Protein AF-A0A7W9SSL1-F1 (afdb_monomer_lite)

Organism: Armatimonas rosea (NCBI:txid685828)

Sequence (379 aa):
MSREESDEGGVYIPPVVYAFINLAMTIAFVVAGLGLAYLLYGVFVGLGGFASWDVAKQNIMLGNIALAAKAMTIGLGVGAVCVAVLFWFEELAGYVLLIAAALLGLGLPFLFPMLGGEKASIGTAKALEAFPFAAMAPGAIGFILVVRDIIAKFTGAVLRRGAETETAGLQLGAGAKREQKPLRTSLIGKCWEGNYCRDWVRPHCPIYQKRDACWRQRRGCYCEQDIVNAAAGKSQQGGVQLEMAPASQYNYANPSAPGTSAAAKVFLTDAQKAERCRNCVIYNDHQSEKYKIIMPITIVVTLALCVLFAPLMRMGISASMSGIEHLAAKLSFASSQESGLKLTRPSDPVQWALVGAFSLMIISKALQVVEWCIFTKKI

Radius of gyration: 32.38 Å; chains: 1; bounding box: 70×40×94 Å

Secondary structure (DSSP, 8-state):
--S-S-TTT-----HHHHHHHHHHHHHHHHHHHHHHHHHHHIIIIITTTGGGS-HHHHHHHHHHHHHHHHHHHHHHHHHHHHHHHHTTT-HHHHHHHHHHHHIIIIIHHHHHHHTT--S--HHHHHHHHHHHHHHHHHHHHHHHHHHHHHHHHHHHHHHHHHHHHHHHT-SBSTTPPPP--PPPS-SS--TTTSTT--GGGGGG-HHHHTT--HHHHT--TTT-HHHHHHHHHHHHHHT------SSGGGS-S--SSTT-------PPPHHHHHHHHHTBHHHHHHHHHHHHHHHHHHHHHHHHHHHHTHHHHHHHHHHHHHHHHHHHHHHS----TT------PPPHHHHHHHHHHHHHHHHHHHHHHHHIIIIIS--

Structure (mmCIF, N/CA/C/O backbone):
data_AF-A0A7W9SSL1-F1
#
_entry.id   AF-A0A7W9SSL1-F1
#
loop_
_atom_site.group_PDB
_atom_site.id
_atom_site.type_symbol
_atom_site.label_atom_id
_atom_site.label_alt_id
_atom_site.label_comp_id
_atom_site.label_asym_id
_atom_site.label_entity_id
_atom_site.label_seq_id
_atom_site.pdbx_PDB_ins_code
_atom_site.Cartn_x
_atom_site.Cartn_y
_atom_site.Cartn_z
_atom_site.occupancy
_atom_site.B_iso_or_equiv
_atom_site.auth_seq_id
_atom_site.auth_comp_id
_atom_site.auth_asym_id
_atom_site.auth_atom_id
_atom_site.pdbx_PDB_model_num
ATOM 1 N N . MET A 1 1 ? 16.406 19.447 22.304 1.00 43.94 1 MET A N 1
ATOM 2 C CA . MET A 1 1 ? 15.602 18.630 21.374 1.00 43.94 1 MET A CA 1
ATOM 3 C C . MET A 1 1 ? 16.110 17.208 21.528 1.00 43.94 1 MET A C 1
ATOM 5 O O . MET A 1 1 ? 17.225 16.911 21.120 1.00 43.94 1 MET A O 1
ATOM 9 N N . SER A 1 2 ? 15.410 16.460 22.373 1.00 38.16 2 SER A N 1
ATOM 10 C CA . SER A 1 2 ? 15.856 15.261 23.086 1.00 38.16 2 SER A CA 1
ATOM 11 C C . SER A 1 2 ? 15.777 14.004 22.222 1.00 38.16 2 SER A C 1
ATOM 13 O O . SER A 1 2 ? 14.930 13.872 21.349 1.00 38.16 2 SER A O 1
ATOM 15 N N . ARG A 1 3 ? 16.709 13.094 22.493 1.00 44.00 3 ARG A N 1
ATOM 16 C CA . ARG A 1 3 ? 17.092 11.914 21.711 1.00 44.00 3 ARG A CA 1
ATOM 17 C C . ARG A 1 3 ? 16.282 10.657 22.084 1.00 44.00 3 ARG A C 1
ATOM 19 O O . ARG A 1 3 ? 16.758 9.558 21.847 1.00 44.00 3 ARG A O 1
ATOM 26 N N . GLU A 1 4 ? 15.119 10.820 22.717 1.00 45.44 4 GLU A N 1
ATOM 27 C CA . GLU A 1 4 ? 14.442 9.747 23.473 1.00 45.44 4 GLU A CA 1
ATOM 28 C C . GLU A 1 4 ? 13.094 9.284 22.897 1.00 45.44 4 GLU A C 1
ATOM 30 O O . GLU A 1 4 ? 12.489 8.377 23.450 1.00 45.44 4 GLU A O 1
ATOM 35 N N . GLU A 1 5 ? 12.628 9.822 21.765 1.00 45.00 5 GLU A N 1
ATOM 36 C CA . GLU A 1 5 ? 11.354 9.387 21.152 1.00 45.00 5 GLU A CA 1
ATOM 37 C C . GLU A 1 5 ? 11.513 8.394 19.983 1.00 45.00 5 GLU A C 1
ATOM 39 O O . GLU A 1 5 ? 10.534 8.028 19.341 1.00 45.00 5 GLU A O 1
ATOM 44 N N . SER A 1 6 ? 12.729 7.919 19.692 1.00 45.69 6 SER A N 1
ATOM 45 C CA . SER A 1 6 ? 12.998 7.024 18.550 1.00 45.69 6 SER A CA 1
ATOM 46 C C . SER A 1 6 ? 12.994 5.524 18.879 1.00 45.69 6 SER A C 1
ATOM 48 O O . SER A 1 6 ? 13.483 4.735 18.072 1.00 45.69 6 SER A O 1
ATOM 50 N N . ASP A 1 7 ? 12.481 5.115 20.043 1.00 43.03 7 ASP A N 1
ATOM 51 C CA . ASP A 1 7 ? 12.640 3.741 20.552 1.00 43.03 7 ASP A CA 1
ATOM 52 C C . ASP A 1 7 ? 11.503 2.769 20.186 1.00 43.03 7 ASP A C 1
ATOM 54 O O . ASP A 1 7 ? 11.475 1.627 20.639 1.00 43.03 7 ASP A O 1
ATOM 58 N N . GLU A 1 8 ? 10.585 3.151 19.296 1.00 47.69 8 GLU A N 1
ATOM 59 C CA . GLU A 1 8 ? 9.603 2.201 18.758 1.00 47.69 8 GLU A CA 1
ATOM 60 C C . GLU A 1 8 ? 10.129 1.504 17.487 1.00 47.69 8 GLU A C 1
ATOM 62 O O . GLU A 1 8 ? 9.604 1.653 16.387 1.00 47.69 8 GLU A O 1
ATOM 67 N N . GLY A 1 9 ? 11.192 0.704 17.645 1.00 57.44 9 GLY A N 1
ATOM 68 C CA . GLY A 1 9 ? 11.516 -0.396 16.722 1.00 57.44 9 GLY A CA 1
ATOM 69 C C . GLY A 1 9 ? 12.383 -0.082 15.495 1.00 57.44 9 GLY A C 1
ATOM 70 O O . GLY A 1 9 ? 12.453 -0.909 14.580 1.00 57.44 9 GLY A O 1
ATOM 71 N N . GLY A 1 10 ? 13.063 1.066 15.451 1.00 63.56 10 GLY A N 1
ATOM 72 C CA . GLY A 1 10 ? 14.034 1.371 14.394 1.00 63.56 10 GLY A CA 1
ATOM 73 C C . GLY A 1 10 ? 15.318 0.539 14.524 1.00 63.56 10 GLY A C 1
ATOM 74 O O . GLY A 1 10 ? 15.904 0.447 15.599 1.00 63.56 10 GLY A O 1
ATOM 75 N N . VAL A 1 11 ? 15.796 -0.062 13.429 1.00 77.88 11 VAL A N 1
ATOM 76 C CA . VAL A 1 11 ? 17.124 -0.706 13.401 1.00 77.88 11 VAL A CA 1
ATOM 77 C C . VAL A 1 11 ? 18.194 0.375 13.579 1.00 77.88 11 VAL A C 1
ATOM 79 O O . VAL A 1 11 ? 18.345 1.243 12.721 1.00 77.88 11 VAL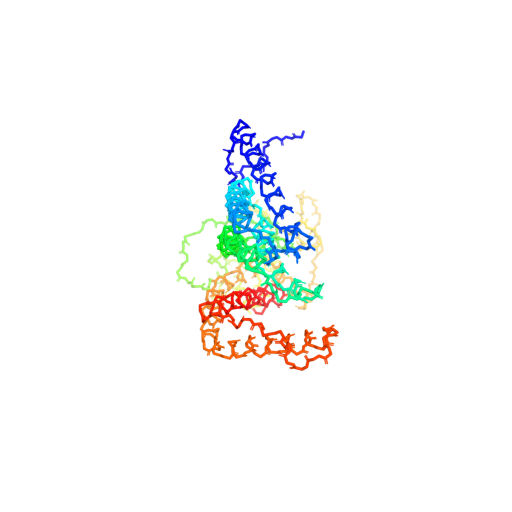 A O 1
ATOM 82 N N . TYR A 1 12 ? 18.951 0.322 14.677 1.00 87.12 12 TYR A N 1
ATOM 83 C CA . TYR A 1 12 ? 20.074 1.232 14.901 1.00 87.12 12 TYR A CA 1
ATOM 84 C C . TYR A 1 12 ? 21.216 0.919 13.923 1.00 87.12 12 TYR A C 1
ATOM 86 O O . TYR A 1 12 ? 21.890 -0.106 14.039 1.00 87.12 12 TYR A O 1
ATOM 94 N N . ILE A 1 13 ? 21.441 1.812 12.956 1.00 87.69 13 ILE A N 1
ATOM 95 C CA . ILE A 1 13 ? 22.567 1.733 12.020 1.00 87.69 13 ILE A CA 1
ATOM 96 C C . ILE A 1 13 ? 23.697 2.628 12.552 1.00 87.69 13 ILE A C 1
ATOM 98 O O . ILE A 1 13 ? 23.495 3.836 12.693 1.00 87.69 13 ILE A O 1
ATOM 102 N N . PRO A 1 14 ? 24.901 2.087 12.824 1.00 93.81 14 PRO A N 1
ATOM 103 C CA . PRO A 1 14 ? 26.034 2.900 13.250 1.00 93.81 14 PRO A CA 1
ATOM 104 C C . PRO A 1 14 ? 26.364 4.000 12.223 1.00 93.81 14 PRO A C 1
ATOM 106 O O . PRO A 1 14 ? 26.313 3.742 11.017 1.00 93.81 14 PRO A O 1
ATOM 109 N N . PRO A 1 15 ? 26.793 5.201 12.655 1.00 93.50 15 PRO A N 1
ATOM 110 C CA . PRO A 1 15 ? 27.019 6.338 11.756 1.00 93.50 15 PRO A CA 1
ATOM 111 C C . PRO A 1 15 ? 28.073 6.058 10.672 1.00 93.50 15 PRO A C 1
ATOM 113 O O . PRO A 1 15 ? 27.949 6.534 9.547 1.00 93.50 15 PRO A O 1
ATOM 116 N N . VAL A 1 16 ? 29.078 5.232 10.980 1.00 95.75 16 VAL A N 1
ATOM 117 C CA . VAL A 1 16 ? 30.107 4.803 10.016 1.00 95.75 16 VAL A CA 1
ATOM 118 C C . VAL A 1 16 ? 29.505 3.927 8.913 1.00 95.75 16 VAL A C 1
ATOM 120 O O . VAL A 1 16 ? 29.812 4.110 7.737 1.00 95.75 16 VAL A O 1
ATOM 123 N N . VAL A 1 17 ? 28.606 3.009 9.280 1.00 94.38 17 VAL A N 1
ATOM 124 C CA . VAL A 1 17 ? 27.911 2.129 8.331 1.00 94.38 17 VAL A CA 1
ATOM 125 C C . VAL A 1 17 ? 26.973 2.950 7.449 1.00 94.38 17 VAL A C 1
ATOM 127 O O . VAL A 1 17 ? 26.976 2.782 6.233 1.00 94.38 17 VAL A O 1
ATOM 130 N N . TYR A 1 18 ? 26.238 3.898 8.035 1.00 94.44 18 TYR A N 1
ATOM 131 C CA . TYR A 1 18 ? 25.381 4.818 7.287 1.00 94.44 18 TYR A CA 1
ATOM 132 C C . TYR A 1 18 ? 26.173 5.631 6.249 1.00 94.44 18 TYR A C 1
ATOM 134 O O . TYR A 1 18 ? 25.788 5.684 5.081 1.00 94.44 18 TYR A O 1
ATOM 142 N N . ALA A 1 19 ? 27.311 6.214 6.646 1.00 96.12 19 ALA A N 1
ATOM 143 C CA . ALA A 1 19 ? 28.172 6.976 5.742 1.00 96.12 19 ALA A CA 1
ATOM 144 C C . ALA A 1 19 ? 28.698 6.115 4.581 1.00 96.12 19 ALA A C 1
ATOM 146 O O . ALA A 1 19 ? 28.689 6.557 3.432 1.00 96.12 19 ALA A O 1
ATOM 147 N N . PHE A 1 20 ? 29.095 4.872 4.868 1.00 97.88 20 PHE A N 1
ATOM 148 C CA . PHE A 1 20 ? 29.548 3.931 3.846 1.00 97.88 20 PHE A CA 1
ATOM 149 C C . PHE A 1 20 ? 28.434 3.569 2.856 1.00 97.88 20 PHE A C 1
ATOM 151 O O . PHE A 1 20 ? 28.655 3.620 1.646 1.00 97.88 20 PHE A O 1
ATOM 158 N N . ILE A 1 21 ? 27.227 3.259 3.343 1.00 97.00 21 ILE A N 1
ATOM 159 C CA . ILE A 1 21 ? 26.086 2.923 2.477 1.00 97.00 21 ILE A CA 1
ATOM 160 C C . ILE A 1 21 ? 25.691 4.126 1.615 1.00 97.00 21 ILE A C 1
ATOM 162 O O . ILE A 1 21 ? 25.425 3.961 0.427 1.00 97.00 21 ILE A O 1
ATOM 166 N N . ASN A 1 22 ? 25.699 5.339 2.171 1.00 96.81 22 ASN A N 1
ATOM 167 C CA . ASN A 1 22 ? 25.375 6.553 1.421 1.00 96.81 22 ASN A CA 1
ATOM 168 C C . ASN A 1 22 ? 26.416 6.858 0.325 1.00 96.81 22 ASN A C 1
ATOM 170 O O . ASN A 1 22 ? 26.064 7.208 -0.804 1.00 96.81 22 ASN A O 1
ATOM 174 N N . LEU A 1 23 ? 27.705 6.664 0.625 1.00 97.56 23 LEU A N 1
ATOM 175 C CA . LEU A 1 23 ? 28.772 6.783 -0.370 1.00 97.56 23 LEU A CA 1
ATOM 176 C C . LEU A 1 23 ? 28.613 5.734 -1.479 1.00 97.56 23 LEU A C 1
ATOM 178 O O . LEU A 1 23 ? 28.662 6.079 -2.659 1.00 97.56 23 LEU A O 1
ATOM 182 N N . ALA A 1 24 ? 28.373 4.473 -1.108 1.00 98.06 24 ALA A N 1
ATOM 183 C CA . ALA A 1 24 ? 28.150 3.385 -2.056 1.00 98.06 24 ALA A CA 1
ATOM 184 C C . ALA A 1 24 ? 26.937 3.659 -2.958 1.00 98.06 24 ALA A C 1
ATOM 186 O O . ALA A 1 24 ? 27.037 3.514 -4.175 1.00 98.06 24 ALA A O 1
ATOM 187 N N . MET A 1 25 ? 25.829 4.133 -2.383 1.00 97.56 25 MET A N 1
ATOM 188 C CA . MET A 1 25 ? 24.629 4.550 -3.112 1.00 97.56 25 MET A CA 1
ATOM 189 C C . MET A 1 25 ? 24.938 5.663 -4.120 1.00 97.56 25 MET A C 1
ATOM 191 O O . MET A 1 25 ? 24.534 5.580 -5.278 1.00 97.56 25 MET A O 1
ATOM 195 N N . THR A 1 26 ? 25.689 6.683 -3.697 1.00 97.75 26 THR A N 1
ATOM 196 C CA . THR A 1 26 ? 26.062 7.818 -4.553 1.00 97.75 26 THR A CA 1
ATOM 197 C C . THR A 1 26 ? 26.919 7.360 -5.729 1.00 97.75 26 THR A C 1
ATOM 199 O O . THR A 1 26 ? 26.609 7.676 -6.876 1.00 97.75 26 THR A O 1
ATOM 202 N N . ILE A 1 27 ? 27.961 6.561 -5.470 1.00 98.06 27 ILE A N 1
ATOM 203 C CA . ILE A 1 27 ? 28.820 5.999 -6.522 1.00 98.06 27 ILE A CA 1
ATOM 204 C C . ILE A 1 27 ? 27.989 5.143 -7.484 1.00 98.06 27 ILE A C 1
ATOM 206 O O . ILE A 1 27 ? 28.113 5.286 -8.699 1.00 98.06 27 ILE A O 1
ATOM 210 N N . ALA A 1 28 ? 27.107 4.293 -6.955 1.00 98.00 28 ALA A N 1
ATOM 211 C CA . ALA A 1 28 ? 26.259 3.418 -7.753 1.00 98.00 28 ALA A CA 1
ATOM 212 C C . ALA A 1 28 ? 25.322 4.210 -8.684 1.00 98.00 28 ALA A C 1
ATOM 214 O O . ALA A 1 28 ? 25.220 3.882 -9.868 1.00 98.00 28 ALA A O 1
ATOM 215 N N . PHE A 1 29 ? 24.709 5.295 -8.197 1.00 97.69 29 PHE A N 1
ATOM 216 C CA . PHE A 1 29 ? 23.870 6.164 -9.025 1.00 97.69 29 PHE A CA 1
ATOM 217 C C . PHE A 1 29 ? 24.657 6.996 -10.035 1.00 97.69 29 PHE A C 1
ATOM 219 O O . PHE A 1 29 ? 24.166 7.196 -11.144 1.00 97.69 29 PHE A O 1
ATOM 226 N N . VAL A 1 30 ? 25.880 7.429 -9.716 1.00 98.12 30 VAL A N 1
ATOM 227 C CA . VAL A 1 30 ? 26.757 8.095 -10.694 1.00 98.12 30 VAL A CA 1
ATOM 228 C C . VAL A 1 30 ? 27.119 7.133 -11.826 1.00 98.12 30 VAL A C 1
ATOM 230 O O . VAL A 1 30 ? 26.968 7.481 -12.996 1.00 98.12 30 VAL A O 1
ATOM 233 N N . VAL A 1 31 ? 27.528 5.902 -11.503 1.00 97.94 31 VAL A N 1
ATOM 234 C CA . VAL A 1 31 ? 27.835 4.867 -12.507 1.00 97.94 31 VAL A CA 1
ATOM 235 C C . VAL A 1 31 ? 26.600 4.541 -13.351 1.00 97.94 31 VAL A C 1
ATOM 237 O O . VAL A 1 31 ? 26.694 4.474 -14.579 1.00 97.94 31 VAL A O 1
ATOM 240 N N . ALA A 1 32 ? 25.432 4.402 -12.716 1.00 97.94 32 ALA A N 1
ATOM 241 C CA . ALA A 1 32 ? 24.173 4.176 -13.417 1.00 97.94 32 ALA A CA 1
ATOM 242 C C . ALA A 1 32 ? 23.802 5.335 -14.348 1.00 97.94 32 ALA A C 1
ATOM 244 O O . ALA A 1 32 ? 23.439 5.100 -15.499 1.00 97.94 32 ALA A O 1
ATOM 245 N N . GLY A 1 33 ? 23.938 6.575 -13.873 1.00 97.62 33 GLY A N 1
ATOM 246 C CA . GLY A 1 33 ? 23.654 7.787 -14.636 1.00 97.62 33 GLY A CA 1
ATOM 247 C C . GLY A 1 33 ? 24.568 7.949 -15.848 1.00 97.62 33 GLY A C 1
ATOM 248 O O . GLY A 1 33 ? 24.086 8.283 -16.927 1.00 97.62 33 GLY A O 1
ATOM 249 N N . LEU A 1 34 ? 25.863 7.646 -15.712 1.00 98.00 34 LEU A N 1
ATOM 250 C CA . LEU A 1 34 ? 26.810 7.664 -16.833 1.00 98.00 34 LEU A CA 1
ATOM 251 C C . LEU A 1 34 ? 26.485 6.586 -17.875 1.00 98.00 34 LEU A C 1
ATOM 253 O O . LEU A 1 34 ? 26.486 6.875 -19.072 1.00 98.00 34 LEU A O 1
ATOM 257 N N . GLY A 1 35 ? 26.161 5.365 -17.435 1.00 97.62 35 GLY A N 1
ATOM 258 C CA . GLY A 1 35 ? 25.728 4.290 -18.333 1.00 97.62 35 GLY A CA 1
ATOM 259 C C . GLY A 1 35 ? 24.436 4.641 -19.075 1.00 97.62 35 GLY A C 1
ATOM 260 O O . GLY A 1 35 ? 24.365 4.496 -20.295 1.00 97.62 35 GLY A O 1
ATOM 261 N N . LEU A 1 36 ? 23.448 5.184 -18.357 1.00 97.06 36 LEU A N 1
ATOM 262 C CA . LEU A 1 36 ? 22.190 5.677 -18.917 1.00 97.06 36 LEU A CA 1
ATOM 263 C C . LEU A 1 36 ? 22.435 6.781 -19.951 1.00 97.06 36 LEU A C 1
ATOM 265 O O . LEU A 1 36 ? 21.954 6.676 -21.076 1.00 97.06 36 LEU A O 1
ATOM 269 N N . ALA A 1 37 ? 23.217 7.807 -19.608 1.00 97.06 37 ALA A N 1
ATOM 270 C CA . ALA A 1 37 ? 23.536 8.910 -20.511 1.00 97.06 37 ALA A CA 1
ATOM 271 C C . ALA A 1 37 ? 24.238 8.422 -21.788 1.00 97.06 37 ALA A C 1
ATOM 273 O O . ALA A 1 37 ? 23.883 8.856 -22.883 1.00 97.06 37 ALA A O 1
ATOM 274 N N . TYR A 1 38 ? 25.180 7.480 -21.666 1.00 97.50 38 TYR A N 1
ATOM 275 C CA . TYR A 1 38 ? 25.866 6.886 -22.815 1.00 97.50 38 TYR A CA 1
ATOM 276 C C . TYR A 1 38 ? 24.909 6.109 -23.729 1.00 97.50 38 TYR A C 1
ATOM 278 O O . TYR A 1 38 ? 24.946 6.275 -24.950 1.00 97.50 38 TYR A O 1
ATOM 286 N N . LEU A 1 39 ? 24.021 5.291 -23.155 1.00 95.88 39 LEU A N 1
ATOM 287 C CA . LEU A 1 39 ? 23.035 4.533 -23.929 1.00 95.88 39 LEU A CA 1
ATOM 288 C C . LEU A 1 39 ? 22.021 5.454 -24.612 1.00 95.88 39 LEU A C 1
ATOM 290 O O . LEU A 1 39 ? 21.743 5.266 -25.794 1.00 95.88 39 LEU A O 1
ATOM 294 N N . LEU A 1 40 ? 21.515 6.475 -23.915 1.00 94.50 40 LEU A N 1
ATOM 295 C CA . LEU A 1 40 ? 20.608 7.469 -24.499 1.00 94.50 40 LEU A CA 1
ATOM 296 C C . LEU A 1 40 ? 21.283 8.246 -25.629 1.00 94.50 40 LEU A C 1
ATOM 298 O O . LEU A 1 40 ? 20.686 8.424 -26.689 1.00 94.50 40 LEU A O 1
ATOM 302 N N . TYR A 1 41 ? 22.541 8.646 -25.443 1.00 94.44 41 TYR A N 1
ATOM 303 C CA . TYR A 1 41 ? 23.327 9.277 -26.499 1.00 94.44 41 TYR A CA 1
ATOM 304 C C . TYR A 1 41 ? 23.452 8.367 -27.727 1.00 94.44 41 TYR A C 1
ATOM 306 O O . TYR A 1 41 ? 23.226 8.816 -28.851 1.00 94.44 41 TYR A O 1
ATOM 314 N N . GLY A 1 42 ? 23.746 7.078 -27.529 1.00 91.00 42 GLY A N 1
ATOM 315 C CA . GLY A 1 42 ? 23.783 6.097 -28.614 1.00 91.00 42 GLY A CA 1
ATOM 316 C C . GLY A 1 42 ? 22.442 5.979 -29.342 1.00 91.00 42 GLY A C 1
ATOM 317 O O . GLY A 1 42 ? 22.404 6.040 -30.570 1.00 91.00 42 GLY A O 1
ATOM 318 N N . VAL A 1 43 ? 21.344 5.863 -28.593 1.00 90.00 43 VAL A N 1
ATOM 319 C CA . VAL A 1 43 ? 19.987 5.679 -29.131 1.00 90.00 43 VAL A CA 1
ATOM 320 C C . VAL A 1 43 ? 19.507 6.892 -29.934 1.00 90.00 43 VAL A C 1
ATOM 322 O O . VAL A 1 43 ? 18.952 6.700 -31.013 1.00 90.00 43 VAL A O 1
ATOM 325 N N . PHE A 1 44 ? 19.728 8.116 -29.446 1.00 88.88 44 PHE A N 1
ATOM 326 C CA . PHE A 1 44 ? 19.175 9.329 -30.066 1.00 88.88 44 PHE A CA 1
ATOM 327 C C . PHE A 1 44 ? 20.114 10.039 -31.045 1.00 88.88 44 PHE A C 1
ATOM 329 O O . PHE A 1 44 ? 19.637 10.738 -31.933 1.00 88.88 44 PHE A O 1
ATOM 336 N N . VAL A 1 45 ? 21.434 9.900 -30.889 1.00 88.00 45 VAL A N 1
ATOM 337 C CA . VAL A 1 45 ? 22.412 10.704 -31.646 1.00 88.00 45 VAL A CA 1
ATOM 338 C C . VAL A 1 45 ? 23.460 9.829 -32.330 1.00 88.00 45 VAL A C 1
ATOM 340 O O . VAL A 1 45 ? 23.725 9.981 -33.520 1.00 88.00 45 VAL A O 1
ATOM 343 N N . GLY A 1 46 ? 24.081 8.912 -31.588 1.00 78.19 46 GLY A N 1
ATOM 344 C CA . GLY A 1 46 ? 25.350 8.296 -31.986 1.00 78.19 46 GLY A CA 1
ATOM 345 C C . GLY A 1 46 ? 25.264 7.183 -33.034 1.00 78.19 46 GLY A C 1
ATOM 346 O O . GLY A 1 46 ? 26.270 6.891 -33.677 1.00 78.19 46 GLY A O 1
ATOM 347 N N . LEU A 1 47 ? 24.105 6.541 -33.216 1.00 82.88 47 LEU A N 1
ATOM 348 C CA . LEU A 1 47 ? 23.998 5.296 -33.997 1.00 82.88 47 LEU A CA 1
ATOM 349 C C . LEU A 1 47 ? 23.379 5.448 -35.397 1.00 82.88 47 LEU A C 1
ATOM 351 O O . LEU A 1 47 ? 23.239 4.448 -36.102 1.00 82.88 47 LEU A O 1
ATOM 355 N N . GLY A 1 48 ? 23.076 6.670 -35.851 1.00 80.81 48 GLY A N 1
ATOM 356 C CA . GLY A 1 48 ? 22.465 6.908 -37.172 1.00 80.81 48 GLY A CA 1
ATOM 357 C C . GLY A 1 48 ? 23.297 6.406 -38.365 1.00 80.81 48 GLY A C 1
ATOM 358 O O . GLY A 1 48 ? 22.745 6.043 -39.397 1.00 80.81 48 GLY A O 1
ATOM 359 N N . GLY A 1 49 ? 24.623 6.313 -38.213 1.00 83.69 49 GLY A N 1
ATOM 360 C CA . GLY A 1 49 ? 25.544 5.809 -39.240 1.00 83.69 49 GLY A CA 1
ATOM 361 C C . GLY A 1 49 ? 25.986 4.354 -39.061 1.00 83.69 49 GLY A C 1
ATOM 362 O O . GLY A 1 49 ? 26.836 3.899 -39.825 1.00 83.69 49 GLY A O 1
ATOM 363 N N . PHE A 1 50 ? 25.452 3.620 -38.077 1.00 88.00 50 PHE A N 1
ATOM 364 C CA . PHE A 1 50 ? 26.005 2.328 -37.640 1.00 88.00 50 PHE A CA 1
ATOM 365 C C . PHE A 1 50 ? 26.179 1.315 -38.785 1.00 88.00 50 PHE A C 1
ATOM 367 O O . PHE A 1 50 ? 27.210 0.651 -38.878 1.00 88.00 50 PHE A O 1
ATOM 374 N N . ALA A 1 51 ? 25.207 1.240 -39.700 1.00 87.75 51 ALA A N 1
ATOM 375 C CA . ALA A 1 51 ? 25.235 0.317 -40.837 1.00 87.75 51 ALA A CA 1
ATOM 376 C C . ALA A 1 51 ? 26.340 0.623 -41.868 1.00 87.75 51 ALA A C 1
ATOM 378 O O . ALA A 1 51 ? 26.760 -0.272 -42.591 1.00 87.75 51 ALA A O 1
ATOM 379 N N . SER A 1 52 ? 26.814 1.870 -41.928 1.00 91.88 52 SER A N 1
ATOM 380 C CA . SER A 1 52 ? 27.855 2.312 -42.868 1.00 91.88 52 SER A CA 1
ATOM 381 C C . SER A 1 52 ? 29.280 2.143 -42.334 1.00 91.88 52 SER A C 1
ATOM 383 O O . SER A 1 52 ? 30.249 2.388 -43.050 1.00 91.88 52 SER A O 1
ATOM 385 N N . TRP A 1 53 ? 29.427 1.776 -41.059 1.00 93.44 53 TRP A N 1
ATOM 386 C CA . TRP A 1 53 ? 30.730 1.646 -40.420 1.00 93.44 53 TRP A CA 1
ATOM 387 C C . TRP A 1 53 ? 31.409 0.325 -40.765 1.00 93.44 53 TRP A C 1
ATOM 389 O O . TRP A 1 53 ? 30.757 -0.694 -40.962 1.00 93.44 53 TRP A O 1
ATOM 399 N N . ASP A 1 54 ? 32.741 0.346 -40.753 1.00 96.88 54 ASP A N 1
ATOM 400 C CA . ASP A 1 54 ? 33.551 -0.865 -40.831 1.00 96.88 54 ASP A CA 1
ATOM 401 C C . ASP A 1 54 ? 33.239 -1.832 -39.672 1.00 96.88 54 ASP A C 1
ATOM 403 O O . ASP A 1 54 ? 32.941 -1.409 -38.546 1.00 96.88 54 ASP A O 1
ATOM 407 N N . VAL A 1 55 ? 33.359 -3.135 -39.936 1.00 95.62 55 VAL A N 1
ATOM 408 C CA . VAL A 1 55 ? 33.029 -4.222 -39.000 1.00 95.62 55 VAL A CA 1
ATOM 409 C C . VAL A 1 55 ? 33.831 -4.092 -37.702 1.00 95.62 55 VAL A C 1
ATOM 411 O O . VAL A 1 55 ? 33.295 -4.315 -36.614 1.00 95.62 55 VAL A O 1
ATOM 414 N N . ALA A 1 56 ? 35.094 -3.653 -37.776 1.00 96.19 56 ALA A N 1
ATOM 415 C CA . ALA A 1 56 ? 35.910 -3.421 -36.585 1.00 96.19 56 ALA A CA 1
ATOM 416 C C . ALA A 1 56 ? 35.316 -2.322 -35.683 1.00 96.19 56 ALA A C 1
ATOM 418 O O . ALA A 1 56 ? 35.218 -2.498 -34.467 1.00 96.19 56 ALA A O 1
ATOM 419 N N . LYS A 1 57 ? 34.848 -1.211 -36.269 1.00 93.69 57 LYS A N 1
ATOM 420 C CA . LYS A 1 57 ? 34.211 -0.110 -35.524 1.00 93.69 57 LYS A CA 1
ATOM 421 C C . LYS A 1 57 ? 32.855 -0.516 -34.950 1.00 93.69 57 LYS A C 1
ATOM 423 O O . LYS A 1 57 ? 32.548 -0.146 -33.817 1.00 93.69 57 LYS A O 1
ATOM 428 N N . GLN A 1 58 ? 32.071 -1.298 -35.695 1.00 93.56 58 GLN A N 1
ATOM 429 C CA . GLN A 1 58 ? 30.805 -1.851 -35.204 1.00 93.56 58 GLN A CA 1
ATOM 430 C C . GLN A 1 58 ? 31.025 -2.718 -33.959 1.00 93.56 58 GLN A C 1
ATOM 432 O O . GLN A 1 58 ? 30.342 -2.524 -32.954 1.00 93.56 58 GLN A O 1
ATOM 437 N N . ASN A 1 59 ? 32.023 -3.606 -33.982 1.00 95.12 59 ASN A N 1
ATOM 438 C CA . ASN A 1 59 ? 32.348 -4.471 -32.845 1.00 95.12 59 ASN A CA 1
ATOM 439 C C . ASN A 1 59 ? 32.813 -3.681 -31.614 1.00 95.12 59 ASN A C 1
ATOM 441 O O . ASN A 1 59 ? 32.371 -3.973 -30.502 1.00 95.12 59 ASN A O 1
ATOM 445 N N . ILE A 1 60 ? 33.646 -2.650 -31.799 1.00 94.75 60 ILE A N 1
ATOM 446 C CA . ILE A 1 60 ? 34.069 -1.763 -30.702 1.00 94.75 60 ILE A CA 1
ATOM 447 C C . ILE A 1 60 ? 32.854 -1.061 -30.083 1.00 94.75 60 ILE A C 1
ATOM 449 O O . ILE A 1 60 ? 32.703 -1.044 -28.861 1.00 94.75 60 ILE A O 1
ATOM 453 N N . MET A 1 61 ? 31.955 -0.521 -30.912 1.00 94.69 61 MET A N 1
ATOM 454 C CA . MET A 1 61 ? 30.759 0.161 -30.417 1.00 94.69 61 MET A CA 1
ATOM 455 C C . MET A 1 61 ? 29.815 -0.797 -29.678 1.00 94.69 61 MET A C 1
ATOM 457 O O . MET A 1 61 ? 29.328 -0.461 -28.601 1.00 94.69 61 MET A O 1
ATOM 461 N N . LEU A 1 62 ? 29.589 -2.006 -30.203 1.00 95.19 62 LEU A N 1
ATOM 462 C CA . LEU A 1 62 ? 28.784 -3.027 -29.523 1.00 95.19 62 LEU A CA 1
ATOM 463 C C . LEU A 1 62 ? 29.396 -3.430 -28.173 1.00 95.19 62 LEU A C 1
ATOM 465 O O . LEU A 1 62 ? 28.663 -3.597 -27.197 1.00 95.19 62 LEU A O 1
ATOM 469 N N . GLY A 1 63 ? 30.727 -3.523 -28.093 1.00 95.44 63 GLY A N 1
ATOM 470 C CA . GLY A 1 63 ? 31.447 -3.744 -26.838 1.00 95.44 63 GLY A CA 1
ATOM 471 C C . GLY A 1 63 ? 31.202 -2.631 -25.816 1.00 95.44 63 GLY A C 1
ATOM 472 O O . GLY A 1 63 ? 30.891 -2.916 -24.658 1.00 95.44 63 GLY A O 1
ATOM 473 N N . ASN A 1 64 ? 31.253 -1.369 -26.249 1.00 96.06 64 ASN A N 1
ATOM 474 C CA . ASN A 1 64 ? 30.994 -0.219 -25.380 1.00 96.06 64 ASN A CA 1
ATOM 475 C C . ASN A 1 64 ? 29.533 -0.150 -24.913 1.00 96.06 64 ASN A C 1
ATOM 477 O O . ASN A 1 64 ? 29.283 0.106 -23.736 1.00 96.06 64 ASN A O 1
ATOM 481 N N . ILE A 1 65 ? 28.569 -0.435 -25.797 1.00 96.12 65 ILE A N 1
ATOM 482 C CA . ILE A 1 65 ? 27.142 -0.529 -25.442 1.00 96.12 65 ILE A CA 1
ATOM 483 C C . ILE A 1 65 ? 26.935 -1.618 -24.384 1.00 96.12 65 ILE A C 1
ATOM 485 O O . ILE A 1 65 ? 26.271 -1.381 -23.376 1.00 96.12 65 ILE A O 1
ATOM 489 N N . ALA A 1 66 ? 27.542 -2.795 -24.567 1.00 96.69 66 ALA A N 1
ATOM 490 C CA . ALA A 1 66 ? 27.443 -3.890 -23.606 1.00 96.69 66 ALA A CA 1
ATOM 491 C C . ALA A 1 66 ? 28.079 -3.537 -22.250 1.00 96.69 66 ALA A C 1
ATOM 493 O O . ALA A 1 66 ? 27.530 -3.885 -21.201 1.00 96.69 66 ALA A O 1
ATOM 494 N N . LEU A 1 67 ? 29.215 -2.835 -22.253 1.00 97.12 67 LEU A N 1
ATOM 495 C CA . LEU A 1 67 ? 29.864 -2.362 -21.031 1.00 97.12 67 LEU A CA 1
ATOM 496 C C . LEU A 1 67 ? 28.990 -1.338 -20.295 1.00 97.12 67 LEU A C 1
ATOM 498 O O . LEU A 1 67 ? 28.774 -1.484 -19.092 1.00 97.12 67 LEU A O 1
ATOM 502 N N . ALA A 1 68 ? 28.438 -0.354 -21.009 1.00 97.75 68 ALA A N 1
ATOM 503 C CA . ALA A 1 68 ? 27.543 0.654 -20.443 1.00 97.75 68 ALA A CA 1
ATOM 504 C C . ALA A 1 68 ? 26.256 0.031 -19.881 1.00 97.75 68 ALA A C 1
ATOM 506 O O . ALA A 1 68 ? 25.841 0.374 -18.775 1.00 97.75 68 ALA A O 1
ATOM 507 N N . ALA A 1 69 ? 25.670 -0.942 -20.584 1.00 96.69 69 ALA A N 1
ATOM 508 C CA . ALA A 1 69 ? 24.512 -1.702 -20.115 1.00 96.69 69 ALA A CA 1
ATOM 509 C C . ALA A 1 69 ? 24.800 -2.462 -18.810 1.00 96.69 69 ALA A C 1
ATOM 511 O O . ALA A 1 69 ? 24.006 -2.408 -17.865 1.00 96.69 69 ALA A O 1
ATOM 512 N N . LYS A 1 70 ? 25.956 -3.136 -18.722 1.00 97.56 70 LYS A N 1
ATOM 513 C CA . LYS A 1 70 ? 26.391 -3.828 -17.497 1.00 97.56 70 LYS A CA 1
ATOM 514 C C . LYS A 1 70 ? 26.642 -2.849 -16.353 1.00 97.56 70 LYS A C 1
ATOM 516 O O . LYS A 1 70 ? 26.153 -3.084 -15.252 1.00 97.56 70 LYS A O 1
ATOM 521 N N . ALA A 1 71 ? 27.351 -1.750 -16.615 1.00 97.62 71 ALA A N 1
ATOM 522 C CA . ALA A 1 71 ? 27.622 -0.712 -15.624 1.00 97.62 71 ALA A CA 1
ATOM 523 C C . ALA A 1 71 ? 26.321 -0.098 -15.082 1.00 97.62 71 ALA A C 1
ATOM 525 O O . ALA A 1 71 ? 26.150 -0.002 -13.868 1.00 97.62 71 ALA A O 1
ATOM 526 N N . MET A 1 72 ? 25.370 0.219 -15.967 1.00 97.56 72 MET A N 1
ATOM 527 C CA . MET A 1 72 ? 24.046 0.719 -15.594 1.00 97.56 72 MET A CA 1
ATOM 528 C C . MET A 1 72 ? 23.278 -0.281 -14.730 1.00 97.56 72 MET A C 1
ATOM 530 O O . MET A 1 72 ? 22.757 0.088 -13.681 1.00 97.56 72 MET A O 1
ATOM 534 N N . THR A 1 73 ? 23.246 -1.553 -15.133 1.00 97.12 73 THR A N 1
ATOM 535 C CA . THR A 1 73 ? 22.533 -2.610 -14.397 1.00 97.12 73 THR A CA 1
ATOM 536 C C . THR A 1 73 ? 23.121 -2.824 -13.001 1.00 97.12 73 THR A C 1
ATOM 538 O O . THR A 1 73 ? 22.379 -2.882 -12.022 1.00 97.12 73 THR A O 1
ATOM 541 N N . ILE A 1 74 ? 24.453 -2.904 -12.888 1.00 97.88 74 ILE A N 1
ATOM 542 C CA . ILE A 1 74 ? 25.142 -3.071 -11.600 1.00 97.88 74 ILE A CA 1
ATOM 543 C C . ILE A 1 74 ? 24.917 -1.840 -10.716 1.00 97.88 74 ILE A C 1
ATOM 545 O O . ILE A 1 74 ? 24.567 -1.991 -9.548 1.00 97.88 74 ILE A O 1
ATOM 549 N N . GLY A 1 75 ? 25.060 -0.631 -11.270 1.00 97.94 75 GLY A N 1
ATOM 550 C CA . GLY A 1 75 ? 24.831 0.617 -10.542 1.00 97.94 75 GLY A CA 1
ATOM 551 C C . GLY A 1 75 ? 23.402 0.731 -10.007 1.00 97.94 75 GLY A C 1
ATOM 552 O O . GLY A 1 75 ? 23.206 1.025 -8.832 1.00 97.94 75 GLY A O 1
ATOM 553 N N . LEU A 1 76 ? 22.392 0.415 -10.822 1.00 98.00 76 LEU A N 1
ATOM 554 C CA . LEU A 1 76 ? 20.995 0.419 -10.378 1.00 98.00 76 LEU A CA 1
ATOM 555 C C . LEU A 1 76 ? 20.704 -0.669 -9.344 1.00 98.00 76 LEU A C 1
ATOM 557 O O . LEU A 1 76 ? 19.977 -0.407 -8.389 1.00 98.00 76 LEU A O 1
ATOM 561 N N . GLY A 1 77 ? 21.275 -1.865 -9.499 1.00 97.62 77 GLY A N 1
ATOM 562 C CA . GLY A 1 77 ? 21.113 -2.949 -8.532 1.00 97.62 77 GLY A CA 1
ATOM 563 C C . GLY A 1 77 ? 21.708 -2.605 -7.168 1.00 97.62 77 GLY A C 1
ATOM 564 O O . GLY A 1 77 ? 21.012 -2.682 -6.158 1.00 97.62 77 GLY A O 1
ATOM 565 N N . VAL A 1 78 ? 22.969 -2.162 -7.136 1.00 98.19 78 VAL A N 1
ATOM 566 C CA . VAL A 1 78 ? 23.642 -1.743 -5.894 1.00 98.19 78 VAL A CA 1
ATOM 567 C C . VAL A 1 78 ? 22.933 -0.538 -5.27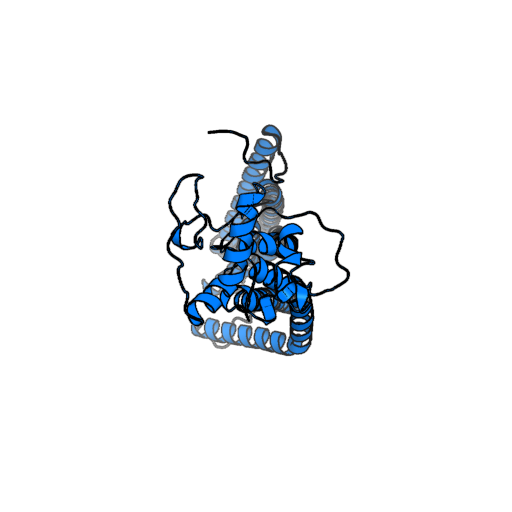8 1.00 98.19 78 VAL A C 1
ATOM 569 O O . VAL A 1 78 ? 22.633 -0.555 -4.086 1.00 98.19 78 VAL A O 1
ATOM 572 N N . GLY A 1 79 ? 22.590 0.470 -6.086 1.00 98.12 79 GLY A N 1
ATOM 573 C CA . GLY A 1 79 ? 21.858 1.651 -5.631 1.00 98.12 79 GLY A CA 1
ATOM 574 C C . GLY A 1 79 ? 20.504 1.297 -5.013 1.00 98.12 79 GLY A C 1
ATOM 575 O O . GLY A 1 79 ? 20.188 1.773 -3.927 1.00 98.12 79 GLY A O 1
ATOM 576 N N . ALA A 1 80 ? 19.737 0.401 -5.640 1.00 97.88 80 ALA A N 1
ATOM 577 C CA . ALA A 1 80 ? 18.452 -0.056 -5.116 1.00 97.88 80 ALA A CA 1
ATOM 578 C C . ALA A 1 80 ? 18.589 -0.828 -3.794 1.00 97.88 80 ALA A C 1
ATOM 580 O O . ALA A 1 80 ? 17.770 -0.631 -2.898 1.00 97.88 80 ALA A O 1
ATOM 581 N N . VAL A 1 81 ? 19.630 -1.656 -3.630 1.00 98.00 81 VAL A N 1
ATOM 582 C CA . VAL A 1 81 ? 19.911 -2.331 -2.348 1.00 98.00 81 VAL A CA 1
ATOM 583 C C . VAL A 1 81 ? 20.257 -1.309 -1.267 1.00 98.00 81 VAL A C 1
ATOM 585 O O . VAL A 1 81 ? 19.707 -1.378 -0.170 1.00 98.00 81 VAL A O 1
ATOM 588 N N . CYS A 1 82 ? 21.118 -0.332 -1.563 1.00 97.88 82 CYS A N 1
ATOM 589 C CA . CYS A 1 82 ? 21.449 0.725 -0.609 1.00 97.88 82 CYS A CA 1
ATOM 590 C C . CYS A 1 82 ? 20.212 1.543 -0.211 1.00 97.88 82 CYS A C 1
ATOM 592 O O . CYS A 1 82 ? 20.017 1.793 0.977 1.00 97.88 82 CYS A O 1
ATOM 594 N N . VAL A 1 83 ? 19.347 1.894 -1.172 1.00 97.31 83 VAL A N 1
ATOM 595 C CA . VAL A 1 83 ? 18.061 2.558 -0.900 1.00 97.31 83 VAL A CA 1
ATOM 596 C C . VAL A 1 83 ? 17.186 1.690 0.000 1.00 97.31 83 VAL A C 1
ATOM 598 O O . VAL A 1 83 ? 16.662 2.192 0.987 1.00 97.31 83 VAL A O 1
ATOM 601 N N . ALA A 1 84 ? 17.062 0.391 -0.279 1.00 96.44 84 ALA A N 1
ATOM 602 C CA . ALA A 1 84 ? 16.271 -0.508 0.555 1.00 96.44 84 ALA A CA 1
ATOM 603 C C . ALA A 1 84 ? 16.796 -0.592 1.994 1.00 96.44 84 ALA A C 1
ATOM 605 O O . ALA A 1 84 ? 15.996 -0.621 2.921 1.00 96.44 84 ALA A O 1
ATOM 606 N N . VAL A 1 85 ? 18.117 -0.600 2.197 1.00 95.75 85 VAL A N 1
ATOM 607 C CA . VAL A 1 85 ? 18.715 -0.639 3.541 1.00 95.75 85 VAL A CA 1
ATOM 608 C C . VAL A 1 85 ? 18.528 0.688 4.282 1.00 95.75 85 VAL A C 1
ATOM 610 O O . VAL A 1 85 ? 18.117 0.678 5.440 1.00 95.75 85 VAL A O 1
ATOM 613 N N . LEU A 1 86 ? 18.812 1.823 3.635 1.00 95.00 86 LEU A N 1
ATOM 614 C CA . LEU A 1 86 ? 18.711 3.148 4.264 1.00 95.00 86 LEU A CA 1
ATOM 615 C C . LEU A 1 86 ? 17.265 3.545 4.555 1.00 95.00 86 LEU A C 1
ATOM 617 O O . LEU A 1 86 ? 16.969 4.086 5.616 1.00 95.00 86 LEU A O 1
ATOM 621 N N . PHE A 1 87 ? 16.369 3.252 3.618 1.00 95.19 87 PHE A N 1
ATOM 622 C CA . PHE A 1 87 ? 14.967 3.646 3.657 1.00 95.19 87 PHE A CA 1
ATOM 623 C C . PHE A 1 87 ? 14.064 2.447 3.913 1.00 95.19 87 PHE A C 1
ATOM 625 O O . PHE A 1 87 ? 12.939 2.403 3.423 1.00 95.19 87 PHE A O 1
ATOM 632 N N . TRP A 1 88 ? 14.551 1.468 4.685 1.00 93.00 88 TRP A N 1
ATOM 633 C CA . TRP A 1 88 ? 13.785 0.262 4.979 1.00 93.00 88 TRP A CA 1
ATOM 634 C C . TRP A 1 88 ? 12.415 0.648 5.537 1.00 93.00 88 TRP A C 1
ATOM 636 O O . TRP A 1 88 ? 11.404 0.197 5.026 1.00 93.00 88 TRP A O 1
ATOM 646 N N . PHE A 1 89 ? 12.339 1.522 6.538 1.00 85.50 89 PHE A N 1
ATOM 647 C CA . PHE A 1 89 ? 11.075 1.886 7.192 1.00 85.50 89 PHE A CA 1
ATOM 648 C C . PHE A 1 89 ? 10.216 2.912 6.443 1.00 85.50 89 PHE A C 1
ATOM 650 O O . PHE A 1 89 ? 9.078 3.132 6.846 1.00 85.50 89 PHE A O 1
ATOM 657 N N . GLU A 1 90 ? 10.719 3.508 5.363 1.00 87.31 90 GLU A N 1
ATOM 658 C CA . GLU A 1 90 ? 9.975 4.515 4.611 1.00 87.31 90 GLU A CA 1
ATOM 659 C C . GLU A 1 90 ? 9.051 3.862 3.584 1.00 87.31 90 GLU A C 1
ATOM 661 O O . GLU A 1 90 ? 9.494 3.189 2.650 1.00 87.31 90 GLU A O 1
ATOM 666 N N . GLU A 1 91 ? 7.748 4.112 3.709 1.00 84.69 91 GLU A N 1
ATOM 667 C CA . GLU A 1 91 ? 6.737 3.512 2.831 1.00 84.69 91 GLU A CA 1
ATOM 668 C C . GLU A 1 91 ? 6.916 3.943 1.366 1.00 84.69 91 GLU A C 1
ATOM 670 O O . GLU A 1 91 ? 6.648 3.177 0.442 1.00 84.69 91 GLU A O 1
ATOM 675 N N . LEU A 1 92 ? 7.410 5.165 1.136 1.00 89.31 92 LEU A N 1
ATOM 676 C CA . LEU A 1 92 ? 7.554 5.749 -0.200 1.00 89.31 92 LEU A CA 1
ATOM 677 C C . LEU A 1 92 ? 8.670 5.106 -1.032 1.00 89.31 92 LEU A C 1
ATOM 679 O O . LEU A 1 92 ? 8.585 5.111 -2.263 1.00 89.31 92 LEU A O 1
ATOM 683 N N . ALA A 1 93 ? 9.693 4.530 -0.396 1.00 93.38 93 ALA A N 1
ATOM 684 C CA . ALA A 1 93 ? 10.881 4.035 -1.092 1.00 93.38 93 ALA A CA 1
ATOM 685 C C . ALA A 1 93 ? 10.547 2.931 -2.110 1.00 93.38 93 ALA A C 1
ATOM 687 O O . ALA A 1 93 ? 11.021 2.964 -3.248 1.00 93.38 93 ALA A O 1
ATOM 688 N N . GLY A 1 94 ? 9.674 1.990 -1.732 1.00 91.56 94 GLY A N 1
ATOM 689 C CA . GLY A 1 94 ? 9.239 0.905 -2.614 1.00 91.56 94 GLY A CA 1
ATOM 690 C C . GLY A 1 94 ? 8.505 1.410 -3.860 1.00 91.56 94 GLY A C 1
ATOM 691 O O . GLY A 1 94 ? 8.816 0.991 -4.976 1.00 91.56 94 GLY A O 1
ATOM 692 N N . TYR A 1 95 ? 7.580 2.360 -3.691 1.00 90.88 95 TYR A N 1
ATOM 693 C CA . TYR A 1 95 ? 6.821 2.937 -4.806 1.00 90.88 95 TYR A CA 1
ATOM 694 C C . TYR A 1 95 ? 7.712 3.748 -5.751 1.00 90.88 95 TYR A C 1
ATOM 696 O O . TYR A 1 95 ? 7.579 3.621 -6.967 1.00 90.88 95 TYR A O 1
ATOM 704 N N . VAL A 1 96 ? 8.652 4.536 -5.216 1.00 95.44 96 VAL A N 1
ATOM 705 C CA . VAL A 1 96 ? 9.598 5.315 -6.032 1.00 95.44 96 VAL A CA 1
ATOM 706 C C . VAL A 1 96 ? 10.483 4.394 -6.875 1.00 95.44 96 VAL A C 1
ATOM 708 O O . VAL A 1 96 ? 10.639 4.638 -8.072 1.00 95.44 96 VAL A O 1
ATOM 711 N N . LEU A 1 97 ? 11.004 3.303 -6.299 1.00 95.50 97 LEU A N 1
ATOM 712 C CA . LEU A 1 97 ? 11.797 2.315 -7.042 1.00 95.50 97 LEU A CA 1
ATOM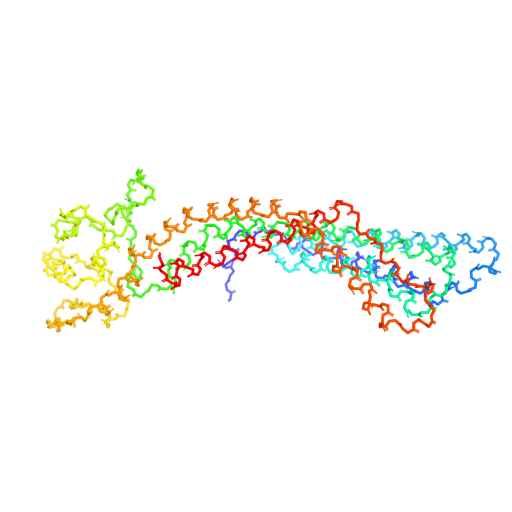 713 C C . LEU A 1 97 ? 10.985 1.617 -8.140 1.00 95.50 97 LEU A C 1
ATOM 715 O O . LEU A 1 97 ? 11.495 1.432 -9.245 1.00 95.50 97 LEU A O 1
ATOM 719 N N . LEU A 1 98 ? 9.722 1.271 -7.874 1.00 94.62 98 LEU A N 1
ATOM 720 C CA . LEU A 1 98 ? 8.833 0.680 -8.880 1.00 94.62 98 LEU A CA 1
ATOM 721 C C . LEU A 1 98 ? 8.513 1.651 -10.018 1.00 94.62 98 LEU A C 1
ATOM 723 O O . LEU A 1 98 ? 8.536 1.248 -11.180 1.00 94.62 98 LEU A O 1
ATOM 727 N N . ILE A 1 99 ? 8.251 2.925 -9.710 1.00 91.25 99 ILE A N 1
ATOM 728 C CA . ILE A 1 99 ? 8.023 3.961 -10.727 1.00 91.25 99 ILE A CA 1
ATOM 729 C C . ILE A 1 99 ? 9.288 4.156 -11.566 1.00 91.25 99 ILE A C 1
ATOM 731 O O . ILE A 1 99 ? 9.206 4.167 -12.791 1.00 91.25 99 ILE A O 1
ATOM 735 N N . ALA A 1 100 ? 10.459 4.250 -10.933 1.00 95.00 100 ALA A N 1
ATOM 736 C CA . ALA A 1 100 ? 11.732 4.369 -11.640 1.00 95.00 100 ALA A CA 1
ATOM 737 C C . ALA A 1 100 ? 11.995 3.157 -12.550 1.00 95.00 100 ALA A C 1
ATOM 739 O O . ALA A 1 100 ? 12.368 3.330 -13.710 1.00 95.00 100 ALA A O 1
ATOM 740 N N . ALA A 1 101 ? 11.734 1.939 -12.066 1.00 95.81 101 ALA A N 1
ATOM 741 C CA . ALA A 1 101 ? 11.842 0.719 -12.861 1.00 95.81 101 ALA A CA 1
ATOM 742 C C . ALA A 1 101 ? 10.849 0.702 -14.035 1.00 95.81 101 ALA A C 1
ATOM 744 O O . ALA A 1 101 ? 11.225 0.341 -15.148 1.00 95.81 101 ALA A O 1
ATOM 745 N N . ALA A 1 102 ? 9.605 1.138 -13.828 1.00 89.69 102 ALA A N 1
ATOM 746 C CA . ALA A 1 102 ? 8.606 1.228 -14.891 1.00 89.69 102 ALA A CA 1
ATOM 747 C C . ALA A 1 102 ? 8.993 2.270 -15.955 1.00 89.69 102 ALA A C 1
ATOM 749 O O . ALA A 1 102 ? 8.919 1.987 -17.150 1.00 89.69 102 ALA A O 1
ATOM 750 N N . LEU A 1 103 ? 9.463 3.451 -15.541 1.00 92.94 103 LEU A N 1
ATOM 751 C CA . LEU A 1 103 ? 9.932 4.497 -16.455 1.00 92.94 103 LEU A CA 1
ATOM 752 C C . LEU A 1 103 ? 11.147 4.039 -17.265 1.00 92.94 103 LEU A C 1
ATOM 754 O O . LEU A 1 103 ? 11.191 4.250 -18.476 1.00 92.94 103 LEU A O 1
ATOM 758 N N . LEU A 1 104 ? 12.107 3.375 -16.620 1.00 94.75 104 LEU A N 1
ATOM 759 C CA . LEU A 1 104 ? 13.303 2.880 -17.292 1.00 94.75 104 LEU A CA 1
ATOM 760 C C . LEU A 1 104 ? 12.973 1.715 -18.236 1.00 94.75 104 LEU A C 1
ATOM 762 O O . LEU A 1 104 ? 13.349 1.744 -19.402 1.00 94.75 104 LEU A O 1
ATOM 766 N N . GLY A 1 105 ? 12.255 0.702 -17.747 1.00 91.94 105 GLY A N 1
ATOM 767 C CA . GLY A 1 105 ? 12.018 -0.544 -18.475 1.00 91.94 105 GLY A CA 1
ATOM 768 C C . GLY A 1 105 ? 10.929 -0.460 -19.542 1.00 91.94 105 GLY A C 1
ATOM 769 O O . GLY A 1 105 ? 11.027 -1.148 -20.554 1.00 91.94 105 GLY A O 1
ATOM 770 N N . LEU A 1 106 ? 9.904 0.372 -19.339 1.00 88.50 106 LEU A N 1
ATOM 771 C CA . LEU A 1 106 ? 8.776 0.518 -20.269 1.00 88.50 106 LEU A CA 1
ATOM 772 C C . LEU A 1 106 ? 8.770 1.887 -20.946 1.00 88.50 106 LEU A C 1
ATOM 774 O O . LEU A 1 106 ? 8.524 1.971 -22.146 1.00 88.50 106 LEU A O 1
ATOM 778 N N . GLY A 1 107 ? 9.060 2.951 -20.193 1.00 87.19 107 GLY A N 1
ATOM 779 C CA . GLY A 1 107 ? 8.981 4.324 -20.693 1.00 87.19 107 GLY A CA 1
ATOM 780 C C . GLY A 1 107 ? 9.945 4.595 -21.846 1.00 87.19 107 GLY A C 1
ATOM 781 O O . GLY A 1 107 ? 9.530 5.126 -22.871 1.00 87.19 107 GLY A O 1
ATOM 782 N N . LEU A 1 108 ? 11.210 4.186 -21.726 1.00 88.00 108 LEU A N 1
ATOM 783 C CA . LEU A 1 108 ? 12.218 4.430 -22.767 1.00 88.00 108 LEU A CA 1
ATOM 784 C C . LEU A 1 108 ? 11.972 3.652 -24.070 1.00 88.00 108 LEU A C 1
ATOM 786 O O . LEU A 1 108 ? 11.941 4.290 -25.126 1.00 88.00 108 LEU A O 1
ATOM 790 N N . PRO A 1 109 ? 11.737 2.323 -24.043 1.00 86.62 109 PRO A N 1
ATOM 791 C CA . PRO A 1 109 ? 11.373 1.585 -25.253 1.00 86.62 109 PRO A CA 1
ATOM 792 C C . PRO A 1 109 ? 10.090 2.094 -25.918 1.00 86.62 109 PRO A C 1
ATOM 794 O O . PRO A 1 109 ? 9.975 2.026 -27.138 1.00 86.62 109 PRO A O 1
ATOM 797 N N . PHE A 1 110 ? 9.143 2.625 -25.137 1.00 83.00 110 PHE A N 1
ATOM 798 C CA . PHE A 1 110 ? 7.908 3.224 -25.647 1.00 83.00 110 PHE A CA 1
ATOM 799 C C . PHE A 1 110 ? 8.125 4.613 -26.269 1.00 83.00 110 PHE A C 1
ATOM 801 O O . PHE A 1 110 ? 7.562 4.914 -27.320 1.00 83.00 110 PHE A O 1
ATOM 808 N N . LEU A 1 111 ? 8.954 5.460 -25.650 1.00 85.19 111 LEU A N 1
ATOM 809 C CA . LEU A 1 111 ? 9.251 6.815 -26.134 1.00 85.19 111 LEU A CA 1
ATOM 810 C C . LEU A 1 111 ? 10.068 6.813 -27.427 1.00 85.19 111 LEU A C 1
ATOM 812 O O . LEU A 1 111 ? 9.881 7.691 -28.265 1.00 85.19 111 LEU A O 1
ATOM 816 N N . PHE A 1 112 ? 10.959 5.836 -27.608 1.00 86.62 112 PHE A N 1
ATOM 817 C CA . PHE A 1 112 ? 11.835 5.763 -28.778 1.00 86.62 112 PHE A CA 1
ATOM 818 C C . PHE A 1 112 ? 11.094 5.806 -30.136 1.00 86.62 112 PHE A C 1
ATOM 820 O O . PHE A 1 112 ? 11.392 6.699 -30.933 1.00 86.62 112 PHE A O 1
ATOM 827 N N . PRO A 1 113 ? 10.110 4.928 -30.427 1.00 81.12 113 PRO A N 1
ATOM 828 C CA . PRO A 1 113 ? 9.358 5.002 -31.682 1.00 81.12 113 PRO A CA 1
ATOM 829 C C . PRO A 1 113 ? 8.511 6.280 -31.787 1.00 81.12 113 PRO A C 1
ATOM 831 O O . PRO A 1 113 ? 8.326 6.799 -32.884 1.00 81.12 113 PRO A O 1
ATOM 834 N N . MET A 1 114 ? 8.031 6.825 -30.661 1.00 80.62 114 MET A N 1
ATOM 835 C CA . MET A 1 114 ? 7.232 8.058 -30.641 1.00 80.62 114 MET A CA 1
ATOM 836 C C . MET A 1 114 ? 8.048 9.296 -31.044 1.00 80.62 114 MET A C 1
ATOM 838 O O . MET A 1 114 ? 7.499 10.236 -31.613 1.00 80.62 114 MET A O 1
ATOM 842 N N . LEU A 1 115 ? 9.358 9.284 -30.791 1.00 84.75 115 LEU A N 1
ATOM 843 C CA . LEU A 1 115 ? 10.289 10.357 -31.151 1.00 84.75 115 LEU A CA 1
ATOM 844 C C . LEU A 1 115 ? 10.841 10.233 -32.584 1.00 84.75 115 LEU A C 1
ATOM 846 O O . LEU A 1 115 ? 11.802 10.916 -32.928 1.00 84.75 115 LEU A O 1
ATOM 850 N N . GLY A 1 116 ? 10.243 9.382 -33.426 1.00 77.56 116 GLY A N 1
ATOM 851 C CA . GLY A 1 116 ? 10.658 9.210 -34.822 1.00 77.56 116 GLY A CA 1
ATOM 852 C C . GLY A 1 116 ? 11.844 8.261 -35.008 1.00 77.56 116 GLY A C 1
ATOM 853 O O . GLY A 1 116 ? 12.548 8.355 -36.010 1.00 77.56 116 GLY A O 1
ATOM 854 N N . GLY A 1 117 ? 12.084 7.349 -34.059 1.00 74.44 117 GLY A N 1
ATOM 855 C CA . GLY A 1 117 ? 13.088 6.298 -34.209 1.00 74.44 117 GLY A CA 1
ATOM 856 C C . GLY A 1 117 ? 12.736 5.334 -35.348 1.00 74.44 117 GLY A C 1
ATOM 857 O O . GLY A 1 117 ? 11.977 4.387 -35.147 1.00 74.44 117 GLY A O 1
ATOM 858 N N . GLU A 1 118 ? 13.279 5.561 -36.548 1.00 66.44 118 GLU A N 1
ATOM 859 C CA . GLU A 1 118 ? 13.187 4.610 -37.663 1.00 66.44 118 GLU A CA 1
ATOM 860 C C . GLU A 1 118 ? 14.010 3.334 -37.399 1.00 66.44 118 GLU A C 1
ATOM 862 O O . GLU A 1 118 ? 14.874 3.309 -36.521 1.00 66.44 118 GLU A O 1
ATOM 867 N N . LYS A 1 119 ? 13.695 2.264 -38.158 1.00 62.19 119 LYS A N 1
ATOM 868 C CA . LYS A 1 119 ? 14.245 0.889 -38.100 1.00 62.19 119 LYS A CA 1
ATOM 869 C C . LYS A 1 119 ? 15.531 0.790 -37.270 1.00 62.19 119 LYS A C 1
ATOM 871 O O . LYS A 1 119 ? 16.616 1.094 -37.763 1.00 62.19 119 LYS A O 1
ATOM 876 N N . ALA A 1 120 ? 15.391 0.348 -36.017 1.00 68.44 120 ALA A N 1
ATOM 877 C CA . ALA A 1 120 ? 16.497 0.273 -35.074 1.00 68.44 120 ALA A CA 1
ATOM 878 C C . ALA A 1 120 ? 17.684 -0.476 -35.698 1.00 68.44 120 ALA A C 1
ATOM 880 O O . ALA A 1 120 ? 17.577 -1.656 -36.042 1.00 68.44 120 ALA A O 1
ATOM 881 N N . SER A 1 121 ? 18.823 0.213 -35.837 1.00 86.94 121 SER A N 1
ATOM 882 C CA . SER A 1 121 ? 20.087 -0.448 -36.158 1.00 86.94 121 SER A CA 1
ATOM 883 C C . SER A 1 121 ? 20.354 -1.557 -35.131 1.00 86.94 121 SER A C 1
ATOM 885 O O . SER A 1 121 ? 19.858 -1.489 -34.004 1.00 86.94 121 SER A O 1
ATOM 887 N N . ILE A 1 122 ? 21.166 -2.562 -35.474 1.00 89.44 122 ILE A N 1
ATOM 888 C CA . ILE A 1 122 ? 21.522 -3.638 -34.527 1.00 89.44 122 ILE A CA 1
ATOM 889 C C . ILE A 1 122 ? 22.072 -3.045 -33.215 1.00 89.44 122 ILE A C 1
ATOM 891 O O . ILE A 1 122 ? 21.722 -3.514 -32.132 1.00 89.44 122 ILE A O 1
ATOM 895 N N . GLY A 1 123 ? 22.862 -1.967 -33.299 1.00 89.00 123 GLY A N 1
ATOM 896 C CA . GLY A 1 123 ? 23.350 -1.232 -32.131 1.00 89.00 123 GLY A CA 1
ATOM 897 C C . GLY A 1 123 ? 22.226 -0.594 -31.308 1.00 89.00 123 GLY A C 1
ATOM 898 O O . GLY A 1 123 ? 22.202 -0.742 -30.088 1.00 89.00 123 GLY A O 1
ATOM 899 N N . THR A 1 124 ? 21.266 0.069 -31.960 1.00 90.50 124 THR A N 1
ATOM 900 C CA . THR A 1 124 ? 20.129 0.719 -31.285 1.00 90.50 124 THR A CA 1
ATOM 901 C C . THR A 1 124 ? 19.228 -0.312 -30.612 1.00 90.50 124 THR A C 1
ATOM 903 O O . THR A 1 124 ? 18.830 -0.125 -29.467 1.00 90.50 124 THR A O 1
ATOM 906 N N . ALA A 1 125 ? 18.960 -1.434 -31.284 1.00 90.44 125 ALA A N 1
ATOM 907 C CA . ALA A 1 125 ? 18.183 -2.535 -30.725 1.00 90.44 125 ALA A CA 1
ATOM 908 C C . ALA A 1 125 ? 18.864 -3.123 -29.479 1.00 90.44 125 ALA A C 1
ATOM 910 O O . ALA A 1 125 ? 18.208 -3.311 -28.456 1.00 90.44 125 ALA A O 1
ATOM 911 N N . LYS A 1 126 ? 20.189 -3.331 -29.525 1.00 92.25 126 LYS A N 1
ATOM 912 C CA . LYS A 1 126 ? 20.963 -3.796 -28.364 1.00 92.25 126 LYS A CA 1
ATOM 913 C C . LYS A 1 126 ? 21.002 -2.795 -27.215 1.00 92.25 126 LYS A C 1
ATOM 915 O O . LYS A 1 126 ? 20.939 -3.209 -26.061 1.00 92.25 126 LYS A O 1
ATOM 920 N N . ALA A 1 127 ? 21.068 -1.498 -27.507 1.00 93.69 127 ALA A N 1
ATOM 921 C CA . ALA A 1 127 ? 20.974 -0.467 -26.479 1.00 93.69 127 ALA A CA 1
ATOM 922 C C . ALA A 1 127 ? 19.579 -0.437 -25.829 1.00 93.69 127 ALA A C 1
ATOM 924 O O . ALA A 1 127 ? 19.478 -0.350 -24.609 1.00 93.69 127 ALA A O 1
ATOM 925 N N . LEU A 1 128 ? 18.507 -0.573 -26.620 1.00 92.06 128 LEU A N 1
ATOM 926 C CA . LEU A 1 128 ? 17.131 -0.600 -26.112 1.00 92.06 128 LEU A CA 1
ATOM 927 C C . LEU A 1 128 ? 16.828 -1.855 -25.278 1.00 92.06 128 LEU A C 1
ATOM 929 O O . LEU A 1 128 ? 16.130 -1.762 -24.270 1.00 92.06 128 LEU A O 1
ATOM 933 N N . GLU A 1 129 ? 17.391 -3.009 -25.648 1.00 92.62 129 GLU A N 1
ATOM 934 C CA . GLU A 1 129 ? 17.271 -4.275 -24.905 1.00 92.62 129 GLU A CA 1
ATOM 935 C C . GLU A 1 129 ? 17.877 -4.189 -23.489 1.00 92.62 129 GLU A C 1
ATOM 937 O O . GLU A 1 129 ? 17.442 -4.894 -22.576 1.00 92.62 129 GLU A O 1
ATOM 942 N N . ALA A 1 130 ? 18.844 -3.291 -23.267 1.00 94.81 130 ALA A N 1
ATOM 943 C CA . ALA A 1 130 ? 19.480 -3.119 -21.965 1.00 94.81 130 ALA A CA 1
ATOM 944 C C . ALA A 1 130 ? 18.554 -2.496 -20.904 1.00 94.81 130 ALA A C 1
ATOM 946 O O . ALA A 1 130 ? 18.722 -2.782 -19.717 1.00 94.81 130 ALA A O 1
ATOM 947 N N . PHE A 1 131 ? 17.583 -1.660 -21.294 1.00 95.31 131 PHE A N 1
ATOM 948 C CA . PHE A 1 131 ? 16.747 -0.934 -20.328 1.00 95.31 131 PHE A CA 1
ATOM 949 C C . PHE A 1 131 ? 15.795 -1.836 -19.532 1.00 95.31 131 PHE A C 1
ATOM 951 O O . PHE A 1 131 ? 15.811 -1.737 -18.302 1.00 95.31 131 PHE A O 1
ATOM 958 N N . PRO A 1 132 ? 15.010 -2.746 -20.152 1.00 93.62 132 PRO A N 1
ATOM 959 C CA . PRO A 1 132 ? 14.169 -3.675 -19.401 1.00 93.62 132 PRO A CA 1
ATOM 960 C C . PRO A 1 132 ? 14.975 -4.535 -18.427 1.00 93.62 132 PRO A C 1
ATOM 962 O O . PRO A 1 132 ? 14.559 -4.709 -17.285 1.00 93.62 132 PRO A O 1
ATOM 965 N N . PHE A 1 133 ? 16.148 -5.022 -18.847 1.00 93.94 133 PHE A N 1
ATOM 966 C CA . PHE A 1 133 ? 17.010 -5.844 -17.997 1.00 93.94 133 PHE A CA 1
ATOM 967 C C . PHE A 1 133 ? 17.552 -5.053 -16.799 1.00 93.94 133 PHE A C 1
ATOM 969 O O . PHE A 1 133 ? 17.458 -5.507 -15.659 1.00 93.94 133 PHE A O 1
ATOM 976 N N . ALA A 1 134 ? 18.046 -3.836 -17.033 1.00 96.06 134 ALA A N 1
ATOM 977 C CA . ALA A 1 134 ? 18.536 -2.965 -15.969 1.00 96.06 134 ALA A CA 1
ATOM 978 C C . ALA A 1 134 ? 17.429 -2.543 -14.987 1.00 96.06 134 ALA A C 1
ATOM 980 O O . ALA A 1 134 ? 17.691 -2.369 -13.797 1.00 96.06 134 ALA A O 1
ATOM 981 N N . ALA A 1 135 ? 16.185 -2.421 -15.462 1.00 96.25 135 ALA A N 1
ATOM 982 C CA . ALA A 1 135 ? 15.025 -2.085 -14.641 1.00 96.25 135 ALA A CA 1
ATOM 983 C C . ALA A 1 135 ? 14.573 -3.224 -13.708 1.00 96.25 135 ALA A C 1
ATOM 985 O O . ALA A 1 135 ? 13.916 -2.959 -12.699 1.00 96.25 135 ALA A O 1
ATOM 986 N N . MET A 1 136 ? 14.932 -4.483 -13.995 1.00 94.31 136 MET A N 1
ATOM 987 C CA . MET A 1 136 ? 14.510 -5.629 -13.178 1.00 94.31 136 MET A CA 1
ATOM 988 C C . MET A 1 136 ? 15.016 -5.544 -11.737 1.00 94.31 136 MET A C 1
ATOM 990 O O . MET A 1 136 ? 14.274 -5.879 -10.819 1.00 94.31 136 MET A O 1
ATOM 994 N N . ALA A 1 137 ? 16.254 -5.090 -11.521 1.00 94.94 137 ALA A N 1
ATOM 995 C CA . ALA A 1 137 ? 16.848 -5.020 -10.187 1.00 94.94 137 ALA A CA 1
ATOM 996 C C . ALA A 1 137 ? 16.125 -4.023 -9.251 1.00 94.94 137 ALA A C 1
ATOM 998 O O . ALA A 1 137 ? 15.626 -4.459 -8.208 1.00 94.94 137 ALA A O 1
ATOM 999 N N . PRO A 1 138 ? 15.980 -2.724 -9.599 1.00 96.81 138 PRO A N 1
ATOM 1000 C CA . PRO A 1 138 ? 15.188 -1.798 -8.791 1.00 96.81 138 PRO A CA 1
ATOM 1001 C C . PRO A 1 138 ? 13.709 -2.201 -8.728 1.00 96.81 138 PRO A C 1
ATOM 1003 O O . PRO A 1 138 ? 13.086 -2.023 -7.685 1.00 96.81 138 PRO A O 1
ATOM 1006 N N . GLY A 1 139 ? 13.158 -2.803 -9.790 1.00 94.00 139 GLY A N 1
ATOM 1007 C CA . GLY A 1 139 ? 11.781 -3.296 -9.804 1.00 94.00 139 GLY A CA 1
ATOM 1008 C C . GLY A 1 139 ? 11.534 -4.418 -8.791 1.00 94.00 139 GLY A C 1
ATOM 1009 O O . GLY A 1 139 ? 10.576 -4.357 -8.024 1.00 94.00 139 GLY A O 1
ATOM 1010 N N . ALA A 1 140 ? 12.420 -5.416 -8.732 1.00 94.31 140 ALA A N 1
ATOM 1011 C CA . ALA A 1 140 ? 12.320 -6.528 -7.788 1.00 94.31 140 ALA A CA 1
ATOM 1012 C C . ALA A 1 140 ? 12.466 -6.056 -6.334 1.00 94.31 140 ALA A C 1
ATOM 1014 O O . ALA A 1 140 ? 11.678 -6.446 -5.473 1.00 94.31 140 ALA A O 1
ATOM 1015 N N . ILE A 1 141 ? 13.435 -5.178 -6.063 1.00 96.31 141 ILE A N 1
ATOM 1016 C CA . ILE A 1 141 ? 13.655 -4.626 -4.719 1.00 96.31 141 ILE A CA 1
ATOM 1017 C C . ILE A 1 141 ? 12.482 -3.733 -4.300 1.00 96.31 141 ILE A C 1
ATOM 1019 O O . ILE A 1 141 ? 11.958 -3.886 -3.197 1.00 96.31 141 ILE A O 1
ATOM 1023 N N . GLY A 1 142 ? 12.013 -2.856 -5.192 1.00 95.12 142 GLY A N 1
ATOM 1024 C CA . GLY A 1 142 ? 10.832 -2.026 -4.956 1.00 95.12 142 GLY A CA 1
ATOM 1025 C C . GLY A 1 142 ? 9.586 -2.863 -4.662 1.00 95.12 142 GLY A C 1
ATOM 1026 O O . GLY A 1 142 ? 8.854 -2.565 -3.719 1.00 95.12 142 GLY A O 1
ATOM 1027 N N . PHE A 1 143 ? 9.387 -3.964 -5.393 1.00 91.62 143 PHE A N 1
ATOM 1028 C CA . PHE A 1 143 ? 8.290 -4.903 -5.148 1.00 91.62 143 PHE A CA 1
ATOM 1029 C C . PHE A 1 143 ? 8.373 -5.544 -3.758 1.00 91.62 143 PHE A C 1
ATOM 1031 O O . PHE A 1 143 ? 7.370 -5.576 -3.047 1.00 91.62 143 PHE A O 1
ATOM 1038 N N . ILE A 1 144 ? 9.559 -6.000 -3.334 1.00 93.75 144 ILE A N 1
ATOM 1039 C CA . ILE A 1 144 ? 9.769 -6.569 -1.991 1.00 93.75 144 ILE A CA 1
ATOM 1040 C C . ILE A 1 144 ? 9.405 -5.551 -0.903 1.00 93.75 144 ILE A C 1
ATOM 1042 O O . ILE A 1 144 ? 8.699 -5.900 0.046 1.00 93.75 144 ILE A O 1
ATOM 1046 N N . LEU A 1 145 ? 9.839 -4.294 -1.046 1.00 93.19 145 LEU A N 1
ATOM 1047 C CA . LEU A 1 145 ? 9.525 -3.232 -0.085 1.00 93.19 145 LEU A CA 1
ATOM 1048 C C . LEU A 1 145 ? 8.019 -2.953 -0.009 1.00 93.19 145 LEU A C 1
ATOM 1050 O O . LEU A 1 145 ? 7.483 -2.846 1.091 1.00 93.19 145 LEU A O 1
ATOM 1054 N N . VAL A 1 146 ? 7.324 -2.909 -1.150 1.00 89.44 146 VAL A N 1
ATOM 1055 C CA . VAL A 1 146 ? 5.863 -2.721 -1.186 1.00 89.44 146 VAL A CA 1
ATOM 1056 C C . VAL A 1 146 ? 5.124 -3.908 -0.570 1.00 89.44 146 VAL A C 1
ATOM 1058 O O . VAL A 1 146 ? 4.207 -3.708 0.222 1.00 89.44 146 VAL A O 1
ATOM 1061 N N . VAL A 1 147 ? 5.521 -5.149 -0.869 1.00 85.56 147 VAL A N 1
ATOM 1062 C CA . VAL A 1 147 ? 4.917 -6.342 -0.247 1.00 85.56 147 VAL A CA 1
ATOM 1063 C C . VAL A 1 147 ? 5.100 -6.308 1.267 1.00 85.56 147 VAL A C 1
ATOM 1065 O O . VAL A 1 147 ? 4.158 -6.575 2.011 1.00 85.56 147 VAL A O 1
ATOM 1068 N N . ARG A 1 148 ? 6.291 -5.936 1.739 1.00 91.12 148 ARG A N 1
ATOM 1069 C CA . ARG A 1 148 ? 6.562 -5.790 3.168 1.00 91.12 148 ARG A CA 1
ATOM 1070 C C . ARG A 1 148 ? 5.727 -4.672 3.800 1.00 91.12 148 ARG A C 1
ATOM 1072 O O . ARG A 1 148 ? 5.184 -4.902 4.876 1.00 91.12 148 ARG A O 1
ATOM 1079 N N . ASP A 1 149 ? 5.583 -3.516 3.152 1.00 86.25 149 ASP A N 1
ATOM 1080 C CA . ASP A 1 149 ? 4.697 -2.426 3.601 1.00 86.25 149 ASP A CA 1
ATOM 1081 C C . ASP A 1 149 ? 3.243 -2.908 3.717 1.00 86.25 149 ASP A C 1
ATOM 1083 O O . ASP A 1 149 ? 2.594 -2.723 4.744 1.00 86.25 149 ASP A O 1
ATOM 1087 N N . ILE A 1 150 ? 2.755 -3.645 2.716 1.00 80.44 150 ILE A N 1
ATOM 1088 C CA . ILE A 1 150 ? 1.421 -4.258 2.741 1.00 80.44 150 ILE A CA 1
ATOM 1089 C C . ILE A 1 150 ? 1.285 -5.225 3.923 1.00 80.44 150 ILE A C 1
ATOM 1091 O O . ILE A 1 150 ? 0.286 -5.162 4.638 1.00 80.44 150 ILE A O 1
ATOM 1095 N N . ILE A 1 151 ? 2.277 -6.089 4.169 1.00 82.06 151 ILE A N 1
ATOM 1096 C CA . ILE A 1 151 ? 2.272 -7.026 5.305 1.00 82.06 151 ILE A CA 1
ATOM 1097 C C . ILE A 1 151 ? 2.283 -6.269 6.635 1.00 82.06 151 ILE A C 1
ATOM 1099 O O . ILE A 1 151 ? 1.491 -6.594 7.515 1.00 82.06 151 ILE A O 1
ATOM 1103 N N . ALA A 1 152 ? 3.142 -5.258 6.780 1.00 78.50 152 ALA A N 1
ATOM 1104 C CA . ALA A 1 152 ? 3.264 -4.452 7.993 1.00 78.50 152 ALA A CA 1
ATOM 1105 C C . ALA A 1 152 ? 1.984 -3.657 8.276 1.00 78.50 152 ALA A C 1
ATOM 1107 O O . ALA A 1 152 ? 1.529 -3.596 9.416 1.00 78.50 152 ALA A O 1
ATOM 1108 N N . LYS A 1 153 ? 1.348 -3.107 7.239 1.00 74.38 153 LYS A N 1
ATOM 1109 C CA . LYS A 1 153 ? 0.033 -2.468 7.346 1.00 74.38 153 LYS A CA 1
ATOM 1110 C C . LYS A 1 153 ? -1.039 -3.474 7.705 1.00 74.38 153 LYS A C 1
ATOM 1112 O O . LYS A 1 153 ? -1.899 -3.159 8.513 1.00 74.38 153 LYS A O 1
ATOM 1117 N N . PHE A 1 154 ? -0.995 -4.678 7.151 1.00 70.50 154 PHE A N 1
ATOM 1118 C CA . PHE A 1 154 ? -1.974 -5.706 7.469 1.00 70.50 154 PHE A CA 1
ATOM 1119 C C . PHE A 1 154 ? -1.846 -6.170 8.926 1.00 70.50 154 PHE A C 1
ATOM 1121 O O . PHE A 1 154 ? -2.836 -6.188 9.648 1.00 70.50 154 PHE A O 1
ATOM 1128 N N . THR A 1 155 ? -0.637 -6.464 9.404 1.00 72.69 155 THR A N 1
ATOM 1129 C CA . THR A 1 155 ? -0.396 -6.910 10.789 1.00 72.69 155 THR A CA 1
ATOM 1130 C C . THR A 1 155 ? -0.562 -5.769 11.796 1.00 72.69 155 THR A C 1
ATOM 1132 O O . THR A 1 155 ? -1.197 -5.940 12.838 1.00 72.69 155 THR A O 1
ATOM 1135 N N . GLY A 1 156 ? -0.053 -4.582 11.468 1.00 63.12 156 GLY A N 1
ATOM 1136 C CA . GLY A 1 156 ? -0.123 -3.380 12.292 1.00 63.12 156 GLY A CA 1
ATOM 1137 C C . GLY A 1 156 ? -1.524 -2.778 12.368 1.00 63.12 156 GLY A C 1
ATOM 1138 O O . GLY A 1 156 ? -1.954 -2.408 13.456 1.00 63.12 156 GLY A O 1
ATOM 1139 N N . ALA A 1 157 ? -2.284 -2.727 11.269 1.00 57.66 157 ALA A N 1
ATOM 1140 C CA . ALA A 1 157 ? -3.667 -2.240 11.299 1.00 57.66 157 ALA A CA 1
ATOM 1141 C C . ALA A 1 157 ? -4.589 -3.180 12.079 1.00 57.66 157 ALA A C 1
ATOM 1143 O O . ALA A 1 157 ? -5.483 -2.705 12.774 1.00 57.66 157 ALA A O 1
ATOM 1144 N N . VAL A 1 158 ? -4.346 -4.493 12.019 1.00 57.47 158 VAL A N 1
ATOM 1145 C CA . VAL A 1 158 ? -5.077 -5.481 12.826 1.00 57.47 158 VAL A CA 1
ATOM 1146 C C . VAL A 1 158 ? -4.880 -5.233 14.328 1.00 57.47 158 VAL A C 1
ATOM 1148 O O . VAL A 1 158 ? -5.826 -5.385 15.099 1.00 57.47 158 VAL A O 1
ATOM 1151 N N . LEU A 1 159 ? -3.680 -4.816 14.749 1.00 54.41 159 LEU A N 1
ATOM 1152 C CA . LEU A 1 159 ? -3.334 -4.640 16.164 1.00 54.41 159 LEU A CA 1
ATOM 1153 C C . LEU A 1 159 ? -3.565 -3.207 16.690 1.00 54.41 159 LEU A C 1
ATOM 1155 O O . LEU A 1 159 ? -4.135 -3.049 17.769 1.00 54.41 159 LEU A O 1
ATOM 1159 N N . ARG A 1 160 ? -3.162 -2.161 15.951 1.00 52.59 160 ARG A N 1
ATOM 1160 C CA . ARG A 1 160 ? -3.210 -0.749 16.400 1.00 52.59 160 ARG A CA 1
ATOM 1161 C C . ARG A 1 160 ? -4.552 -0.059 16.155 1.00 52.59 160 ARG A C 1
ATOM 1163 O O . ARG A 1 160 ? -4.986 0.694 17.023 1.00 52.59 160 ARG A O 1
ATOM 1170 N N . ARG A 1 161 ? -5.266 -0.333 15.048 1.00 52.62 161 ARG A N 1
ATOM 1171 C CA . ARG A 1 161 ? -6.557 0.349 14.776 1.00 52.62 161 ARG A CA 1
ATOM 1172 C C . ARG A 1 161 ? -7.657 -0.035 15.758 1.00 52.62 161 ARG A C 1
ATOM 1174 O O . ARG A 1 161 ? -8.572 0.744 15.981 1.00 52.62 161 ARG A O 1
ATOM 1181 N N . GLY A 1 162 ? -7.547 -1.197 16.401 1.00 51.78 162 GLY A N 1
ATOM 1182 C CA . GLY A 1 162 ? -8.404 -1.519 17.538 1.00 51.78 162 GLY A CA 1
ATOM 1183 C C . GLY A 1 162 ? -8.214 -0.543 18.705 1.00 51.78 162 GLY A C 1
ATOM 1184 O O . GLY A 1 162 ? -9.195 -0.152 19.313 1.00 51.78 162 GLY A O 1
ATOM 1185 N N . ALA A 1 163 ? -6.980 -0.112 18.989 1.00 50.62 163 ALA A N 1
ATOM 1186 C CA . ALA A 1 163 ? -6.626 0.645 20.193 1.00 50.62 163 ALA A CA 1
ATOM 1187 C C . ALA A 1 163 ? -6.679 2.180 20.020 1.00 50.62 163 ALA A C 1
ATOM 1189 O O . ALA A 1 163 ? -7.116 2.893 20.928 1.00 50.62 163 ALA A O 1
ATOM 1190 N N . GLU A 1 164 ? -6.264 2.707 18.864 1.00 52.00 164 GLU A N 1
ATOM 1191 C CA . GLU A 1 164 ? -6.285 4.157 18.593 1.00 52.00 164 GLU A CA 1
ATOM 1192 C C . GLU A 1 164 ? -7.706 4.665 18.316 1.00 52.00 164 GLU A C 1
ATOM 1194 O O . GLU A 1 164 ? -8.129 5.670 18.890 1.00 52.00 164 GLU A O 1
ATOM 1199 N N . THR A 1 165 ? -8.505 3.933 17.533 1.00 51.66 165 THR A N 1
ATOM 1200 C CA . THR A 1 165 ? -9.918 4.280 17.293 1.00 51.66 165 THR A CA 1
ATOM 1201 C C . THR A 1 165 ? -10.769 4.086 18.555 1.00 51.66 165 THR A C 1
ATOM 1203 O O . THR A 1 165 ? -11.752 4.801 18.759 1.00 51.66 165 THR A O 1
ATOM 1206 N N . GLU A 1 166 ? -10.361 3.176 19.451 1.00 54.03 166 GLU A N 1
ATOM 1207 C CA . GLU A 1 166 ? -10.952 3.023 20.786 1.00 54.03 166 GLU A CA 1
ATOM 1208 C C . GLU A 1 166 ? -10.777 4.278 21.647 1.00 54.03 166 GLU A C 1
ATOM 1210 O O . GLU A 1 166 ? -11.668 4.559 22.436 1.00 54.03 166 GLU A O 1
ATOM 1215 N N . THR A 1 167 ? -9.685 5.040 21.516 1.00 53.12 167 THR A N 1
ATOM 1216 C CA . THR A 1 167 ? -9.352 6.150 22.432 1.00 53.12 167 THR A CA 1
ATOM 1217 C C . THR A 1 167 ? -9.576 7.540 21.838 1.00 53.12 167 THR A C 1
ATOM 1219 O O . THR A 1 167 ? -10.070 8.420 22.544 1.00 53.12 167 THR A O 1
ATOM 1222 N N . ALA A 1 168 ? -9.310 7.741 20.545 1.00 52.62 168 ALA A N 1
ATOM 1223 C CA . ALA A 1 168 ? -9.359 9.058 19.900 1.00 52.62 168 ALA A CA 1
ATOM 1224 C C . ALA A 1 168 ? -10.778 9.655 19.760 1.00 52.62 168 ALA A C 1
ATOM 1226 O O . ALA A 1 168 ? -10.927 10.862 19.584 1.00 52.62 168 ALA A O 1
ATOM 1227 N N . GLY A 1 169 ? -11.832 8.833 19.854 1.00 56.25 169 GLY A N 1
ATOM 1228 C CA . GLY A 1 169 ? -13.233 9.267 19.720 1.00 56.25 169 GLY A CA 1
ATOM 1229 C C . GLY A 1 169 ? -14.061 9.246 21.010 1.00 56.25 169 GLY A C 1
ATOM 1230 O O . GLY A 1 169 ? -15.272 9.486 20.960 1.00 56.25 169 GLY A O 1
ATOM 1231 N N . LEU A 1 170 ? -13.471 8.903 22.160 1.00 61.88 170 LEU A N 1
ATOM 1232 C CA . LEU A 1 170 ? -14.224 8.751 23.407 1.00 61.88 170 LEU A CA 1
ATOM 1233 C C . LEU A 1 170 ? -14.460 10.095 24.092 1.00 61.88 170 LEU A C 1
ATOM 1235 O O . LEU A 1 170 ? -13.540 10.718 24.607 1.00 61.88 170 LEU A O 1
ATOM 1239 N N . GLN A 1 171 ? -15.725 10.504 24.180 1.00 65.25 171 GLN A N 1
ATOM 1240 C CA . GLN A 1 171 ? -16.128 11.620 25.040 1.00 65.25 171 GLN A CA 1
ATOM 1241 C C . GLN A 1 171 ? -16.456 11.147 26.463 1.00 65.25 171 GLN A C 1
ATOM 1243 O O . GLN A 1 171 ? -16.197 11.868 27.420 1.00 65.25 171 GLN A O 1
ATOM 1248 N N . LEU A 1 172 ? -17.002 9.932 26.625 1.00 62.31 172 LEU A N 1
ATOM 1249 C CA . LEU A 1 172 ? -17.453 9.389 27.913 1.00 62.31 172 LEU A CA 1
ATOM 1250 C C . LEU A 1 172 ? -16.590 8.199 28.354 1.00 62.31 172 LEU A C 1
ATOM 1252 O O . LEU A 1 172 ? -16.652 7.125 27.753 1.00 62.31 172 LEU A O 1
ATOM 1256 N N . GLY A 1 173 ? -15.832 8.387 29.440 1.00 59.94 173 GLY A N 1
ATOM 1257 C CA . GLY A 1 173 ? -14.912 7.379 29.984 1.00 59.94 173 GLY A CA 1
ATOM 1258 C C . GLY A 1 173 ? -13.520 7.385 29.343 1.00 59.94 173 GLY A C 1
ATOM 1259 O O . GLY A 1 173 ? -12.798 6.395 29.458 1.00 59.94 173 GLY A O 1
ATOM 1260 N N . ALA A 1 174 ? -13.133 8.475 28.669 1.00 61.78 174 ALA A N 1
ATOM 1261 C CA . ALA A 1 174 ? -11.753 8.689 28.241 1.00 61.78 174 ALA A CA 1
ATOM 1262 C C . ALA A 1 174 ? -10.843 8.726 29.480 1.00 61.78 174 ALA A C 1
ATOM 1264 O O . ALA A 1 174 ? -10.954 9.631 30.302 1.00 61.78 174 ALA A O 1
ATOM 1265 N N . GLY A 1 175 ? -10.006 7.699 29.646 1.00 63.00 175 GLY A N 1
ATOM 1266 C CA . GLY A 1 175 ? -9.163 7.514 30.833 1.00 63.00 175 GLY A CA 1
ATOM 1267 C C . GLY A 1 175 ? -9.694 6.516 31.869 1.00 63.00 175 GLY A C 1
ATOM 1268 O O . GLY A 1 175 ? -9.037 6.315 32.887 1.00 63.00 175 GLY A O 1
ATOM 1269 N N . ALA A 1 176 ? -10.833 5.854 31.625 1.00 67.19 176 ALA A N 1
ATOM 1270 C CA . ALA A 1 176 ? -11.296 4.775 32.496 1.00 67.19 176 ALA A CA 1
ATOM 1271 C C . ALA A 1 176 ? -10.258 3.639 32.539 1.00 67.19 176 ALA A C 1
ATOM 1273 O O . ALA A 1 176 ? -9.903 3.070 31.498 1.00 67.19 176 ALA A O 1
ATOM 1274 N N . LYS A 1 177 ? -9.769 3.287 33.734 1.00 70.75 177 LYS A N 1
ATOM 1275 C CA . LYS A 1 177 ? -8.750 2.233 33.876 1.00 70.75 177 LYS A CA 1
ATOM 1276 C C . LYS A 1 177 ? -9.350 0.866 33.552 1.00 70.75 177 LYS A C 1
ATOM 1278 O O . LYS A 1 177 ? -10.411 0.513 34.063 1.00 70.75 177 LYS A O 1
ATOM 1283 N N . ARG A 1 178 ? -8.639 0.069 32.757 1.00 76.06 178 ARG A N 1
ATOM 1284 C CA . ARG A 1 178 ? -9.012 -1.321 32.460 1.00 76.06 178 ARG A CA 1
ATOM 1285 C C . ARG A 1 178 ? -8.729 -2.207 33.670 1.00 76.06 178 ARG A C 1
ATOM 1287 O O . ARG A 1 178 ? -7.616 -2.200 34.189 1.00 76.06 178 ARG A O 1
ATOM 1294 N N . GLU A 1 179 ? -9.718 -2.977 34.109 1.00 78.50 179 GLU A N 1
ATOM 1295 C CA . GLU A 1 179 ? -9.494 -4.067 35.061 1.00 78.50 179 GLU A CA 1
ATOM 1296 C C . GLU A 1 179 ? -8.926 -5.279 34.337 1.00 78.50 179 GLU A C 1
ATOM 1298 O O . GLU A 1 179 ? -9.397 -5.644 33.259 1.00 78.50 179 GLU A O 1
ATOM 1303 N N . GLN A 1 180 ? -7.934 -5.921 34.948 1.00 74.62 180 GLN A N 1
ATOM 1304 C CA . GLN A 1 180 ? -7.485 -7.231 34.504 1.00 74.62 180 GLN A CA 1
ATOM 1305 C C . GLN A 1 180 ? -8.493 -8.269 34.997 1.00 74.62 180 GLN A C 1
ATOM 1307 O O . GLN A 1 180 ? -8.623 -8.503 36.198 1.00 74.62 180 GLN A O 1
ATOM 1312 N N . LYS A 1 181 ? -9.236 -8.865 34.065 1.00 76.56 181 LYS A N 1
ATOM 1313 C CA . LYS A 1 181 ? -10.189 -9.946 34.330 1.00 76.56 181 LYS A CA 1
ATOM 1314 C C . LYS A 1 181 ? -9.737 -11.235 33.648 1.00 76.56 181 LYS A C 1
ATOM 1316 O O . LYS A 1 181 ? -9.015 -11.163 32.652 1.00 76.56 181 LYS A O 1
ATOM 1321 N N . PRO A 1 182 ? -10.147 -12.410 34.164 1.00 74.31 182 PRO A N 1
ATOM 1322 C CA . PRO A 1 182 ? -9.850 -13.680 33.512 1.00 74.31 182 PRO A CA 1
ATOM 1323 C C . PRO A 1 182 ? -10.386 -13.699 32.076 1.00 74.31 182 PRO A C 1
ATOM 1325 O O . PRO A 1 182 ? -11.409 -13.078 31.773 1.00 74.31 182 PRO A O 1
ATOM 1328 N N . LEU A 1 183 ? -9.675 -14.420 31.203 1.00 62.34 183 LEU A N 1
ATOM 1329 C CA . LEU A 1 183 ? -10.033 -14.592 29.795 1.00 62.34 183 LEU A CA 1
ATOM 1330 C C . LEU A 1 183 ? -11.491 -15.047 29.663 1.00 62.34 183 LEU A C 1
ATOM 1332 O O . LEU A 1 183 ? -11.924 -16.011 30.297 1.00 62.34 183 LEU A O 1
ATOM 1336 N N . ARG A 1 184 ? -12.252 -14.322 28.840 1.00 69.94 184 ARG A N 1
ATOM 1337 C CA . ARG A 1 184 ? -13.664 -14.616 28.595 1.00 69.94 184 ARG A CA 1
ATOM 1338 C C . ARG A 1 184 ? -13.817 -15.893 27.778 1.00 69.94 184 ARG A C 1
ATOM 1340 O O . ARG A 1 184 ? -13.003 -16.182 26.907 1.00 69.94 184 ARG A O 1
ATOM 1347 N N . THR A 1 185 ? -14.916 -16.604 28.013 1.00 67.75 185 THR A N 1
ATOM 1348 C CA . THR A 1 185 ? -15.323 -17.771 27.217 1.00 67.75 185 THR A CA 1
ATOM 1349 C C . THR A 1 185 ? -16.298 -17.426 26.085 1.00 67.75 185 THR A C 1
ATOM 1351 O O . THR A 1 185 ? -16.521 -18.247 25.200 1.00 67.75 185 THR A O 1
ATOM 1354 N N . SER A 1 186 ? -16.885 -16.224 26.086 1.00 78.50 186 SER A N 1
ATOM 1355 C CA . SER A 1 186 ? -17.848 -15.754 25.085 1.00 78.50 186 SER A CA 1
ATOM 1356 C C . SER A 1 186 ? -17.165 -14.909 23.998 1.00 78.50 186 SER A C 1
ATOM 1358 O O . SER A 1 186 ? -16.336 -14.053 24.295 1.00 78.50 186 SER A O 1
ATOM 1360 N N . LEU A 1 187 ? -17.532 -15.132 22.727 1.00 75.81 187 LEU A N 1
ATOM 1361 C CA . LEU A 1 187 ? -17.046 -14.336 21.583 1.00 75.81 187 LEU A CA 1
ATOM 1362 C C . LEU A 1 187 ? -17.484 -12.869 21.673 1.00 75.81 187 LEU A C 1
ATOM 1364 O O . LEU A 1 187 ? -16.727 -11.970 21.332 1.00 75.81 187 LEU A O 1
ATOM 1368 N N . ILE A 1 188 ? -18.716 -12.640 22.127 1.00 81.31 188 ILE A N 1
ATOM 1369 C CA . ILE A 1 188 ? -19.285 -11.314 22.347 1.00 81.31 188 ILE A CA 1
ATOM 1370 C C . ILE A 1 188 ? -19.680 -11.243 23.814 1.00 81.31 188 ILE A C 1
ATOM 1372 O O . ILE A 1 188 ? -20.676 -11.848 24.231 1.00 81.31 188 ILE A O 1
ATOM 1376 N N . GLY A 1 189 ? -18.864 -10.541 24.595 1.00 80.56 189 GLY A N 1
ATOM 1377 C CA . GLY A 1 189 ? -19.023 -10.507 26.037 1.00 80.56 189 GLY A CA 1
ATOM 1378 C C . GLY A 1 189 ? -20.217 -9.678 26.479 1.00 80.56 189 GLY A C 1
ATOM 1379 O O . GLY A 1 189 ? -20.647 -8.711 25.840 1.00 80.56 189 GLY A O 1
ATOM 1380 N N . LYS A 1 190 ? -20.752 -10.037 27.640 1.00 89.31 190 LYS A N 1
ATOM 1381 C CA . LYS A 1 190 ? -21.681 -9.157 28.352 1.00 89.31 190 LYS A CA 1
ATOM 1382 C C . LYS A 1 190 ? -20.891 -8.030 29.014 1.00 89.31 190 LYS A C 1
ATOM 1384 O O . LYS A 1 190 ? -19.713 -8.172 29.330 1.00 89.31 190 LYS A O 1
ATOM 1389 N N . CYS A 1 191 ? -21.536 -6.899 29.288 1.00 86.56 191 CYS A N 1
ATOM 1390 C CA . CYS A 1 191 ? -20.821 -5.707 29.753 1.00 86.56 191 CYS A CA 1
ATOM 1391 C C . CYS A 1 191 ? -20.038 -5.901 31.062 1.00 86.56 191 CYS A C 1
ATOM 1393 O O . CYS A 1 191 ? -19.030 -5.234 31.254 1.00 86.56 191 CYS A O 1
ATOM 1395 N N . TRP A 1 192 ? -20.463 -6.807 31.951 1.00 86.56 192 TRP A N 1
ATOM 1396 C CA . TRP A 1 192 ? -19.739 -7.119 33.194 1.00 86.56 192 TRP A CA 1
ATOM 1397 C C . TRP A 1 192 ? -18.550 -8.063 33.019 1.00 86.56 192 TRP A C 1
ATOM 1399 O O . TRP A 1 192 ? -17.666 -8.085 33.876 1.00 86.56 192 TRP A O 1
ATOM 1409 N N . GLU A 1 193 ? -18.512 -8.820 31.924 1.00 87.38 193 GLU A N 1
ATOM 1410 C CA . GLU A 1 193 ? -17.324 -9.567 31.497 1.00 87.38 193 GLU A CA 1
ATOM 1411 C C . GLU A 1 193 ? -16.272 -8.578 30.944 1.00 87.38 193 GLU A C 1
ATOM 1413 O O . GLU A 1 193 ? -15.076 -8.853 30.989 1.00 87.38 193 GLU A O 1
ATOM 1418 N N . GLY A 1 194 ? -16.738 -7.394 30.513 1.00 84.44 194 GLY A N 1
ATOM 1419 C CA . GLY A 1 194 ? -16.019 -6.146 30.217 1.00 84.44 194 GLY A CA 1
ATOM 1420 C C . GLY A 1 194 ? -14.861 -5.793 31.147 1.00 84.44 194 GLY A C 1
ATOM 1421 O O . GLY A 1 194 ? -15.027 -5.850 32.364 1.00 84.44 194 GLY A O 1
ATOM 1422 N N . ASN A 1 195 ? -13.758 -5.266 30.604 1.00 84.06 195 ASN A N 1
ATOM 1423 C CA . ASN A 1 195 ? -12.662 -4.693 31.410 1.00 84.06 195 ASN A CA 1
ATOM 1424 C C . ASN A 1 195 ? -13.043 -3.352 32.068 1.00 84.06 195 ASN A C 1
ATOM 1426 O O . ASN A 1 195 ? -12.360 -2.885 32.973 1.00 84.06 195 ASN A O 1
ATOM 1430 N N . TYR A 1 196 ? -14.134 -2.729 31.613 1.00 84.69 196 TYR A N 1
ATOM 1431 C CA . TYR A 1 196 ? -14.599 -1.419 32.079 1.00 84.69 196 TYR A CA 1
ATOM 1432 C C . TYR A 1 196 ? -15.718 -1.491 33.131 1.00 84.69 196 TYR A C 1
ATOM 1434 O O . TYR A 1 196 ? -16.065 -0.481 33.741 1.00 84.69 196 TYR A O 1
ATOM 1442 N N . CYS A 1 197 ? -16.322 -2.661 33.354 1.00 84.75 197 CYS A N 1
ATOM 1443 C CA . CYS A 1 197 ? -17.385 -2.804 34.347 1.00 84.75 197 CYS A CA 1
ATOM 1444 C C . CYS A 1 197 ? -16.813 -3.172 35.714 1.00 84.75 197 CYS A C 1
ATOM 1446 O O . CYS A 1 197 ? -16.373 -4.299 35.917 1.00 84.75 197 CYS A O 1
ATOM 1448 N N . ARG A 1 198 ? -16.886 -2.242 36.662 1.00 83.75 198 ARG A N 1
ATOM 1449 C CA . ARG A 1 198 ? -16.370 -2.422 38.022 1.00 83.75 198 ARG A CA 1
ATOM 1450 C C . ARG A 1 198 ? -17.244 -3.348 38.860 1.00 83.75 198 ARG A C 1
ATOM 1452 O O . ARG A 1 198 ? -18.473 -3.271 38.787 1.00 83.75 198 ARG A O 1
ATOM 1459 N N . ASP A 1 199 ? -16.622 -4.146 39.722 1.00 84.88 199 ASP A N 1
ATOM 1460 C CA . ASP A 1 199 ? -17.319 -5.092 40.607 1.00 84.88 199 ASP A CA 1
ATOM 1461 C C . ASP A 1 199 ? -18.329 -4.413 41.536 1.00 84.88 199 ASP A C 1
ATOM 1463 O O . ASP A 1 199 ? -19.450 -4.895 41.687 1.00 84.88 199 ASP A O 1
ATOM 1467 N N . TRP A 1 200 ? -17.988 -3.240 42.071 1.00 82.00 200 TRP A N 1
ATOM 1468 C CA . TRP A 1 200 ? -18.847 -2.490 42.990 1.00 82.00 200 TRP A CA 1
ATOM 1469 C C . TRP A 1 200 ? -20.120 -1.924 42.326 1.00 82.00 200 TRP A C 1
ATOM 1471 O O . TRP A 1 200 ? -21.141 -1.747 42.994 1.00 82.00 200 TRP A O 1
ATOM 1481 N N . VAL A 1 201 ? -20.109 -1.697 41.005 1.00 83.06 201 VAL A N 1
ATOM 1482 C CA . VAL A 1 201 ? -21.284 -1.216 40.249 1.00 83.06 201 VAL A CA 1
ATOM 1483 C C . VAL A 1 201 ? -22.295 -2.345 40.024 1.00 83.06 201 VAL A C 1
ATOM 1485 O O . VAL A 1 201 ? -23.499 -2.095 39.935 1.00 83.06 201 VAL A O 1
ATOM 1488 N N . ARG A 1 202 ? -21.839 -3.604 39.940 1.00 86.62 202 ARG A N 1
ATOM 1489 C CA . ARG A 1 202 ? -22.672 -4.743 39.513 1.00 86.62 202 ARG A CA 1
ATOM 1490 C C . ARG A 1 202 ? -23.914 -4.968 40.384 1.00 86.62 202 ARG A C 1
ATOM 1492 O O . ARG A 1 202 ? -24.991 -5.062 39.798 1.00 86.62 202 ARG A O 1
ATOM 1499 N N . PRO A 1 203 ? -23.845 -4.984 41.733 1.00 84.62 203 PRO A N 1
ATOM 1500 C CA . PRO A 1 203 ? -25.027 -5.231 42.566 1.00 84.62 203 PRO A CA 1
ATOM 1501 C C . PRO A 1 203 ? -26.120 -4.167 42.401 1.00 84.62 203 PRO A C 1
ATOM 1503 O O . PRO A 1 203 ? -27.286 -4.430 42.679 1.00 84.62 203 PRO A O 1
ATOM 1506 N N . HIS A 1 204 ? -25.744 -2.980 41.921 1.00 81.19 204 HIS A N 1
ATOM 1507 C CA . HIS A 1 204 ? -26.601 -1.802 41.796 1.00 81.19 204 HIS A CA 1
ATOM 1508 C C . HIS A 1 204 ? -27.097 -1.592 40.362 1.00 81.19 204 HIS A C 1
ATOM 1510 O O . HIS A 1 204 ? -27.985 -0.780 40.116 1.00 81.19 204 HIS A O 1
ATOM 1516 N N . CYS A 1 205 ? -26.522 -2.313 39.401 1.00 86.25 205 CYS A N 1
ATOM 1517 C CA . CYS A 1 205 ? -26.864 -2.178 38.001 1.00 86.25 205 CYS A CA 1
ATOM 1518 C C . CYS A 1 205 ? -28.125 -3.005 37.683 1.00 86.25 205 CYS A C 1
ATOM 1520 O O . CYS A 1 205 ? -28.067 -4.238 37.717 1.00 86.25 205 CYS A O 1
ATOM 1522 N N . PRO A 1 206 ? -29.251 -2.378 37.287 1.00 88.44 206 PRO A N 1
ATOM 1523 C CA . PRO A 1 206 ? -30.483 -3.105 36.964 1.00 88.44 206 PRO A CA 1
ATOM 1524 C C . PRO A 1 206 ? -30.308 -4.033 35.752 1.00 88.44 206 PRO A C 1
ATOM 1526 O O . PRO A 1 206 ? -30.979 -5.055 35.637 1.00 88.44 206 PRO A O 1
ATOM 1529 N N . ILE A 1 207 ? -29.378 -3.703 34.852 1.00 90.75 207 ILE A N 1
ATOM 1530 C CA . ILE A 1 207 ? -29.053 -4.512 33.673 1.00 90.75 207 ILE A CA 1
ATOM 1531 C C . ILE A 1 207 ? -28.299 -5.788 34.066 1.00 90.75 207 ILE A C 1
ATOM 1533 O O . ILE A 1 207 ? -28.595 -6.864 33.548 1.00 90.75 207 ILE A O 1
ATOM 1537 N N . TYR A 1 208 ? -27.383 -5.686 35.035 1.00 90.62 208 TYR A N 1
ATOM 1538 C CA . TYR A 1 208 ? -26.676 -6.842 35.587 1.00 90.62 208 TYR A CA 1
ATOM 1539 C C . TYR A 1 208 ? -27.640 -7.791 36.305 1.00 90.62 208 TYR A C 1
ATOM 1541 O O . TYR A 1 208 ? -27.599 -8.998 36.076 1.00 90.62 208 TYR A O 1
ATOM 1549 N N . GLN A 1 209 ? -28.560 -7.244 37.105 1.00 90.88 209 GLN A N 1
ATOM 1550 C CA . GLN A 1 209 ? -29.588 -8.030 37.795 1.00 90.88 209 GLN A CA 1
ATOM 1551 C C . GLN A 1 209 ? -30.495 -8.785 36.809 1.00 90.88 209 GLN A C 1
ATOM 1553 O O . GLN A 1 209 ? -30.806 -9.953 37.028 1.00 90.88 209 GLN A O 1
ATOM 1558 N N . LYS A 1 210 ? -30.845 -8.159 35.677 1.00 90.94 210 LYS A N 1
ATOM 1559 C CA . LYS A 1 210 ? -31.594 -8.799 34.579 1.00 90.94 210 LYS A CA 1
ATOM 1560 C C . LYS A 1 210 ? -30.756 -9.754 33.718 1.00 90.94 210 LYS A C 1
ATOM 1562 O O . LYS A 1 210 ? -31.307 -10.423 32.852 1.00 90.94 210 LYS A O 1
ATOM 1567 N N . ARG A 1 211 ? -29.438 -9.823 33.935 1.00 89.31 211 ARG A N 1
ATOM 1568 C CA . ARG A 1 211 ? -28.474 -10.603 33.139 1.00 89.31 211 ARG A CA 1
ATOM 1569 C C . ARG A 1 211 ? -28.528 -10.322 31.627 1.00 89.31 211 ARG A C 1
ATOM 1571 O O . ARG A 1 211 ? -28.190 -11.206 30.829 1.00 89.31 211 ARG A O 1
ATOM 1578 N N . ASP A 1 212 ? -28.837 -9.082 31.251 1.00 90.25 212 ASP A N 1
ATOM 1579 C CA . ASP A 1 212 ? -28.855 -8.612 29.858 1.00 90.25 212 ASP A CA 1
ATOM 1580 C C . ASP A 1 212 ? -27.667 -7.684 29.547 1.00 90.25 212 ASP A C 1
ATOM 1582 O O . ASP A 1 212 ? -26.991 -7.208 30.449 1.00 90.25 212 ASP A O 1
ATOM 1586 N N . ALA A 1 213 ? -27.365 -7.414 28.280 1.00 87.88 213 ALA A N 1
ATOM 1587 C CA . ALA A 1 213 ? -26.232 -6.575 27.899 1.00 87.88 213 ALA A CA 1
ATOM 1588 C C . ALA A 1 213 ? -26.599 -5.081 27.839 1.00 87.88 213 ALA A C 1
ATOM 1590 O O . ALA A 1 213 ? -27.591 -4.692 27.218 1.00 87.88 213 ALA A O 1
ATOM 1591 N N . CYS A 1 214 ? -25.752 -4.216 28.414 1.00 88.62 214 CYS A N 1
ATOM 1592 C CA . CYS A 1 214 ? -25.996 -2.766 28.443 1.00 88.62 214 CYS A CA 1
ATOM 1593 C C . CYS A 1 214 ? -26.146 -2.147 27.043 1.00 88.62 214 CYS A C 1
ATOM 1595 O O . CYS A 1 214 ? -26.994 -1.281 26.835 1.00 88.62 214 CYS A O 1
ATOM 1597 N N . TRP A 1 215 ? -25.373 -2.630 26.066 1.00 85.06 215 TRP A N 1
ATOM 1598 C CA . TRP A 1 215 ? -25.388 -2.138 24.689 1.00 85.06 215 TRP A CA 1
ATOM 1599 C C . TRP A 1 215 ? -26.665 -2.533 23.938 1.00 85.06 215 TRP A C 1
ATOM 1601 O O . TRP A 1 215 ? -27.099 -1.798 23.053 1.00 85.06 215 TRP A O 1
ATOM 1611 N N . ARG A 1 216 ? -27.303 -3.650 24.314 1.00 87.56 216 ARG A N 1
ATOM 1612 C CA . ARG A 1 216 ? -28.572 -4.106 23.726 1.00 87.56 216 ARG A CA 1
ATOM 1613 C C . ARG A 1 216 ? -29.745 -3.274 24.239 1.00 87.56 216 ARG A C 1
ATOM 1615 O O . ARG A 1 216 ? -30.578 -2.844 23.450 1.00 87.56 216 ARG A O 1
ATOM 1622 N N . GLN A 1 217 ? -29.761 -2.996 25.541 1.00 87.44 217 GLN A N 1
ATOM 1623 C CA . GLN A 1 217 ? -30.782 -2.163 26.187 1.00 87.44 217 GLN A CA 1
ATOM 1624 C C . GLN A 1 217 ? -30.540 -0.655 26.001 1.00 87.44 217 GLN A C 1
ATOM 1626 O O . GLN A 1 217 ? -31.405 0.147 26.337 1.00 87.44 217 GLN A O 1
ATOM 1631 N N . ARG A 1 218 ? -29.367 -0.261 25.479 1.00 85.75 218 ARG A N 1
ATOM 1632 C CA . ARG A 1 218 ? -28.893 1.133 25.365 1.00 85.75 218 ARG A CA 1
ATOM 1633 C C . ARG A 1 218 ? -28.918 1.894 26.698 1.00 85.75 218 ARG A C 1
ATOM 1635 O O . ARG A 1 218 ? -29.141 3.101 26.730 1.00 85.75 218 ARG A O 1
ATOM 1642 N N . ARG A 1 219 ? -28.677 1.179 27.801 1.00 86.56 219 ARG A N 1
ATOM 1643 C CA . ARG A 1 219 ? -28.642 1.707 29.174 1.00 86.56 219 ARG A CA 1
ATOM 1644 C C . ARG A 1 219 ? -27.466 1.090 29.915 1.00 86.56 219 ARG A C 1
ATOM 1646 O O . ARG A 1 219 ? -27.318 -0.129 29.924 1.00 86.56 219 ARG A O 1
ATOM 1653 N N . GLY A 1 220 ? -26.628 1.904 30.547 1.00 86.62 220 GLY A N 1
ATOM 1654 C CA . GLY A 1 220 ? -25.404 1.432 31.194 1.00 86.62 220 GLY A CA 1
ATOM 1655 C C . GLY A 1 220 ? -24.813 2.437 32.175 1.00 86.62 220 GLY A C 1
ATOM 1656 O O . GLY A 1 220 ? -25.238 3.585 32.234 1.00 86.62 220 GLY A O 1
ATOM 1657 N N . CYS A 1 221 ? -23.802 2.008 32.929 1.00 83.31 221 CYS A N 1
ATOM 1658 C CA . CYS A 1 221 ? -23.199 2.773 34.027 1.00 83.31 221 CYS A CA 1
ATOM 1659 C C . CYS A 1 221 ? -22.439 4.045 33.617 1.00 83.31 221 CYS A C 1
ATOM 1661 O O . CYS A 1 221 ? -22.013 4.780 34.493 1.00 83.31 221 CYS A O 1
ATOM 1663 N N . TYR A 1 222 ? -22.271 4.302 32.318 1.00 79.69 222 TYR A N 1
ATOM 1664 C CA . TYR A 1 222 ? -21.663 5.528 31.786 1.00 79.69 222 TYR A CA 1
ATOM 1665 C C . TYR A 1 222 ? -22.646 6.400 30.994 1.00 79.69 222 TYR A C 1
ATOM 1667 O O . TYR A 1 222 ? -22.352 7.557 30.716 1.00 79.69 222 TYR A O 1
ATOM 1675 N N . CYS A 1 223 ? -23.801 5.859 30.596 1.00 81.56 223 CYS A N 1
ATOM 1676 C CA . CYS A 1 223 ? -24.744 6.549 29.715 1.00 81.56 223 CYS A CA 1
ATOM 1677 C C . CYS A 1 223 ? -26.130 6.752 30.329 1.00 81.56 223 CYS A C 1
ATOM 1679 O O . CYS A 1 223 ? -26.807 7.687 29.915 1.00 81.56 223 CYS A O 1
ATOM 1681 N N . GLU A 1 224 ? -26.545 5.952 31.315 1.00 84.50 224 GLU A N 1
ATOM 1682 C CA . GLU A 1 224 ? -27.841 6.093 31.983 1.00 84.50 224 GLU A CA 1
ATOM 1683 C C . GLU A 1 224 ? -27.703 6.872 33.286 1.00 84.50 224 GLU A C 1
ATOM 1685 O O . GLU A 1 224 ? -26.892 6.541 34.153 1.00 84.50 224 GLU A O 1
ATOM 1690 N N . GLN A 1 225 ? -28.553 7.877 33.440 1.00 77.56 225 GLN A N 1
ATOM 1691 C CA . GLN A 1 225 ? -28.474 8.797 34.558 1.00 77.56 225 GLN A CA 1
ATOM 1692 C C . GLN A 1 225 ? -28.853 8.141 35.888 1.00 77.56 225 GLN A C 1
ATOM 1694 O O . GLN A 1 225 ? -28.185 8.373 36.892 1.00 77.56 225 GLN A O 1
ATOM 1699 N N . ASP A 1 226 ? -29.882 7.293 35.898 1.00 79.69 226 ASP A N 1
ATOM 1700 C CA . ASP A 1 226 ? -30.350 6.629 37.120 1.00 79.69 226 ASP A CA 1
ATOM 1701 C C . ASP A 1 226 ? -29.274 5.705 37.699 1.00 79.69 226 ASP A C 1
ATOM 1703 O O . ASP A 1 226 ? -29.054 5.673 38.909 1.00 79.69 226 ASP A O 1
ATOM 1707 N N . ILE A 1 227 ? -28.549 5.002 36.821 1.00 79.94 227 ILE A N 1
ATOM 1708 C CA . ILE A 1 227 ? -27.467 4.091 37.209 1.00 79.94 227 ILE A CA 1
ATOM 1709 C C . ILE A 1 227 ? -26.268 4.888 37.721 1.00 79.94 227 ILE A C 1
ATOM 1711 O O . ILE A 1 227 ? -25.701 4.528 38.750 1.00 79.94 227 ILE A O 1
ATOM 1715 N N . VAL A 1 228 ? -25.897 5.976 37.037 1.00 75.38 228 VAL A N 1
ATOM 1716 C CA . VAL A 1 228 ? -24.788 6.839 37.466 1.00 75.38 228 VAL A CA 1
ATOM 1717 C C . VAL A 1 228 ? -25.101 7.504 38.802 1.00 75.38 228 VAL A C 1
ATOM 1719 O O . VAL A 1 228 ? -24.265 7.463 39.694 1.00 75.38 228 VAL A O 1
ATOM 1722 N N . ASN A 1 229 ? -26.302 8.056 38.983 1.00 72.69 229 ASN A N 1
ATOM 1723 C CA . ASN A 1 229 ? -26.704 8.703 40.232 1.00 72.69 229 ASN A CA 1
ATOM 1724 C C . ASN A 1 229 ? -26.768 7.701 41.395 1.00 72.69 229 ASN A C 1
ATOM 1726 O O . ASN A 1 229 ? -26.308 8.008 42.494 1.00 72.69 229 ASN A O 1
ATOM 1730 N N . ALA A 1 230 ? -27.302 6.495 41.159 1.00 73.44 230 ALA A N 1
ATOM 1731 C CA . ALA A 1 230 ? -27.340 5.433 42.165 1.00 73.44 230 ALA A CA 1
ATOM 1732 C C . ALA A 1 230 ? -25.933 4.940 42.539 1.00 73.44 230 ALA A C 1
ATOM 1734 O O . ALA A 1 230 ? -25.663 4.673 43.711 1.00 73.44 230 ALA A O 1
ATOM 1735 N N . ALA A 1 231 ? -25.035 4.845 41.555 1.00 69.94 231 ALA A N 1
ATOM 1736 C CA . ALA A 1 231 ? -23.639 4.487 41.767 1.00 69.94 231 ALA A CA 1
ATOM 1737 C C . ALA A 1 231 ? -22.886 5.600 42.517 1.00 69.94 231 ALA A C 1
ATOM 1739 O O . ALA A 1 231 ? -22.288 5.324 43.551 1.00 69.94 231 ALA A O 1
ATOM 1740 N N . ALA A 1 232 ? -22.974 6.853 42.061 1.00 67.69 232 ALA A N 1
ATOM 1741 C CA . ALA A 1 232 ? -22.289 8.014 42.632 1.00 67.69 232 ALA A CA 1
ATOM 1742 C C . ALA A 1 232 ? -22.735 8.322 44.069 1.00 67.69 232 ALA A C 1
ATOM 1744 O O . ALA A 1 232 ? -21.888 8.531 44.938 1.00 67.69 232 ALA A O 1
ATOM 1745 N N . GLY A 1 233 ? -24.045 8.282 44.345 1.00 65.19 233 GLY A N 1
ATOM 1746 C CA . GLY A 1 233 ? -24.590 8.567 45.677 1.00 65.19 233 GLY A CA 1
ATOM 1747 C C . GLY A 1 233 ? -24.099 7.602 46.760 1.00 65.19 233 GLY A C 1
ATOM 1748 O O . GLY A 1 233 ? -23.938 7.998 47.910 1.00 65.19 233 GLY A O 1
ATOM 1749 N N . LYS A 1 234 ? -23.793 6.350 46.398 1.00 63.31 234 LYS A N 1
ATOM 1750 C CA . LYS A 1 234 ? -23.196 5.369 47.319 1.00 63.31 234 LYS A CA 1
ATOM 1751 C C . LYS A 1 234 ? -21.669 5.344 47.270 1.00 63.31 234 LYS A C 1
ATOM 1753 O O . LYS A 1 234 ? -21.037 5.033 48.273 1.00 63.31 234 LYS A O 1
ATOM 1758 N N . SER A 1 235 ? -21.076 5.739 46.145 1.00 59.88 235 SER A N 1
ATOM 1759 C CA . SER A 1 235 ? -19.634 5.961 45.998 1.00 59.88 235 SER A CA 1
ATOM 1760 C C . SER A 1 235 ? -19.109 6.988 47.008 1.00 59.88 235 SER A C 1
ATOM 1762 O O . SER A 1 235 ? -18.055 6.784 47.606 1.00 59.88 235 SER A O 1
ATOM 1764 N N . GLN A 1 236 ? -19.889 8.045 47.273 1.00 56.44 236 GLN A N 1
ATOM 1765 C CA . GLN A 1 236 ? -19.580 9.063 48.285 1.00 56.44 236 GLN A CA 1
ATOM 1766 C C . GLN A 1 236 ? -19.488 8.512 49.715 1.00 56.44 236 GLN A C 1
ATOM 1768 O O . GLN A 1 236 ? -18.746 9.062 50.521 1.00 56.44 236 GLN A O 1
ATOM 1773 N N . GLN A 1 237 ? -20.188 7.417 50.028 1.00 55.44 237 GLN A N 1
ATOM 1774 C CA . GLN A 1 237 ? -20.109 6.763 51.340 1.00 55.44 237 GLN A CA 1
ATOM 1775 C C . GLN A 1 237 ? -18.880 5.845 51.474 1.00 55.44 237 GLN A C 1
ATOM 1777 O O . GLN A 1 237 ? -18.507 5.498 52.589 1.00 55.44 237 GLN A O 1
ATOM 1782 N N . GLY A 1 238 ? -18.245 5.463 50.358 1.00 54.31 238 GLY A N 1
ATOM 1783 C CA . GLY A 1 238 ? -17.111 4.528 50.317 1.00 54.31 238 GLY A CA 1
ATOM 1784 C C . GLY A 1 238 ? -15.808 5.092 49.735 1.00 54.31 238 GLY A C 1
ATOM 1785 O O . GLY A 1 238 ? -14.869 4.329 49.538 1.00 54.31 238 GLY A O 1
ATOM 1786 N N . GLY A 1 239 ? -15.740 6.389 49.411 1.00 54.53 239 GLY A N 1
ATOM 1787 C CA . GLY A 1 239 ? -14.531 7.046 48.885 1.00 54.53 239 GLY A CA 1
ATOM 1788 C C . GLY A 1 239 ? -14.137 6.674 47.447 1.00 54.53 239 GLY A C 1
ATOM 1789 O O . GLY A 1 239 ? -13.074 7.074 46.979 1.00 54.53 239 GLY A O 1
ATOM 1790 N N . VAL A 1 240 ? -14.972 5.930 46.719 1.00 56.84 240 VAL A N 1
ATOM 1791 C CA . VAL A 1 240 ? -14.706 5.555 45.321 1.00 56.84 240 VAL A CA 1
ATOM 1792 C C . VAL A 1 240 ? -15.169 6.700 44.414 1.00 56.84 240 VAL A C 1
ATOM 1794 O O . VAL A 1 240 ? -16.222 7.287 44.656 1.00 56.84 240 VAL A O 1
ATOM 1797 N N . GLN A 1 241 ? -14.420 7.046 43.368 1.00 59.47 241 GLN A N 1
ATOM 1798 C CA . GLN A 1 241 ? -14.854 8.023 42.362 1.00 59.47 241 GLN A CA 1
ATOM 1799 C C . GLN A 1 241 ? -15.119 7.321 41.030 1.00 59.47 241 GLN A C 1
ATOM 1801 O O . GLN A 1 241 ? -14.332 6.488 40.583 1.00 59.47 241 GLN A O 1
ATOM 1806 N N . LEU A 1 242 ? -16.236 7.661 40.385 1.00 62.28 242 LEU A N 1
ATOM 1807 C CA . LEU A 1 242 ? -16.474 7.278 38.996 1.00 62.28 242 LEU A CA 1
ATOM 1808 C C . LEU A 1 242 ? -15.550 8.104 38.102 1.00 62.28 242 LEU A C 1
ATOM 1810 O O . LEU A 1 242 ? -15.693 9.323 38.025 1.00 62.28 242 LEU A O 1
ATOM 1814 N N . GLU A 1 243 ? -14.635 7.425 37.413 1.00 62.47 243 GLU A N 1
ATOM 1815 C CA . GLU A 1 243 ? -13.812 7.992 36.341 1.00 62.47 243 GLU A CA 1
ATOM 1816 C C . GLU A 1 243 ? -14.738 8.356 35.166 1.00 62.47 243 GLU A C 1
ATOM 1818 O O . GLU A 1 243 ? -15.035 7.527 34.303 1.00 62.47 243 GLU A O 1
ATOM 1823 N N . MET A 1 244 ? -15.298 9.567 35.199 1.00 62.00 244 MET A N 1
ATOM 1824 C CA . MET A 1 244 ? -16.220 10.076 34.181 1.00 62.00 244 MET A CA 1
ATOM 1825 C C . MET A 1 244 ? -15.488 10.917 33.124 1.00 62.00 244 MET A C 1
ATOM 1827 O O . MET A 1 244 ? -14.268 11.049 33.153 1.00 62.00 244 MET A O 1
ATOM 1831 N N . ALA A 1 245 ? -16.231 11.423 32.137 1.00 55.12 245 ALA A N 1
ATOM 1832 C CA . ALA A 1 245 ? -15.697 12.197 31.022 1.00 55.12 245 ALA A CA 1
ATOM 1833 C C . ALA A 1 245 ? -14.785 13.355 31.489 1.00 55.12 245 ALA A C 1
ATOM 1835 O O . ALA A 1 245 ? -15.099 14.018 32.483 1.00 55.12 245 ALA A O 1
ATOM 1836 N N . PRO A 1 246 ? -13.707 13.672 30.746 1.00 51.91 246 PRO A N 1
ATOM 1837 C CA . PRO A 1 246 ? -12.819 14.787 31.082 1.00 51.91 246 PRO A CA 1
ATOM 1838 C C . PRO A 1 246 ? -13.532 16.148 31.041 1.00 51.91 246 PRO A C 1
ATOM 1840 O O . PRO A 1 246 ? -13.157 17.067 31.762 1.00 51.91 246 PRO A O 1
ATOM 1843 N N . ALA A 1 247 ? -14.598 16.284 30.244 1.00 53.03 247 ALA A N 1
ATOM 1844 C CA . ALA A 1 247 ? -15.416 17.491 30.211 1.00 53.03 247 ALA A CA 1
ATOM 1845 C C . ALA A 1 247 ? -16.593 17.401 31.203 1.00 53.03 247 ALA A C 1
ATOM 1847 O O . ALA A 1 247 ? -17.479 16.552 31.073 1.00 53.03 247 ALA A O 1
ATOM 1848 N N . SER A 1 248 ? -16.631 18.337 32.159 1.00 57.00 248 SER A N 1
ATOM 1849 C CA . SER A 1 248 ? -17.615 18.406 33.254 1.00 57.00 248 SER A CA 1
ATOM 1850 C C . SER A 1 248 ? -19.075 18.474 32.791 1.00 57.00 248 SER A C 1
ATOM 1852 O O . SER A 1 248 ? -19.952 17.969 33.481 1.00 57.00 248 SER A O 1
ATOM 1854 N N . GLN A 1 249 ? -19.341 19.008 31.595 1.00 56.16 249 GLN A N 1
ATOM 1855 C CA . GLN A 1 249 ? -20.677 19.071 30.980 1.00 56.16 249 GLN A CA 1
ATOM 1856 C C . GLN A 1 249 ? -21.309 17.695 30.692 1.00 56.16 249 GLN A C 1
ATOM 1858 O O . GLN A 1 249 ? -22.533 17.564 30.606 1.00 56.16 249 GLN A O 1
ATOM 1863 N N . TYR A 1 250 ? -20.489 16.650 30.542 1.00 55.75 250 TYR A N 1
ATOM 1864 C CA . TYR A 1 250 ? -20.967 15.281 30.323 1.00 55.75 250 TYR A CA 1
ATOM 1865 C C . TYR A 1 250 ? -21.077 14.479 31.620 1.00 55.75 250 TYR A C 1
ATOM 1867 O O . TYR A 1 250 ? -21.736 13.436 31.639 1.00 55.75 250 TYR A O 1
ATOM 1875 N N . ASN A 1 251 ? -20.501 14.992 32.707 1.00 59.34 251 ASN A N 1
ATOM 1876 C CA . ASN A 1 251 ? -20.564 14.376 34.018 1.00 59.34 251 ASN A CA 1
ATOM 1877 C C . ASN A 1 251 ? -21.940 14.672 34.616 1.00 59.34 251 ASN A C 1
ATOM 1879 O O . ASN A 1 251 ? -22.251 15.800 34.990 1.00 59.34 251 ASN A O 1
ATOM 1883 N N . TYR A 1 252 ? -22.796 13.647 34.687 1.00 56.88 252 TYR A N 1
ATOM 1884 C CA . TYR A 1 252 ? -23.960 13.686 35.579 1.00 56.88 252 TYR A CA 1
ATOM 1885 C C . TYR A 1 252 ? -23.500 14.097 36.965 1.00 56.88 252 TYR A C 1
ATOM 1887 O O . TYR A 1 252 ? -22.412 13.668 37.321 1.00 56.88 252 TYR A O 1
ATOM 1895 N N . ALA A 1 253 ? -24.315 14.870 37.693 1.00 51.34 253 ALA A N 1
ATOM 1896 C CA . ALA A 1 253 ? -24.105 15.367 39.055 1.00 51.34 253 ALA A CA 1
ATOM 1897 C C . ALA A 1 253 ? -23.108 14.546 39.900 1.00 51.34 253 ALA A C 1
ATOM 1899 O O . ALA A 1 253 ? -23.473 13.773 40.779 1.00 51.34 253 ALA A O 1
ATOM 1900 N N . ASN A 1 254 ? -21.830 14.723 39.604 1.00 45.44 254 ASN A N 1
ATOM 1901 C CA . ASN A 1 254 ? -20.701 14.118 40.268 1.00 45.44 254 ASN A CA 1
ATOM 1902 C C . ASN A 1 254 ? -20.020 15.359 40.798 1.00 45.44 254 ASN A C 1
ATOM 1904 O O . ASN A 1 254 ? -19.449 16.098 39.991 1.00 45.44 254 ASN A O 1
ATOM 1908 N N . PRO A 1 255 ? -20.229 15.720 42.072 1.00 47.22 255 PRO A N 1
ATOM 1909 C CA . PRO A 1 255 ? -19.546 16.874 42.614 1.00 47.22 255 PRO A CA 1
ATOM 1910 C C . PRO A 1 255 ? -18.059 16.572 42.474 1.00 47.22 255 PRO A C 1
ATOM 1912 O O . PRO A 1 255 ? -17.523 15.693 43.144 1.00 47.22 255 PRO A O 1
ATOM 1915 N N . SER A 1 256 ? -17.412 17.258 41.534 1.00 43.41 256 SER A N 1
ATOM 1916 C CA . SER A 1 256 ? -16.012 17.045 41.163 1.00 43.41 256 SER A CA 1
ATOM 1917 C C . SER A 1 256 ? -15.055 17.329 42.327 1.00 43.41 256 SER A C 1
ATOM 1919 O O . SER A 1 256 ? -13.859 17.092 42.213 1.00 43.41 256 SER A O 1
ATOM 1921 N N . ALA A 1 257 ? -15.576 17.844 43.444 1.00 43.84 257 ALA A N 1
ATOM 1922 C CA . ALA A 1 257 ? -14.850 18.124 44.662 1.00 43.84 257 ALA A CA 1
ATOM 1923 C C . ALA A 1 257 ? -15.742 17.884 45.898 1.00 43.84 257 ALA A C 1
ATOM 1925 O O . ALA A 1 257 ? -16.916 18.287 45.889 1.00 43.84 257 ALA A O 1
ATOM 1926 N N . PRO A 1 258 ? -15.203 17.285 46.980 1.00 42.22 258 PRO A N 1
ATOM 1927 C CA . PRO A 1 258 ? -15.884 17.263 48.270 1.00 42.22 258 PRO A CA 1
ATOM 1928 C C . PRO A 1 258 ? -16.157 18.709 48.720 1.00 42.22 258 PRO A C 1
ATOM 1930 O O . PRO A 1 258 ? -15.239 19.518 48.794 1.00 42.22 258 PRO A O 1
ATOM 1933 N N . GLY A 1 259 ? -17.428 19.047 48.972 1.00 45.41 259 GLY A N 1
ATOM 1934 C CA . GLY A 1 259 ? -17.853 20.378 49.438 1.00 45.41 259 GLY A CA 1
ATOM 1935 C C . GLY A 1 259 ? -18.611 21.247 48.425 1.00 45.41 259 GLY A C 1
ATOM 1936 O O . GLY A 1 259 ? -19.085 22.317 48.795 1.00 45.41 259 GLY A O 1
ATOM 1937 N N . THR A 1 260 ? -18.790 20.806 47.174 1.00 47.12 260 THR A N 1
ATOM 1938 C CA . THR A 1 260 ? -19.634 21.527 46.200 1.00 47.12 260 THR A CA 1
ATOM 1939 C C . THR A 1 260 ? -21.086 21.042 46.261 1.00 47.12 260 THR A C 1
ATOM 1941 O O . THR A 1 260 ? -21.370 19.848 46.159 1.00 47.12 260 THR A O 1
ATOM 1944 N N . SER A 1 261 ? -22.011 21.979 46.492 1.00 43.19 261 SER A N 1
ATOM 1945 C CA . SER A 1 261 ? -23.453 21.739 46.624 1.00 43.19 261 SER A CA 1
ATOM 1946 C C . SER A 1 261 ? -24.025 20.984 45.423 1.00 43.19 261 SER A C 1
ATOM 1948 O O . SER A 1 261 ? -23.648 21.259 44.285 1.00 43.19 261 SER A O 1
ATOM 1950 N N . ALA A 1 262 ? -24.949 20.061 45.709 1.00 48.50 262 ALA A N 1
ATOM 1951 C CA . ALA A 1 262 ? -25.586 19.130 44.783 1.00 48.50 262 ALA A CA 1
ATOM 1952 C C . ALA A 1 262 ? -25.803 19.713 43.376 1.00 48.50 262 ALA A C 1
ATOM 1954 O O . ALA A 1 262 ? -26.698 20.527 43.151 1.00 48.50 262 ALA A O 1
ATOM 1955 N N . ALA A 1 263 ? -24.980 19.272 42.423 1.00 50.59 263 ALA A N 1
ATOM 1956 C CA . ALA A 1 263 ? -25.165 19.591 41.017 1.00 50.59 263 ALA A CA 1
ATOM 1957 C C . ALA A 1 263 ? -26.585 19.189 40.577 1.00 50.59 263 ALA A C 1
ATOM 1959 O O . ALA A 1 263 ? -27.069 18.103 40.908 1.00 50.59 263 ALA A O 1
ATOM 1960 N N . ALA A 1 264 ? -27.262 20.088 39.857 1.00 52.41 264 ALA A N 1
ATOM 1961 C CA . ALA A 1 264 ? -28.631 19.894 39.397 1.00 52.41 264 ALA A CA 1
ATOM 1962 C C . ALA A 1 264 ? -28.792 18.541 38.678 1.00 52.41 264 ALA A C 1
ATOM 1964 O O . ALA A 1 264 ? -27.958 18.148 37.859 1.00 52.41 264 ALA A O 1
ATOM 1965 N N . LYS A 1 265 ? -29.876 17.814 38.975 1.00 56.44 265 LYS A N 1
ATOM 1966 C CA . LYS A 1 265 ? -30.218 16.571 38.269 1.00 56.44 265 LYS A CA 1
ATOM 1967 C C . LYS A 1 265 ? -30.529 16.907 36.804 1.00 56.44 265 LYS A C 1
ATOM 1969 O O . LYS A 1 265 ? -31.601 17.415 36.498 1.00 56.44 265 LYS A O 1
ATOM 1974 N N . VAL A 1 266 ? -29.585 16.646 35.901 1.00 59.91 266 VAL A N 1
ATOM 1975 C CA . VAL A 1 266 ? -29.725 16.924 34.458 1.00 59.91 266 VAL A CA 1
ATOM 1976 C C . VAL A 1 266 ? -30.556 15.838 33.779 1.00 59.91 266 VAL A C 1
ATOM 1978 O O . VAL A 1 266 ? -29.984 14.846 33.349 1.00 59.91 266 VAL A O 1
ATOM 1981 N N . PHE A 1 267 ? -31.878 15.967 33.696 1.00 67.31 267 PHE A N 1
ATOM 1982 C CA . PHE A 1 267 ? -32.699 14.979 32.984 1.00 67.31 267 PHE A CA 1
ATOM 1983 C C . PHE A 1 267 ? -32.416 15.017 31.476 1.00 67.31 267 PHE A C 1
ATOM 1985 O O . PHE A 1 267 ? -32.602 16.045 30.830 1.00 67.31 267 PHE A O 1
ATOM 1992 N N . LEU A 1 268 ? -31.955 13.898 30.917 1.00 74.31 268 LEU A N 1
ATOM 1993 C CA . LEU A 1 268 ? -31.693 13.767 29.481 1.00 74.31 268 LEU A CA 1
ATOM 1994 C C . LEU A 1 268 ? -32.897 13.202 28.734 1.00 74.31 268 LEU A C 1
ATOM 1996 O O . LEU A 1 268 ? -33.548 12.269 29.208 1.00 74.31 268 LEU A O 1
ATOM 2000 N N . THR A 1 269 ? -33.112 13.702 27.520 1.00 82.56 269 THR A N 1
ATOM 2001 C CA . THR A 1 269 ? -34.061 13.113 26.563 1.00 82.56 269 THR A CA 1
ATOM 2002 C C . THR A 1 269 ? -33.574 11.747 26.068 1.00 82.56 269 THR A C 1
ATOM 2004 O O . THR A 1 269 ? -32.371 11.477 26.039 1.00 82.56 269 THR A O 1
ATOM 2007 N N . ASP A 1 270 ? -34.488 10.887 25.613 1.00 82.94 270 ASP A N 1
ATOM 2008 C CA . ASP A 1 270 ? -34.136 9.551 25.106 1.00 82.94 270 ASP A CA 1
ATOM 2009 C C . ASP A 1 270 ? -33.157 9.597 23.918 1.00 82.94 270 ASP A C 1
ATOM 2011 O O . ASP A 1 270 ? -32.273 8.744 23.804 1.00 82.94 270 ASP A O 1
ATOM 2015 N N . ALA A 1 271 ? -33.248 10.627 23.070 1.00 83.75 271 ALA A N 1
ATOM 2016 C CA . ALA A 1 271 ? -32.312 10.848 21.969 1.00 83.75 271 ALA A CA 1
ATOM 2017 C C . ALA A 1 271 ? -30.891 11.156 22.476 1.00 83.75 271 ALA A C 1
ATOM 2019 O O . ALA A 1 271 ? -29.924 10.537 22.028 1.00 83.75 271 ALA A O 1
ATOM 2020 N N . GLN A 1 272 ? -30.765 12.038 23.472 1.00 82.81 272 GLN A N 1
ATOM 2021 C CA . GLN A 1 272 ? -29.479 12.359 24.100 1.00 82.81 272 GLN A CA 1
ATOM 2022 C C . GLN A 1 272 ? -28.894 11.154 24.849 1.00 82.81 272 GLN A C 1
ATOM 2024 O O . GLN A 1 272 ? -27.684 10.928 24.812 1.00 82.81 272 GLN A O 1
ATOM 2029 N N . LYS A 1 273 ? -29.737 10.338 25.498 1.00 82.88 273 LYS A N 1
ATOM 2030 C CA . LYS A 1 273 ? -29.303 9.080 26.131 1.00 82.88 273 LYS A CA 1
ATOM 2031 C C . LYS A 1 273 ? -28.742 8.102 25.101 1.00 82.88 273 LYS A C 1
ATOM 2033 O O . LYS A 1 273 ? -27.685 7.511 25.327 1.00 82.88 273 LYS A O 1
ATOM 2038 N N . ALA A 1 274 ? -29.410 7.958 23.956 1.00 84.12 274 ALA A N 1
ATOM 2039 C CA . ALA A 1 274 ? -28.943 7.099 22.873 1.00 84.12 274 ALA A CA 1
ATOM 2040 C C . ALA A 1 274 ? -27.600 7.578 22.294 1.00 84.12 274 ALA A C 1
ATOM 2042 O O . ALA A 1 274 ? -26.709 6.760 22.058 1.00 84.12 274 ALA A O 1
ATOM 2043 N N . GLU A 1 275 ? -27.425 8.888 22.116 1.00 84.38 275 GLU A N 1
ATOM 2044 C CA . GLU A 1 275 ? -26.164 9.481 21.658 1.00 84.38 275 GLU A CA 1
ATOM 2045 C C . GLU A 1 275 ? -25.027 9.275 22.670 1.00 84.38 275 GLU A C 1
ATOM 2047 O O . GLU A 1 275 ? -23.946 8.804 22.309 1.00 84.38 275 GLU A O 1
ATOM 2052 N N . ARG A 1 276 ? -25.288 9.498 23.964 1.00 83.12 276 ARG A N 1
ATOM 2053 C CA . ARG A 1 276 ? -24.316 9.199 25.028 1.00 83.12 276 ARG A CA 1
ATOM 2054 C C . ARG A 1 276 ? -23.961 7.722 25.090 1.00 83.12 276 ARG A C 1
ATOM 2056 O O . ARG A 1 276 ? -22.794 7.385 25.264 1.00 83.12 276 ARG A O 1
ATOM 2063 N N . CYS A 1 277 ? -24.939 6.830 24.931 1.00 86.06 277 CYS A N 1
ATOM 2064 C CA . CYS A 1 277 ? -24.681 5.393 24.881 1.00 86.06 277 CYS A CA 1
ATOM 2065 C C . CYS A 1 277 ? -23.787 5.028 23.696 1.00 86.06 277 CYS A C 1
ATOM 2067 O O . CYS A 1 277 ? -22.900 4.199 23.853 1.00 86.06 277 CYS A O 1
ATOM 2069 N N . ARG A 1 278 ? -23.974 5.658 22.531 1.00 85.12 278 ARG A N 1
ATOM 2070 C CA . ARG A 1 278 ? -23.093 5.448 21.376 1.00 85.12 278 ARG A CA 1
ATOM 2071 C C . ARG A 1 278 ? -21.661 5.880 21.665 1.00 85.12 278 ARG A C 1
ATOM 2073 O O . ARG A 1 278 ? -20.750 5.246 21.154 1.00 85.12 278 ARG A O 1
ATOM 2080 N N . ASN A 1 279 ? -21.453 6.934 22.451 1.00 83.81 279 ASN A N 1
ATOM 2081 C CA . ASN A 1 279 ? -20.130 7.498 22.742 1.00 83.81 279 ASN A CA 1
ATOM 2082 C C . ASN A 1 279 ? -19.511 7.000 24.060 1.00 83.81 279 ASN A C 1
ATOM 2084 O O . ASN A 1 279 ? -18.483 7.533 24.481 1.00 83.81 279 ASN A O 1
ATOM 2088 N N . CYS A 1 280 ? -20.116 6.006 24.720 1.00 84.88 280 CYS A N 1
ATOM 2089 C CA . CYS A 1 280 ? -19.594 5.470 25.972 1.00 84.88 280 CYS A CA 1
ATOM 2090 C C . CYS A 1 280 ? -18.501 4.420 25.739 1.00 84.88 280 CYS A C 1
ATOM 2092 O O . CYS A 1 280 ? -18.559 3.634 24.790 1.00 84.88 280 CYS A O 1
ATOM 2094 N N . VAL A 1 281 ? -17.532 4.376 26.657 1.00 85.38 281 VAL A N 1
ATOM 2095 C CA . VAL A 1 281 ? -16.386 3.457 26.590 1.00 85.38 281 VAL A CA 1
ATOM 2096 C C . VAL A 1 281 ? -16.790 1.989 26.445 1.00 85.38 281 VAL A C 1
ATOM 2098 O O . VAL A 1 281 ? -16.234 1.289 25.610 1.00 85.38 281 VAL A O 1
ATOM 2101 N N . ILE A 1 282 ? -17.824 1.538 27.164 1.00 86.38 282 ILE A N 1
ATOM 2102 C CA . ILE A 1 282 ? -18.292 0.142 27.097 1.00 86.38 282 ILE A CA 1
ATOM 2103 C C . ILE A 1 282 ? -18.891 -0.186 25.723 1.00 86.38 282 ILE A C 1
ATOM 2105 O O . ILE A 1 282 ? -18.710 -1.290 25.215 1.00 86.38 282 ILE A O 1
ATOM 2109 N N . TYR A 1 283 ? -19.626 0.749 25.117 1.00 87.94 283 TYR A N 1
ATOM 2110 C CA . TYR A 1 283 ? -20.217 0.521 23.800 1.00 87.94 283 TYR A CA 1
ATOM 2111 C C . TYR A 1 283 ? -19.140 0.482 22.716 1.00 87.94 283 TYR A C 1
ATOM 2113 O O . TYR A 1 283 ? -19.193 -0.382 21.847 1.00 87.94 283 TYR A O 1
ATOM 2121 N N . ASN A 1 284 ? -18.150 1.374 22.779 1.00 85.56 284 ASN A N 1
ATOM 2122 C CA . ASN A 1 284 ? -17.037 1.371 21.831 1.00 85.56 284 ASN A CA 1
ATOM 2123 C C . ASN A 1 284 ? -16.137 0.132 21.987 1.00 85.56 284 ASN A C 1
ATOM 2125 O O . ASN A 1 284 ? -15.748 -0.440 20.973 1.00 85.56 284 ASN A O 1
ATOM 2129 N N . ASP A 1 285 ? -15.878 -0.331 23.215 1.00 85.19 285 ASP A N 1
ATOM 2130 C CA . ASP A 1 285 ? -15.168 -1.597 23.486 1.00 85.19 285 ASP A CA 1
ATOM 2131 C C . ASP A 1 285 ? -15.892 -2.781 22.823 1.00 85.19 285 ASP A C 1
ATOM 2133 O O . ASP A 1 285 ? -15.300 -3.581 22.103 1.00 85.19 285 ASP A O 1
ATOM 2137 N N . HIS A 1 286 ? -17.222 -2.819 22.936 1.00 87.31 286 HIS A N 1
ATOM 2138 C CA . HIS A 1 286 ? -18.044 -3.815 22.245 1.00 87.31 286 HIS A CA 1
ATOM 2139 C C . HIS A 1 286 ? -18.003 -3.690 20.712 1.00 87.31 286 HIS A C 1
ATOM 2141 O O . HIS A 1 286 ? -17.998 -4.698 20.006 1.00 87.31 286 HIS A O 1
ATOM 2147 N N . GLN A 1 287 ? -17.966 -2.472 20.163 1.00 88.44 287 GLN A N 1
ATOM 2148 C CA . GLN A 1 287 ? -17.795 -2.272 18.715 1.00 88.44 287 GLN A CA 1
ATOM 2149 C C . GLN A 1 287 ? -16.409 -2.733 18.238 1.00 88.44 287 GLN A C 1
ATOM 2151 O O . GLN A 1 287 ? -16.297 -3.318 17.163 1.00 88.44 287 GLN A O 1
ATOM 2156 N N . SER A 1 288 ? -15.373 -2.570 19.059 1.00 84.38 288 SER A N 1
ATOM 2157 C CA . SER A 1 288 ? -14.046 -3.133 18.801 1.00 84.38 288 SER A CA 1
ATOM 2158 C C . SER A 1 288 ? -14.055 -4.665 18.827 1.00 84.38 288 SER A C 1
ATOM 2160 O O . SER A 1 288 ? -13.503 -5.299 17.928 1.00 84.38 288 SER A O 1
ATOM 2162 N N . GLU A 1 289 ? -14.748 -5.290 19.786 1.00 85.50 289 GLU A N 1
ATOM 2163 C CA . GLU A 1 289 ? -14.951 -6.749 19.805 1.00 85.50 289 GLU A CA 1
ATOM 2164 C C . GLU A 1 289 ? -15.680 -7.241 18.544 1.00 85.50 289 GLU A C 1
ATOM 2166 O O . GLU A 1 289 ? -15.224 -8.182 17.890 1.00 85.50 289 GLU A O 1
ATOM 2171 N N . LYS A 1 290 ? -16.757 -6.559 18.130 1.00 88.94 290 LYS A N 1
ATOM 2172 C CA . LYS A 1 290 ? -17.439 -6.832 16.853 1.00 88.94 290 LYS A CA 1
ATOM 2173 C C . LYS A 1 290 ? -16.488 -6.713 15.662 1.00 88.94 290 LYS A C 1
ATOM 2175 O O . LYS A 1 290 ? -16.486 -7.595 14.806 1.00 88.94 290 LYS A O 1
ATOM 2180 N N . TYR A 1 291 ? -15.680 -5.652 15.602 1.00 87.31 291 TYR A N 1
ATOM 2181 C CA . TYR A 1 291 ? -14.711 -5.443 14.526 1.00 87.31 291 TYR A CA 1
ATOM 2182 C C . TYR A 1 291 ? -13.691 -6.583 14.462 1.00 87.31 291 TYR A C 1
ATOM 2184 O O . TYR A 1 291 ? -13.462 -7.128 13.385 1.00 87.31 291 TYR A O 1
ATOM 2192 N N . LYS A 1 292 ? -13.153 -7.023 15.608 1.00 84.56 292 LYS A N 1
ATOM 2193 C CA . LYS A 1 292 ? -12.198 -8.146 15.692 1.00 84.56 292 LYS A CA 1
ATOM 2194 C C . LYS A 1 292 ? -12.765 -9.452 15.128 1.00 84.56 292 LYS A C 1
ATOM 2196 O O . LYS A 1 292 ? -12.009 -10.235 14.564 1.00 84.56 292 LYS A O 1
ATOM 2201 N N . ILE A 1 293 ? -14.077 -9.673 15.239 1.00 87.88 293 ILE A N 1
ATOM 2202 C CA . ILE A 1 293 ? -14.760 -10.846 14.668 1.00 87.88 293 ILE A CA 1
ATOM 2203 C C . ILE A 1 293 ? -15.070 -10.645 13.179 1.00 87.88 293 ILE A C 1
ATOM 2205 O O . ILE A 1 293 ? -14.844 -11.541 12.368 1.00 87.88 293 ILE A O 1
ATOM 2209 N N . ILE A 1 294 ? -15.592 -9.477 12.798 1.00 90.06 294 ILE A N 1
ATOM 2210 C CA . ILE A 1 294 ? -16.053 -9.209 11.426 1.00 90.06 294 ILE A CA 1
ATOM 2211 C C . ILE A 1 294 ? -14.877 -9.029 10.460 1.00 90.06 294 ILE A C 1
ATOM 2213 O O . ILE A 1 294 ? -14.970 -9.421 9.298 1.00 90.06 294 ILE A O 1
ATOM 2217 N N . MET A 1 295 ? -13.756 -8.478 10.918 1.00 87.25 295 MET A N 1
ATOM 2218 C CA . MET A 1 295 ? -12.559 -8.240 10.113 1.00 87.25 295 MET A CA 1
ATOM 2219 C C . MET A 1 295 ? -12.014 -9.515 9.430 1.00 87.25 295 MET A C 1
ATOM 2221 O O . MET A 1 295 ? -11.918 -9.503 8.201 1.00 87.25 295 MET A O 1
ATOM 2225 N N . PRO A 1 296 ? -11.699 -10.628 10.132 1.00 86.00 296 PRO A N 1
ATOM 2226 C CA . PRO A 1 296 ? -11.216 -11.847 9.476 1.00 86.00 296 PRO A CA 1
ATOM 2227 C C . PRO A 1 296 ? -12.260 -12.446 8.527 1.00 86.00 296 PRO A C 1
ATOM 2229 O O . PRO A 1 296 ? -11.904 -12.90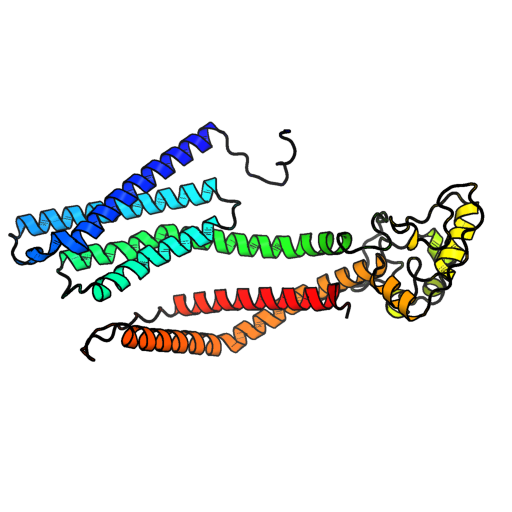3 7.443 1.00 86.00 296 PRO A O 1
ATOM 2232 N N . ILE A 1 297 ? -13.549 -12.376 8.877 1.00 91.50 297 ILE A N 1
ATOM 2233 C CA . ILE A 1 297 ? -14.639 -12.821 7.996 1.00 91.50 297 ILE A CA 1
ATOM 2234 C C . ILE A 1 297 ? -14.649 -11.991 6.708 1.00 91.50 297 ILE A C 1
ATOM 2236 O O . ILE A 1 297 ? -14.719 -12.546 5.616 1.00 91.50 297 ILE A O 1
ATOM 2240 N N . THR A 1 298 ? -14.518 -10.668 6.821 1.00 91.62 298 THR A N 1
ATOM 2241 C CA . THR A 1 298 ? -14.480 -9.748 5.676 1.00 91.62 298 THR A CA 1
ATOM 2242 C C . THR A 1 298 ? -13.302 -10.058 4.766 1.00 91.62 298 THR A C 1
ATOM 2244 O O . THR A 1 298 ? -13.473 -10.088 3.549 1.00 91.62 298 THR A O 1
ATOM 2247 N N . ILE A 1 299 ? -12.125 -10.336 5.333 1.00 86.19 299 ILE A N 1
ATOM 2248 C CA . ILE A 1 299 ? -10.938 -10.728 4.565 1.00 86.19 299 ILE A CA 1
ATOM 2249 C C . ILE A 1 299 ? -11.205 -12.024 3.795 1.00 86.19 299 ILE A C 1
ATOM 2251 O O . ILE A 1 299 ? -11.006 -12.048 2.584 1.00 86.19 299 ILE A O 1
ATOM 2255 N N . VAL A 1 300 ? -11.695 -13.074 4.463 1.00 89.94 300 VAL A N 1
ATOM 2256 C CA . VAL A 1 300 ? -11.960 -14.380 3.831 1.00 89.94 300 VAL A CA 1
ATOM 2257 C C . VAL A 1 300 ? -13.019 -14.262 2.736 1.00 89.94 300 VAL A C 1
ATOM 2259 O O . VAL A 1 300 ? -12.807 -14.746 1.626 1.00 89.94 300 VAL A O 1
ATOM 2262 N N . VAL A 1 301 ? -14.133 -13.580 3.014 1.00 95.69 301 VAL A N 1
ATOM 2263 C CA . VAL A 1 301 ? -15.220 -13.381 2.044 1.00 95.69 301 VAL A CA 1
ATOM 2264 C C . VAL A 1 301 ? -14.741 -12.554 0.854 1.00 95.69 301 VAL A C 1
ATOM 2266 O O . VAL A 1 301 ? -14.963 -12.944 -0.289 1.00 95.69 301 VAL A O 1
ATOM 2269 N N . THR A 1 302 ? -14.044 -11.442 1.093 1.00 93.75 302 THR A N 1
ATOM 2270 C CA . THR A 1 302 ? -13.557 -10.577 0.008 1.00 93.75 302 THR A CA 1
ATOM 2271 C C . THR A 1 302 ? -12.506 -11.290 -0.835 1.00 93.75 302 THR A C 1
ATOM 2273 O O . THR A 1 302 ? -12.542 -11.187 -2.058 1.00 93.75 302 THR A O 1
ATOM 2276 N N . LEU A 1 303 ? -11.609 -12.059 -0.213 1.00 91.56 303 LEU A N 1
ATOM 2277 C CA . LEU A 1 303 ? -10.627 -12.873 -0.925 1.00 91.56 303 LEU A CA 1
ATOM 2278 C C . LEU A 1 303 ? -11.309 -13.944 -1.785 1.00 91.56 303 LEU A C 1
ATOM 2280 O O . LEU A 1 303 ? -10.968 -14.080 -2.957 1.00 91.56 303 LEU A O 1
ATOM 2284 N N . ALA A 1 304 ? -12.300 -14.658 -1.244 1.00 94.38 304 ALA A N 1
ATOM 2285 C CA . ALA A 1 304 ? -13.067 -15.653 -1.993 1.00 94.38 304 ALA A CA 1
ATOM 2286 C C . ALA A 1 304 ? -13.787 -15.028 -3.199 1.00 94.38 304 ALA A C 1
ATOM 2288 O O . ALA A 1 304 ? -13.737 -15.579 -4.298 1.00 94.38 304 ALA A O 1
ATOM 2289 N N . LEU A 1 305 ? -14.389 -13.846 -3.022 1.00 97.12 305 LEU A N 1
ATOM 2290 C CA . LEU A 1 305 ? -14.985 -13.085 -4.121 1.00 97.12 305 LEU A CA 1
ATOM 2291 C C . LEU A 1 305 ? -13.926 -12.664 -5.150 1.00 97.12 305 LEU A C 1
ATOM 2293 O O . LEU A 1 305 ? -14.146 -12.836 -6.344 1.00 97.12 305 LEU A O 1
ATOM 2297 N N . CYS A 1 306 ? -12.758 -12.179 -4.724 1.00 94.69 306 CYS A N 1
ATOM 2298 C CA . CYS A 1 306 ? -11.676 -11.817 -5.645 1.00 94.69 306 CYS A CA 1
ATOM 2299 C C . CYS A 1 306 ? -11.201 -13.020 -6.471 1.00 94.69 306 CYS A C 1
ATOM 2301 O O . CYS A 1 306 ? -11.002 -12.887 -7.674 1.00 94.69 306 CYS A O 1
ATOM 2303 N N . VAL A 1 307 ? -11.072 -14.203 -5.861 1.00 94.50 307 VAL A N 1
ATOM 2304 C CA . VAL A 1 307 ? -10.716 -15.441 -6.575 1.00 94.50 307 VAL A CA 1
ATOM 2305 C C . VAL A 1 307 ? -11.810 -15.831 -7.569 1.00 94.50 307 VAL A C 1
ATOM 2307 O O . VAL A 1 307 ? -11.509 -16.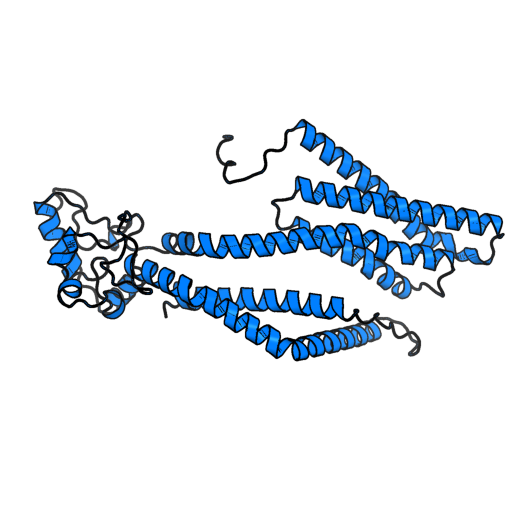120 -8.726 1.00 94.50 307 VAL A O 1
ATOM 2310 N N . LEU A 1 308 ? -13.078 -15.779 -7.155 1.00 97.81 308 LEU A N 1
ATOM 2311 C CA . LEU A 1 308 ? -14.222 -16.098 -8.013 1.00 97.81 308 LEU A CA 1
ATOM 2312 C C . LEU A 1 308 ? -14.317 -15.158 -9.228 1.00 97.81 308 LEU A C 1
ATOM 2314 O O . LEU A 1 308 ? -14.574 -15.607 -10.343 1.00 97.81 308 LEU A O 1
ATOM 2318 N N . PHE A 1 309 ? -14.071 -13.861 -9.027 1.00 97.81 309 PHE A N 1
ATOM 2319 C CA . PHE A 1 309 ? -14.121 -12.837 -10.076 1.00 97.81 309 PHE A CA 1
ATOM 2320 C C . PHE A 1 309 ? -12.775 -12.598 -10.778 1.00 97.81 309 PHE A C 1
ATOM 2322 O O . PHE A 1 309 ? -12.684 -11.731 -11.650 1.00 97.81 309 PHE A O 1
ATOM 2329 N N . ALA A 1 310 ? -11.732 -13.375 -10.471 1.00 94.94 310 ALA A N 1
ATOM 2330 C CA . ALA A 1 310 ? -10.417 -13.220 -11.088 1.00 94.94 310 ALA A CA 1
ATOM 2331 C C . ALA A 1 310 ? -10.429 -13.307 -12.627 1.00 94.94 310 ALA A C 1
ATOM 2333 O O . ALA A 1 310 ? -9.797 -12.455 -13.259 1.00 94.94 310 ALA A O 1
ATOM 2334 N N . PRO A 1 311 ? -11.172 -14.233 -13.272 1.00 95.88 311 PRO A N 1
ATOM 2335 C CA . PRO A 1 311 ? -11.255 -14.272 -14.733 1.00 95.88 311 PRO A CA 1
ATOM 2336 C C . PRO A 1 311 ? -11.849 -12.988 -15.328 1.00 95.88 311 PRO A C 1
ATOM 2338 O O . PRO A 1 311 ? -11.366 -12.492 -16.346 1.00 95.88 311 PRO A O 1
ATOM 2341 N N . LEU A 1 312 ? -12.856 -12.411 -14.663 1.00 97.12 312 LEU A N 1
ATOM 2342 C CA . LEU A 1 312 ? -13.480 -11.158 -15.087 1.00 97.12 312 LEU A CA 1
ATOM 2343 C C . LEU A 1 312 ? -12.504 -9.983 -14.950 1.00 97.12 312 LEU A C 1
ATOM 2345 O O . LEU A 1 312 ? -12.395 -9.166 -15.862 1.00 97.12 312 LEU A O 1
ATOM 2349 N N . MET A 1 313 ? -11.739 -9.932 -13.855 1.00 94.25 313 MET A N 1
ATOM 2350 C CA . MET A 1 313 ? -10.688 -8.926 -13.668 1.00 94.25 313 MET A CA 1
ATOM 2351 C C . MET A 1 313 ? -9.605 -9.026 -14.749 1.00 94.25 313 MET A C 1
ATOM 2353 O O . MET A 1 313 ? -9.203 -8.005 -15.304 1.00 94.25 313 MET A O 1
ATOM 2357 N N . ARG A 1 314 ? -9.181 -10.242 -15.121 1.00 94.38 314 ARG A N 1
ATOM 2358 C CA . ARG A 1 314 ? -8.231 -10.456 -16.230 1.00 94.38 314 ARG A CA 1
ATOM 2359 C C . ARG A 1 314 ? -8.771 -9.939 -17.557 1.00 94.38 314 ARG A C 1
ATOM 2361 O O . ARG A 1 314 ? -8.059 -9.242 -18.281 1.00 94.38 314 ARG A O 1
ATOM 2368 N N . MET A 1 315 ? -10.031 -10.250 -17.856 1.00 94.31 315 MET A N 1
ATOM 2369 C CA . MET A 1 315 ? -10.700 -9.746 -19.052 1.00 94.31 315 MET A CA 1
ATOM 2370 C C . MET A 1 315 ? -10.728 -8.213 -19.046 1.00 94.31 315 MET A C 1
ATOM 2372 O O . MET A 1 315 ? -10.340 -7.595 -20.037 1.00 94.31 315 MET A O 1
ATOM 2376 N N . GLY A 1 316 ? -11.058 -7.602 -17.905 1.00 93.44 316 GLY A N 1
ATOM 2377 C CA . GLY A 1 316 ? -11.017 -6.153 -17.712 1.00 93.44 316 GLY A CA 1
ATOM 2378 C C . GLY A 1 316 ? -9.633 -5.544 -17.954 1.00 93.44 316 GLY A C 1
ATOM 2379 O O . GLY A 1 316 ? -9.530 -4.546 -18.665 1.00 93.44 316 GLY A O 1
ATOM 2380 N N . ILE A 1 317 ? -8.558 -6.159 -17.448 1.00 90.88 317 ILE A N 1
ATOM 2381 C CA . ILE A 1 317 ? -7.175 -5.703 -17.689 1.00 90.88 317 ILE A CA 1
ATOM 2382 C C . ILE A 1 317 ? -6.852 -5.757 -19.187 1.00 90.88 317 ILE A C 1
ATOM 2384 O O . ILE A 1 317 ? -6.362 -4.777 -19.746 1.00 90.88 317 ILE A O 1
ATOM 2388 N N . SER A 1 318 ? -7.180 -6.861 -19.863 1.00 89.75 318 SER A N 1
ATOM 2389 C CA . SER A 1 318 ? -6.928 -7.001 -21.305 1.00 89.75 318 SER A CA 1
ATOM 2390 C C . SER A 1 318 ? -7.719 -5.994 -22.153 1.00 89.75 318 SER A C 1
ATOM 2392 O O . SER A 1 318 ? -7.178 -5.414 -23.099 1.00 89.75 318 SER A O 1
ATOM 2394 N N . ALA A 1 319 ? -8.972 -5.721 -21.774 1.00 91.75 319 ALA A N 1
ATOM 2395 C CA . ALA A 1 319 ? -9.812 -4.715 -22.415 1.00 91.75 319 ALA A CA 1
ATOM 2396 C C . ALA A 1 319 ? -9.263 -3.301 -22.181 1.00 91.75 319 ALA A C 1
ATOM 2398 O O . ALA A 1 319 ? -9.191 -2.506 -23.115 1.00 91.75 319 ALA A O 1
ATOM 2399 N N . SER A 1 320 ? -8.796 -3.014 -20.962 1.00 88.94 320 SER A N 1
ATOM 2400 C CA . SER A 1 320 ? -8.158 -1.740 -20.605 1.00 88.94 320 SER A CA 1
ATOM 2401 C C . SER A 1 320 ? -6.901 -1.492 -21.436 1.00 88.94 320 SER A C 1
ATOM 2403 O O . SER A 1 320 ? -6.733 -0.402 -21.974 1.00 88.94 320 SER A O 1
ATOM 2405 N N . MET A 1 321 ? -6.044 -2.506 -21.601 1.00 85.44 321 MET A N 1
ATOM 2406 C CA . MET A 1 321 ? -4.839 -2.385 -22.430 1.00 85.44 321 MET A CA 1
ATOM 2407 C C . MET A 1 321 ? -5.173 -2.156 -23.902 1.00 85.44 321 MET A C 1
ATOM 2409 O O . MET A 1 321 ? -4.570 -1.288 -24.521 1.00 85.44 321 MET A O 1
ATOM 2413 N N . SER A 1 322 ? -6.185 -2.847 -24.431 1.00 87.00 322 SER A N 1
ATOM 2414 C CA . SER A 1 322 ? -6.671 -2.606 -25.798 1.00 87.00 322 SER A CA 1
ATOM 2415 C C . SER A 1 322 ? -7.219 -1.176 -25.949 1.00 87.00 322 SER A C 1
ATOM 2417 O O . SER A 1 322 ? -6.993 -0.510 -26.954 1.00 87.00 322 SER A O 1
ATOM 2419 N N . GLY A 1 323 ? -7.891 -0.655 -24.917 1.00 86.00 323 GLY A N 1
ATOM 2420 C CA . GLY A 1 323 ? -8.332 0.740 -24.861 1.00 86.00 323 GLY A CA 1
ATOM 2421 C C . GLY A 1 323 ? -7.169 1.737 -24.862 1.00 86.00 323 GLY A C 1
ATOM 2422 O O . GLY A 1 323 ? -7.218 2.730 -25.586 1.00 86.00 323 GLY A O 1
ATOM 2423 N N . ILE A 1 324 ? -6.105 1.454 -24.102 1.00 84.88 324 ILE A N 1
ATOM 2424 C CA . ILE A 1 324 ? -4.876 2.262 -24.088 1.00 84.88 324 ILE A CA 1
ATOM 2425 C C . ILE A 1 324 ? -4.183 2.209 -25.451 1.00 84.88 324 ILE A C 1
ATOM 2427 O O . ILE A 1 324 ? -3.783 3.257 -25.942 1.00 84.88 324 ILE A O 1
ATOM 2431 N N . GLU A 1 325 ? -4.090 1.042 -26.092 1.00 82.88 325 GLU A N 1
ATOM 2432 C CA . GLU A 1 325 ? -3.568 0.904 -27.460 1.00 82.88 325 GLU A CA 1
ATOM 2433 C C . GLU A 1 325 ? -4.356 1.777 -28.443 1.00 82.88 325 GLU A C 1
ATOM 2435 O O . GLU A 1 325 ? -3.763 2.522 -29.221 1.00 82.88 325 GLU A O 1
ATOM 2440 N N . HIS A 1 326 ? -5.691 1.762 -28.375 1.00 83.38 326 HIS A N 1
ATOM 2441 C CA . HIS A 1 326 ? -6.532 2.602 -29.229 1.00 83.38 326 HIS A CA 1
ATOM 2442 C C . HIS A 1 326 ? -6.363 4.102 -28.960 1.00 83.38 326 HIS A C 1
ATOM 2444 O O . HIS A 1 326 ? -6.367 4.896 -29.903 1.00 83.38 326 HIS A O 1
ATOM 2450 N N . LEU A 1 327 ? -6.218 4.511 -27.697 1.00 82.25 327 LEU A N 1
ATOM 2451 C CA . LEU A 1 327 ? -5.960 5.908 -27.342 1.00 82.25 327 LEU A CA 1
ATOM 2452 C C . LEU A 1 327 ? -4.560 6.346 -27.773 1.00 82.25 327 LEU A C 1
ATOM 2454 O O . LEU A 1 327 ? -4.414 7.416 -28.358 1.00 82.25 327 LEU A O 1
ATOM 2458 N N . ALA A 1 328 ? -3.550 5.508 -27.546 1.00 79.75 328 ALA A N 1
ATOM 2459 C CA . ALA A 1 328 ? -2.179 5.753 -27.968 1.00 79.75 328 ALA A CA 1
ATOM 2460 C C . ALA A 1 328 ? -2.089 5.863 -29.493 1.00 79.75 328 ALA A C 1
ATOM 2462 O O . ALA A 1 328 ? -1.479 6.805 -29.982 1.00 79.75 328 ALA A O 1
ATOM 2463 N N . ALA A 1 329 ? -2.767 4.984 -30.237 1.00 76.81 329 ALA A N 1
ATOM 2464 C CA . ALA A 1 329 ? -2.833 5.049 -31.696 1.00 76.81 329 ALA A CA 1
ATOM 2465 C C . ALA A 1 329 ? -3.489 6.345 -32.200 1.00 76.81 329 ALA A C 1
ATOM 2467 O O . ALA A 1 329 ? -3.045 6.908 -33.195 1.00 76.81 329 ALA A O 1
ATOM 2468 N N . LYS A 1 330 ? -4.521 6.849 -31.506 1.00 80.25 330 LYS A N 1
ATOM 2469 C CA . LYS A 1 330 ? -5.155 8.139 -31.835 1.00 80.25 330 LYS A CA 1
ATOM 2470 C C . LYS A 1 330 ? -4.276 9.347 -31.505 1.00 80.25 330 LYS A C 1
ATOM 2472 O O . LYS A 1 330 ? -4.381 10.362 -32.184 1.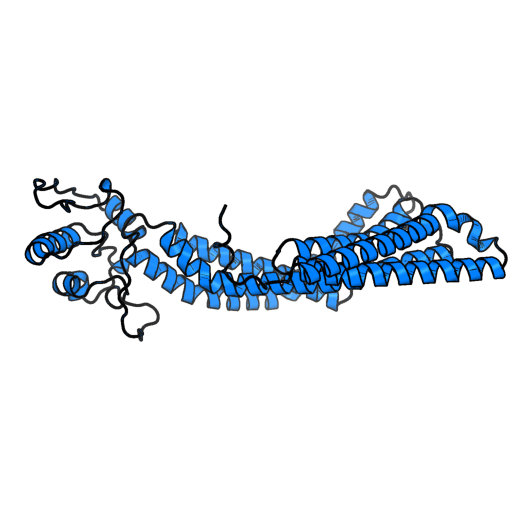00 80.25 330 LYS A O 1
ATOM 2477 N N . LEU A 1 331 ? -3.471 9.261 -30.447 1.00 79.44 331 LEU A N 1
ATOM 2478 C CA . LEU A 1 331 ? -2.585 10.342 -29.998 1.00 79.44 331 LEU A CA 1
ATOM 2479 C C . LEU A 1 331 ? -1.230 10.335 -30.716 1.00 79.44 331 LEU A C 1
ATOM 2481 O O . LEU A 1 331 ? -0.581 11.374 -30.809 1.00 79.44 331 LEU A O 1
ATOM 2485 N N . SER A 1 332 ? -0.791 9.186 -31.231 1.00 74.81 332 SER A N 1
ATOM 2486 C CA . SER A 1 332 ? 0.392 9.103 -32.074 1.00 74.81 332 SER A CA 1
ATOM 2487 C C . SER A 1 332 ? 0.067 9.694 -33.442 1.00 74.81 332 SER A C 1
ATOM 2489 O O . SER A 1 332 ? -0.780 9.166 -34.155 1.00 74.81 332 SER A O 1
ATOM 2491 N N . PHE A 1 333 ? 0.776 10.746 -33.850 1.00 65.19 333 PHE A N 1
ATOM 2492 C CA . PHE A 1 333 ? 0.677 11.355 -35.186 1.00 65.19 333 PHE A CA 1
ATOM 2493 C C . PHE A 1 333 ? 1.170 10.438 -36.332 1.00 65.19 333 PHE A C 1
ATOM 2495 O O . PHE A 1 333 ? 1.497 10.914 -37.418 1.00 65.19 333 PHE A O 1
ATOM 2502 N N . ALA A 1 334 ? 1.255 9.123 -36.111 1.00 58.34 334 ALA A N 1
ATOM 2503 C CA . ALA A 1 334 ? 1.660 8.154 -37.115 1.00 58.34 334 ALA A CA 1
ATOM 2504 C C . ALA A 1 334 ? 0.549 8.019 -38.170 1.00 58.34 334 ALA A C 1
ATOM 2506 O O . ALA A 1 334 ? -0.483 7.395 -37.940 1.00 58.34 334 ALA A O 1
ATOM 2507 N N . SER A 1 335 ? 0.772 8.598 -39.350 1.00 48.28 335 SER A N 1
ATOM 2508 C CA . SER A 1 335 ? -0.154 8.606 -40.493 1.00 48.28 335 SER A CA 1
ATOM 2509 C C . SER A 1 335 ? -0.290 7.255 -41.216 1.00 48.28 335 SER A C 1
ATOM 2511 O O . SER A 1 335 ? -0.908 7.183 -42.276 1.00 48.28 335 SER A O 1
ATOM 2513 N N . SER A 1 336 ? 0.264 6.176 -40.659 1.00 51.97 336 SER A N 1
ATOM 2514 C CA . SER A 1 336 ? 0.279 4.845 -41.264 1.00 51.97 336 SER A CA 1
ATOM 2515 C C . SER A 1 336 ? -0.360 3.818 -40.333 1.00 51.97 336 SER A C 1
ATOM 2517 O O . SER A 1 336 ? 0.140 3.529 -39.246 1.00 51.97 336 SER A O 1
ATOM 2519 N N . GLN A 1 337 ? -1.459 3.233 -40.808 1.00 54.75 337 GLN A N 1
ATOM 2520 C CA . GLN A 1 337 ? -2.255 2.198 -40.149 1.00 54.75 337 GLN A CA 1
ATOM 2521 C C . GLN A 1 337 ? -1.479 0.878 -39.926 1.00 54.75 337 GLN A C 1
ATOM 2523 O O . GLN A 1 337 ? -1.950 0.009 -39.194 1.00 54.75 337 GLN A O 1
ATOM 2528 N N . GLU A 1 338 ? -0.282 0.726 -40.510 1.00 54.38 338 GLU A N 1
ATOM 2529 C CA . GLU A 1 338 ? 0.541 -0.488 -40.398 1.00 54.38 338 GLU A CA 1
ATOM 2530 C C . GLU A 1 338 ? 1.539 -0.472 -39.231 1.00 54.38 338 GLU A C 1
ATOM 2532 O O . GLU A 1 338 ? 1.923 -1.535 -38.741 1.00 54.38 338 GLU A O 1
ATOM 2537 N N . SER A 1 339 ? 1.904 0.703 -38.711 1.00 51.88 339 SER A N 1
ATOM 2538 C CA . SER A 1 339 ? 2.841 0.833 -37.580 1.00 51.88 339 SER A CA 1
ATOM 2539 C C . SER A 1 339 ? 2.133 0.892 -36.226 1.00 51.88 339 SER A C 1
ATOM 2541 O O . SER A 1 339 ? 2.666 1.461 -35.273 1.00 51.88 339 SER A O 1
ATOM 2543 N N . GLY A 1 340 ? 0.920 0.332 -36.137 1.00 55.41 340 GLY A N 1
ATOM 2544 C CA . GLY A 1 340 ? 0.150 0.273 -34.899 1.00 55.41 340 GLY A CA 1
ATOM 2545 C C . GLY A 1 340 ? 1.016 -0.303 -33.785 1.00 55.41 340 GLY A C 1
ATOM 2546 O O . GLY A 1 340 ? 1.450 -1.453 -33.863 1.00 55.41 340 GLY A O 1
ATOM 2547 N N . LEU A 1 341 ? 1.309 0.530 -32.788 1.00 57.91 341 LEU A N 1
ATOM 2548 C CA . LEU A 1 341 ? 2.170 0.207 -31.662 1.00 57.91 341 LEU A CA 1
ATOM 2549 C C . LEU A 1 341 ? 1.535 -0.964 -30.904 1.00 57.91 341 LEU A C 1
ATOM 2551 O O . LEU A 1 341 ? 0.646 -0.776 -30.077 1.00 57.91 341 LEU A O 1
ATOM 2555 N N . LYS A 1 342 ? 1.932 -2.193 -31.245 1.00 61.56 342 LYS A N 1
ATOM 2556 C CA . LYS A 1 342 ? 1.474 -3.396 -30.553 1.00 61.56 342 LYS A CA 1
ATOM 2557 C C . LYS A 1 342 ? 2.131 -3.372 -29.186 1.00 61.56 342 LYS A C 1
ATOM 2559 O O . LYS A 1 342 ? 3.293 -3.761 -29.065 1.00 61.56 342 LYS A O 1
ATOM 2564 N N . LEU A 1 343 ? 1.416 -2.887 -28.171 1.00 67.38 343 LEU A N 1
ATOM 2565 C CA . LEU A 1 343 ? 1.868 -3.080 -26.804 1.00 67.38 343 LEU A CA 1
ATOM 2566 C C . LEU A 1 343 ? 2.013 -4.587 -26.609 1.00 67.38 343 LEU A C 1
ATOM 2568 O O . LEU A 1 343 ? 1.092 -5.369 -26.858 1.00 67.38 343 LEU A O 1
ATOM 2572 N N . THR A 1 344 ? 3.209 -5.011 -26.211 1.00 76.00 344 THR A N 1
ATOM 2573 C CA . THR A 1 344 ? 3.446 -6.405 -25.865 1.00 76.00 344 THR A CA 1
ATOM 2574 C C . THR A 1 344 ? 2.462 -6.767 -24.767 1.00 76.00 344 THR A C 1
ATOM 2576 O O . THR A 1 344 ? 2.530 -6.229 -23.659 1.00 76.00 344 THR A O 1
ATOM 2579 N N . ARG A 1 345 ? 1.516 -7.658 -25.084 1.00 78.81 345 ARG A N 1
ATOM 2580 C CA . ARG A 1 345 ? 0.556 -8.132 -24.092 1.00 78.81 345 ARG A CA 1
ATOM 2581 C C . ARG A 1 345 ? 1.339 -8.721 -22.918 1.00 78.81 345 ARG A C 1
ATOM 2583 O O . ARG A 1 345 ? 2.261 -9.508 -23.151 1.00 78.81 345 ARG A O 1
ATOM 2590 N N . PRO A 1 346 ? 0.999 -8.354 -21.673 1.00 78.75 346 PRO A N 1
ATOM 2591 C CA . PRO A 1 346 ? 1.687 -8.867 -20.505 1.00 78.75 346 PRO A CA 1
ATOM 2592 C C . PRO A 1 346 ? 1.585 -10.386 -20.498 1.00 78.75 346 PRO A C 1
ATOM 2594 O O . PRO A 1 346 ? 0.529 -10.949 -20.814 1.00 78.75 346 PRO A O 1
ATOM 2597 N N . SER A 1 347 ? 2.688 -11.034 -20.130 1.00 84.81 347 SER A N 1
ATOM 2598 C CA . SER A 1 347 ? 2.721 -12.480 -19.949 1.00 84.81 347 SER A CA 1
ATOM 2599 C C . SER A 1 347 ? 1.677 -12.915 -18.915 1.00 84.81 347 SER A C 1
ATOM 2601 O O . SER A 1 347 ? 1.279 -12.137 -18.043 1.00 84.81 347 SER A O 1
ATOM 2603 N N . ASP A 1 348 ? 1.222 -14.166 -19.009 1.00 87.00 348 ASP A N 1
ATOM 2604 C CA . ASP A 1 348 ? 0.199 -14.713 -18.108 1.00 87.00 348 ASP A CA 1
ATOM 2605 C C . ASP A 1 348 ? 0.526 -14.492 -16.612 1.00 87.00 348 ASP A C 1
ATOM 2607 O O . ASP A 1 348 ? -0.340 -13.991 -15.890 1.00 87.00 348 ASP A O 1
ATOM 2611 N N . PRO A 1 349 ? 1.777 -14.699 -16.140 1.00 83.00 349 PRO A N 1
ATOM 2612 C CA . PRO A 1 349 ? 2.135 -14.425 -14.748 1.00 83.00 349 PRO A CA 1
ATOM 2613 C C . PRO A 1 349 ? 1.998 -12.949 -14.353 1.00 83.00 349 PRO A C 1
ATOM 2615 O O . PRO A 1 349 ? 1.578 -12.644 -13.239 1.00 83.00 349 PRO A O 1
ATOM 2618 N N . VAL A 1 350 ? 2.315 -12.020 -15.262 1.00 81.38 350 VAL A N 1
ATOM 2619 C CA . VAL A 1 350 ? 2.199 -10.574 -15.005 1.00 81.38 350 VAL A CA 1
ATOM 2620 C C . VAL A 1 350 ? 0.733 -10.168 -14.884 1.00 81.38 350 VAL A C 1
ATOM 2622 O O . VAL A 1 350 ? 0.385 -9.383 -14.004 1.00 81.38 350 VAL A O 1
ATOM 2625 N N . GLN A 1 351 ? -0.149 -10.736 -15.711 1.00 87.81 351 GLN A N 1
ATOM 2626 C CA . GLN A 1 351 ? -1.590 -10.504 -15.579 1.00 87.81 351 GLN A CA 1
ATOM 2627 C C . GLN A 1 351 ? -2.106 -10.969 -14.216 1.00 87.81 351 GLN A C 1
ATOM 2629 O O . GLN A 1 351 ? -2.845 -10.236 -13.561 1.00 87.81 351 GLN A O 1
ATOM 2634 N N . TRP A 1 352 ? -1.688 -12.151 -13.757 1.00 88.56 352 TRP A N 1
ATOM 2635 C CA . TRP A 1 352 ? -2.052 -12.650 -12.429 1.00 88.56 352 TRP A CA 1
ATOM 2636 C C . TRP A 1 352 ? -1.496 -11.791 -11.294 1.00 88.56 352 TRP A C 1
ATOM 2638 O O . TRP A 1 352 ? -2.208 -11.543 -10.322 1.00 88.56 352 TRP A O 1
ATOM 2648 N N . ALA A 1 353 ? -0.273 -11.276 -11.431 1.00 79.31 353 ALA A N 1
ATOM 2649 C CA . ALA A 1 353 ? 0.294 -10.339 -10.465 1.00 79.31 353 ALA A CA 1
ATOM 2650 C C . ALA A 1 353 ? -0.540 -9.048 -10.364 1.00 79.31 353 ALA A C 1
ATOM 2652 O O . ALA A 1 353 ? -0.843 -8.596 -9.259 1.00 79.31 353 ALA A O 1
ATOM 2653 N N . LEU A 1 354 ? -0.982 -8.493 -11.501 1.00 84.62 354 LEU A N 1
ATOM 2654 C CA . LEU A 1 354 ? -1.862 -7.318 -11.534 1.00 84.62 354 LEU A CA 1
ATOM 2655 C C . LEU A 1 354 ? -3.229 -7.598 -10.896 1.00 84.62 354 LEU A C 1
ATOM 2657 O O . LEU A 1 354 ? -3.729 -6.774 -10.130 1.00 84.62 354 LEU A O 1
ATOM 2661 N N . VAL A 1 355 ? -3.816 -8.770 -11.155 1.00 90.31 355 VAL A N 1
ATOM 2662 C CA . VAL A 1 355 ? -5.063 -9.200 -10.499 1.00 90.31 355 VAL A CA 1
ATOM 2663 C C . VAL A 1 355 ? -4.878 -9.316 -8.987 1.00 90.31 355 VAL A C 1
ATOM 2665 O O . VAL A 1 355 ? -5.734 -8.859 -8.229 1.00 90.31 355 VAL A O 1
ATOM 2668 N N . GLY A 1 356 ? -3.757 -9.881 -8.535 1.00 86.44 356 GLY A N 1
ATOM 2669 C CA . GLY A 1 356 ? -3.410 -9.956 -7.116 1.00 86.44 356 GLY A CA 1
ATOM 2670 C C . GLY A 1 356 ? -3.310 -8.570 -6.475 1.00 86.44 356 GLY A C 1
ATOM 2671 O O . GLY A 1 356 ? -3.932 -8.326 -5.442 1.00 86.44 356 GLY A O 1
ATOM 2672 N N . ALA A 1 357 ? -2.612 -7.633 -7.123 1.00 82.62 357 ALA A N 1
ATOM 2673 C CA . ALA A 1 357 ? -2.500 -6.251 -6.655 1.00 82.62 357 ALA A CA 1
ATOM 2674 C C . ALA A 1 357 ? -3.870 -5.557 -6.553 1.00 82.62 357 ALA A C 1
ATOM 2676 O O . ALA A 1 357 ? -4.179 -4.933 -5.536 1.00 82.62 357 ALA A O 1
ATOM 2677 N N . PHE A 1 358 ? -4.728 -5.719 -7.563 1.00 86.75 358 PHE A N 1
ATOM 2678 C CA . PHE A 1 358 ? -6.081 -5.159 -7.544 1.00 86.75 358 PHE A CA 1
ATOM 2679 C C . PHE A 1 358 ? -6.952 -5.794 -6.448 1.00 86.75 358 PHE A C 1
ATOM 2681 O O . PHE A 1 358 ? -7.680 -5.095 -5.744 1.00 86.75 358 PHE A O 1
ATOM 2688 N N . SER A 1 359 ? -6.814 -7.103 -6.229 1.00 89.56 359 SER A N 1
ATOM 2689 C CA . SER A 1 359 ? -7.508 -7.824 -5.151 1.00 89.56 359 SER A CA 1
ATOM 2690 C C . SER A 1 359 ? -7.123 -7.284 -3.770 1.00 89.56 359 SER A C 1
ATOM 2692 O O . SER A 1 359 ? -7.993 -7.060 -2.928 1.00 89.56 359 SER A O 1
ATOM 2694 N N . LEU A 1 360 ? -5.838 -6.993 -3.541 1.00 84.12 360 LEU A N 1
ATOM 2695 C CA . LEU A 1 360 ? -5.371 -6.369 -2.297 1.00 84.12 360 LEU A CA 1
ATOM 2696 C C . LEU A 1 360 ? -5.980 -4.975 -2.085 1.00 84.12 360 LEU A C 1
ATOM 2698 O O . LEU A 1 360 ? -6.380 -4.646 -0.965 1.00 84.12 360 LEU A O 1
ATOM 2702 N N . MET A 1 361 ? -6.114 -4.173 -3.148 1.00 83.06 361 MET A N 1
ATOM 2703 C CA . MET A 1 361 ? -6.799 -2.877 -3.071 1.00 83.06 361 MET A CA 1
ATOM 2704 C C . MET A 1 361 ? -8.275 -3.034 -2.683 1.00 83.06 361 MET A C 1
ATOM 2706 O O . MET A 1 361 ? -8.755 -2.295 -1.820 1.00 83.06 361 MET A O 1
ATOM 2710 N N . ILE A 1 362 ? -8.984 -4.005 -3.270 1.00 89.31 362 ILE A N 1
ATOM 2711 C CA . ILE A 1 362 ? -10.388 -4.293 -2.934 1.00 89.31 362 ILE A CA 1
ATOM 2712 C C . ILE A 1 362 ? -10.512 -4.700 -1.463 1.00 89.31 362 ILE A C 1
ATOM 2714 O O . ILE A 1 362 ? -11.346 -4.140 -0.754 1.00 89.31 362 ILE A O 1
ATOM 2718 N N . ILE A 1 363 ? -9.664 -5.617 -0.982 1.00 87.69 363 ILE A N 1
ATOM 2719 C CA . ILE A 1 363 ? -9.654 -6.052 0.426 1.00 87.69 363 ILE A CA 1
ATOM 2720 C C . ILE A 1 363 ? -9.424 -4.855 1.356 1.00 87.69 363 ILE A C 1
ATOM 2722 O O . ILE A 1 363 ? -10.158 -4.678 2.329 1.00 87.69 363 ILE A O 1
ATOM 2726 N N . SER A 1 364 ? -8.458 -3.992 1.030 1.00 84.31 364 SER A N 1
ATOM 2727 C CA . SER A 1 364 ? -8.181 -2.776 1.803 1.00 84.31 364 SER A CA 1
ATOM 2728 C C . SER A 1 364 ? -9.403 -1.849 1.883 1.00 84.31 364 SER A C 1
ATOM 2730 O O . SER A 1 364 ? -9.757 -1.373 2.964 1.00 84.31 364 SER A O 1
ATOM 2732 N N . LYS A 1 365 ? -10.114 -1.639 0.765 1.00 87.56 365 LYS A N 1
ATOM 2733 C CA . LYS A 1 365 ? -11.338 -0.822 0.735 1.00 87.56 365 LYS A CA 1
ATOM 2734 C C . LYS A 1 365 ? -12.515 -1.468 1.455 1.00 87.56 365 LYS A C 1
ATOM 2736 O O . LYS A 1 365 ? -13.229 -0.765 2.165 1.00 87.56 365 LYS A O 1
ATOM 2741 N N . ALA A 1 366 ? -12.689 -2.780 1.341 1.00 91.44 366 ALA A N 1
ATOM 2742 C CA . ALA A 1 366 ? -13.714 -3.509 2.081 1.00 91.44 366 ALA A CA 1
ATOM 2743 C C . ALA A 1 366 ? -13.518 -3.358 3.599 1.00 91.44 366 ALA A C 1
ATOM 2745 O O . ALA A 1 366 ? -14.472 -3.059 4.316 1.00 91.44 366 ALA A O 1
ATOM 2746 N N . LEU A 1 367 ? -12.274 -3.465 4.080 1.00 88.00 367 LEU A N 1
ATOM 2747 C CA . LEU A 1 367 ? -11.942 -3.229 5.487 1.00 88.00 367 LEU A CA 1
ATOM 2748 C C . LEU A 1 367 ? -12.247 -1.791 5.929 1.00 88.00 367 LEU A C 1
ATOM 2750 O O . LEU A 1 367 ? -12.847 -1.612 6.984 1.00 88.00 367 LEU A O 1
ATOM 2754 N N . GLN A 1 368 ? -11.921 -0.779 5.113 1.00 84.44 368 GLN A N 1
ATOM 2755 C CA . GLN A 1 368 ? -12.277 0.622 5.404 1.00 84.44 368 GLN A CA 1
ATOM 2756 C C . GLN A 1 368 ? -13.795 0.831 5.510 1.00 84.44 368 GLN A C 1
ATOM 2758 O O . GLN A 1 368 ? -14.262 1.564 6.381 1.00 84.44 368 GLN A O 1
ATOM 2763 N N . VAL A 1 369 ? -14.580 0.179 4.646 1.00 90.44 369 VAL A N 1
ATOM 2764 C CA . VAL A 1 369 ? -16.049 0.244 4.702 1.00 90.44 369 VAL A CA 1
ATOM 2765 C C . VAL A 1 369 ? -16.571 -0.401 5.984 1.00 90.44 369 VAL A C 1
ATOM 2767 O O . VAL A 1 369 ? -17.412 0.189 6.659 1.00 90.44 369 VAL A O 1
ATOM 2770 N N . VAL A 1 370 ? -16.054 -1.573 6.359 1.00 90.62 370 VAL A N 1
ATOM 2771 C CA . VAL A 1 370 ? -16.429 -2.255 7.609 1.00 90.62 370 VAL A CA 1
ATOM 2772 C C . VAL A 1 370 ? -16.063 -1.417 8.833 1.00 90.62 370 VAL A C 1
ATOM 2774 O O . VAL A 1 370 ? -16.885 -1.267 9.738 1.00 90.62 370 VAL A O 1
ATOM 2777 N N . GLU A 1 371 ? -14.870 -0.823 8.844 1.00 86.69 371 GLU A N 1
ATOM 2778 C CA . GLU A 1 371 ? -14.412 0.093 9.891 1.00 86.69 371 GLU A CA 1
ATOM 2779 C C . GLU A 1 371 ? -15.375 1.282 10.038 1.00 86.69 371 GLU A C 1
ATOM 2781 O O . GLU A 1 371 ? -15.861 1.566 11.135 1.00 86.69 371 GLU A O 1
ATOM 2786 N N . TRP A 1 372 ? -15.744 1.919 8.925 1.00 87.81 372 TRP A N 1
ATOM 2787 C CA . TRP A 1 372 ? -16.718 3.012 8.911 1.00 87.81 372 TRP A CA 1
ATOM 2788 C C . TRP A 1 372 ? -18.111 2.572 9.390 1.00 87.81 372 TRP A C 1
ATOM 2790 O O . TRP A 1 372 ? -18.752 3.269 10.184 1.00 87.81 372 TRP A O 1
ATOM 2800 N N . CYS A 1 373 ? -18.589 1.400 8.962 1.00 91.75 373 CYS A N 1
ATOM 2801 C CA . CYS A 1 373 ? -19.872 0.848 9.401 1.00 91.75 373 CYS A CA 1
ATOM 2802 C C . CYS A 1 373 ? -19.912 0.617 10.921 1.00 91.75 373 CYS A C 1
ATOM 2804 O O . CYS A 1 373 ? -20.913 0.940 11.569 1.00 91.75 373 CYS A O 1
ATOM 2806 N N . ILE A 1 374 ? -18.826 0.094 11.494 1.00 89.56 374 ILE A N 1
ATOM 2807 C CA . ILE A 1 374 ? -18.749 -0.297 12.907 1.00 89.56 374 ILE A CA 1
ATOM 2808 C C . ILE A 1 374 ? -18.446 0.898 13.817 1.00 89.56 374 ILE A C 1
ATOM 2810 O O . ILE A 1 374 ? -19.152 1.106 14.803 1.00 89.56 374 ILE A O 1
ATOM 2814 N N . PHE A 1 375 ? -17.456 1.732 13.496 1.00 85.94 375 PHE A N 1
ATOM 2815 C CA . PHE A 1 375 ? -17.032 2.816 14.391 1.00 85.94 375 PHE A CA 1
ATOM 2816 C C . PHE A 1 375 ? -17.745 4.143 14.123 1.00 85.94 375 PHE A C 1
ATOM 2818 O O . PHE A 1 375 ? -18.107 4.845 15.070 1.00 85.94 375 PHE A O 1
ATOM 2825 N N . THR A 1 376 ? -17.997 4.488 12.855 1.00 84.19 376 THR A N 1
ATOM 2826 C CA . THR A 1 376 ? -18.655 5.757 12.501 1.00 84.19 376 THR A CA 1
ATOM 2827 C C . THR A 1 376 ? -20.173 5.625 12.538 1.00 84.19 376 THR A C 1
ATOM 2829 O O . THR A 1 376 ? -20.849 6.403 13.213 1.00 84.19 376 THR A O 1
ATOM 2832 N N . LYS A 1 377 ? -20.737 4.631 11.840 1.00 88.25 377 LYS A N 1
ATOM 2833 C CA . LYS A 1 377 ? -22.194 4.414 11.816 1.00 88.25 377 LYS A CA 1
ATOM 2834 C C . LYS A 1 377 ? -22.718 3.655 13.036 1.00 88.25 377 LYS A C 1
ATOM 2836 O O . LYS A 1 377 ? -23.893 3.828 13.364 1.00 88.25 377 LYS A O 1
ATOM 2841 N N . LYS A 1 378 ? -21.861 2.903 13.740 1.00 86.25 378 LYS A N 1
ATOM 2842 C CA . LYS A 1 378 ? -22.188 2.185 14.988 1.00 86.25 378 LYS A CA 1
ATOM 2843 C C . LYS A 1 378 ? -23.340 1.187 14.828 1.00 86.25 378 LYS A C 1
ATOM 2845 O O . LYS A 1 378 ? -24.209 1.126 15.705 1.00 86.25 378 LYS A O 1
ATOM 2850 N N . ILE A 1 379 ? -23.333 0.448 13.711 1.00 82.38 379 ILE A N 1
ATOM 2851 C CA . ILE A 1 379 ? -24.353 -0.552 13.329 1.00 82.38 379 ILE A CA 1
ATOM 2852 C C . ILE A 1 379 ? -24.258 -1.832 14.185 1.00 82.38 379 ILE A C 1
ATOM 2854 O O . ILE A 1 379 ? -23.163 -2.215 14.670 1.00 82.38 379 ILE A O 1
#

Foldseek 3Di:
DDPPPPPPDDDDDPPVNLVVLVVQLVVLVVLLVVLVVVLVCCQPPNCPCLVVDDPVVNVVLLVVLVVSLVSNLRSLLSNLVSLCVVCVVPLVSLVVLQVVLCCQQPVVVVVSVLVVNPDQDPSNVSSNVSRNNSSVNSNVSSVVSNVVVLVCCVVVCLPPVLPCLLAVQAQWLNPQDFADDPDDPDLQDALCSGSRNDPLLQVQDVCNVVVHHCLVVLHDCGQHLVSVCSSQVVCVVVVHADSTGPDPVSDAQNPPDPPDPTDDGDDDDPVSSNVRSLNHSSLSNSLSSVLNVVLVVLLVVLLVVLVVCVVVQLVVVVVVVVVVLVVVVVVRPPPDPVPSPPDDDDDPVVSVVVSVVVSSVSSVVSSVVSCCCRSVVVD

pLDDT: mean 81.4, std 15.39, range [38.16, 98.19]